Protein AF-0000000084513501 (afdb_homodimer)

Structure (mmCIF, N/CA/C/O backbone):
data_AF-0000000084513501-model_v1
#
loop_
_entity.id
_entity.type
_entity.pdbx_description
1 polymer 'Putative 4-methyl-5(Beta-hydroxyethyl)-thiazole monophosphate synthesis protein'
#
loop_
_atom_site.group_PDB
_atom_site.id
_atom_site.type_symbol
_atom_site.label_atom_id
_atom_site.label_alt_id
_atom_site.label_comp_id
_atom_site.label_asym_id
_atom_site.label_entity_id
_atom_site.label_seq_id
_atom_site.pdbx_PDB_ins_code
_atom_site.Cartn_x
_atom_site.Cartn_y
_atom_site.Cartn_z
_atom_site.occupancy
_atom_site.B_iso_or_equiv
_atom_site.auth_seq_id
_atom_site.auth_comp_id
_atom_site.auth_asym_id
_atom_site.auth_atom_id
_atom_site.pdbx_PDB_model_num
ATOM 1 N N . MET A 1 1 ? 18.172 12.742 8.586 1 94.88 1 MET A N 1
ATOM 2 C CA . MET A 1 1 ? 16.766 12.969 8.289 1 94.88 1 MET A CA 1
ATOM 3 C C . MET A 1 1 ? 15.898 11.891 8.922 1 94.88 1 MET A C 1
ATOM 5 O O . MET A 1 1 ? 16.188 10.703 8.797 1 94.88 1 MET A O 1
ATOM 9 N N . HIS A 1 2 ? 14.984 12.281 9.688 1 98.75 2 HIS A N 1
ATOM 10 C CA . HIS A 1 2 ? 14.109 11.398 10.445 1 98.75 2 HIS A CA 1
ATOM 11 C C . HIS A 1 2 ? 12.648 11.844 10.352 1 98.75 2 HIS A C 1
ATOM 13 O O . HIS A 1 2 ? 12.32 12.969 10.719 1 98.75 2 HIS A O 1
ATOM 19 N N . VAL A 1 3 ? 11.742 10.922 9.844 1 98.94 3 VAL A N 1
ATOM 20 C CA . VAL A 1 3 ? 10.352 11.273 9.594 1 98.94 3 VAL A CA 1
ATOM 21 C C . VAL A 1 3 ? 9.453 10.562 10.602 1 98.94 3 VAL A C 1
ATOM 23 O O . VAL A 1 3 ? 9.625 9.375 10.875 1 98.94 3 VAL A O 1
ATOM 26 N N . LEU A 1 4 ? 8.531 11.328 11.203 1 98.94 4 LEU A N 1
ATOM 27 C CA . LEU A 1 4 ? 7.465 10.758 12.023 1 98.94 4 LEU A CA 1
ATOM 28 C C . LEU A 1 4 ? 6.258 10.391 11.164 1 98.94 4 LEU A C 1
ATOM 30 O O . LEU A 1 4 ? 5.777 11.203 10.375 1 98.94 4 LEU A O 1
ATOM 34 N N . VAL A 1 5 ? 5.875 9.18 11.234 1 99 5 VAL A N 1
ATOM 35 C CA . VAL A 1 5 ? 4.605 8.75 10.656 1 99 5 VAL A CA 1
ATOM 36 C C . VAL A 1 5 ? 3.631 8.383 11.773 1 99 5 VAL A C 1
ATOM 38 O O . VAL A 1 5 ? 3.898 7.465 12.562 1 99 5 VAL A O 1
ATOM 41 N N . ALA A 1 6 ? 2.521 9.102 11.898 1 98.94 6 ALA A N 1
ATOM 42 C CA . ALA A 1 6 ? 1.568 8.867 12.977 1 98.94 6 ALA A CA 1
ATOM 43 C C . ALA A 1 6 ? 0.335 8.125 12.469 1 98.94 6 ALA A C 1
ATOM 45 O O . ALA A 1 6 ? -0.166 8.414 11.383 1 98.94 6 ALA A O 1
ATOM 46 N N . ALA A 1 7 ? -0.135 7.203 13.242 1 98.94 7 ALA A N 1
ATOM 47 C CA . ALA A 1 7 ? -1.286 6.387 12.859 1 98.94 7 ALA A CA 1
ATOM 48 C C . ALA A 1 7 ? -2.172 6.09 14.07 1 98.94 7 ALA A C 1
ATOM 50 O O . ALA A 1 7 ? -1.788 6.363 15.211 1 98.94 7 ALA A O 1
ATOM 51 N N . ALA A 1 8 ? -3.381 5.695 13.805 1 98.88 8 ALA A N 1
ATOM 52 C CA . ALA A 1 8 ? -4.383 5.203 14.742 1 98.88 8 ALA A CA 1
ATOM 53 C C . ALA A 1 8 ? -5.047 3.932 14.227 1 98.88 8 ALA A C 1
ATOM 55 O O . ALA A 1 8 ? -4.836 3.541 13.07 1 98.88 8 ALA A O 1
ATOM 56 N N . ASP A 1 9 ? -5.801 3.258 15.133 1 98.69 9 ASP A N 1
ATOM 57 C CA . ASP A 1 9 ? -6.738 2.271 14.602 1 98.69 9 ASP A CA 1
ATOM 58 C C . ASP A 1 9 ? -7.578 2.861 13.469 1 98.69 9 ASP A C 1
ATOM 60 O O . ASP A 1 9 ? -8.023 4.008 13.555 1 98.69 9 ASP A O 1
ATOM 64 N N . HIS A 1 10 ? -7.648 2.102 12.383 1 98.69 10 HIS A N 1
ATOM 65 C CA . HIS A 1 10 ? -8.5 2.436 11.242 1 98.69 10 HIS A CA 1
ATOM 66 C C . HIS A 1 10 ? -7.848 3.502 10.367 1 98.69 10 HIS A C 1
ATOM 68 O O . HIS A 1 10 ? -8.531 4.164 9.586 1 98.69 10 HIS A O 1
ATOM 74 N N . SER A 1 11 ? -6.539 3.725 10.586 1 98.94 11 SER A N 1
ATOM 75 C CA . SER A 1 11 ? -5.805 4.414 9.531 1 98.94 11 SER A CA 1
ATOM 76 C C . SER A 1 11 ? -5.809 3.609 8.242 1 98.94 11 SER A C 1
ATOM 78 O O . SER A 1 11 ? -5.883 2.381 8.266 1 98.94 11 SER A O 1
ATOM 80 N N . GLU A 1 12 ? -5.812 4.324 7.137 1 98.94 12 GLU A N 1
ATOM 81 C CA . GLU A 1 12 ? -5.922 3.672 5.836 1 98.94 12 GLU A CA 1
ATOM 82 C C . GLU A 1 12 ? -4.684 2.83 5.531 1 98.94 12 GLU A C 1
ATOM 84 O O . GLU A 1 12 ? -3.557 3.324 5.613 1 98.94 12 GLU A O 1
ATOM 89 N N . ASP A 1 13 ? -4.836 1.55 5.172 1 98.94 13 ASP A N 1
ATOM 90 C CA . ASP A 1 13 ? -3.771 0.557 5.055 1 98.94 13 ASP A CA 1
ATOM 91 C C . ASP A 1 13 ? -2.791 0.93 3.943 1 98.94 13 ASP A C 1
ATOM 93 O O . ASP A 1 13 ? -1.587 1.034 4.184 1 98.94 13 ASP A O 1
ATOM 97 N N . ILE A 1 14 ? -3.275 1.161 2.723 1 99 14 ILE A N 1
ATOM 98 C CA . ILE A 1 14 ? -2.443 1.422 1.553 1 99 14 ILE A CA 1
ATOM 99 C C . ILE A 1 14 ? -1.669 2.723 1.75 1 99 14 ILE A C 1
ATOM 101 O O . ILE A 1 14 ? -0.477 2.797 1.44 1 99 14 ILE A O 1
ATOM 105 N N . GLU A 1 15 ? -2.311 3.678 2.316 1 99 15 GLU A N 1
ATOM 106 C CA . GLU A 1 15 ? -1.692 4.984 2.51 1 99 15 GLU A CA 1
ATOM 107 C C . GLU A 1 15 ? -0.545 4.91 3.514 1 99 15 GLU A C 1
ATOM 109 O O . GLU A 1 15 ? 0.558 5.387 3.24 1 99 15 GLU A O 1
ATOM 114 N N . LEU A 1 16 ? -0.809 4.273 4.672 1 99 16 LEU A N 1
ATOM 115 C CA . LEU A 1 16 ? 0.231 4.148 5.688 1 99 16 LEU A CA 1
ATOM 116 C C . LEU A 1 16 ? 1.448 3.414 5.133 1 99 16 LEU A C 1
ATOM 118 O O . LEU A 1 16 ? 2.58 3.879 5.281 1 99 16 LEU A O 1
ATOM 122 N N . VAL A 1 17 ? 1.212 2.352 4.438 1 98.94 17 VAL A N 1
ATOM 123 C CA . VAL A 1 17 ? 2.299 1.471 4.02 1 98.94 17 VAL A CA 1
ATOM 124 C C . VAL A 1 17 ? 3.057 2.1 2.855 1 98.94 17 VAL A C 1
ATOM 126 O O . VAL A 1 17 ? 4.277 1.961 2.754 1 98.94 17 VAL A O 1
ATOM 129 N N . CYS A 1 18 ? 2.377 2.801 1.931 1 99 18 CYS A N 1
ATOM 130 C CA . CYS A 1 18 ? 3.078 3.488 0.853 1 99 18 CYS A CA 1
ATOM 131 C C . CYS A 1 18 ? 4.012 4.559 1.405 1 99 18 CYS A C 1
ATOM 133 O O . CYS A 1 18 ? 5.145 4.703 0.938 1 99 18 CYS A O 1
ATOM 135 N N . ILE A 1 19 ? 3.537 5.316 2.426 1 99 19 ILE A N 1
ATOM 136 C CA . ILE A 1 19 ? 4.371 6.344 3.041 1 99 19 ILE A CA 1
ATOM 137 C C . ILE A 1 19 ? 5.637 5.707 3.611 1 99 19 ILE A C 1
ATOM 139 O O . ILE A 1 19 ? 6.75 6.09 3.242 1 99 19 ILE A O 1
ATOM 143 N N . THR A 1 20 ? 5.508 4.664 4.445 1 98.94 20 THR A N 1
ATOM 144 C CA . THR A 1 20 ? 6.645 4.086 5.152 1 98.94 20 THR A CA 1
ATOM 145 C C . THR A 1 20 ? 7.555 3.338 4.184 1 98.94 20 THR A C 1
ATOM 147 O O . THR A 1 20 ? 8.781 3.398 4.301 1 98.94 20 THR A O 1
ATOM 150 N N . ASP A 1 21 ? 6.977 2.666 3.213 1 98.94 21 ASP A N 1
ATOM 151 C CA . ASP A 1 21 ? 7.738 1.905 2.225 1 98.94 21 ASP A CA 1
ATOM 152 C C . ASP A 1 21 ? 8.656 2.818 1.419 1 98.94 21 ASP A C 1
ATOM 154 O O . ASP A 1 21 ? 9.859 2.568 1.325 1 98.94 21 ASP A O 1
ATOM 158 N N . VAL A 1 22 ? 8.094 3.908 0.91 1 99 22 VAL A N 1
ATOM 159 C CA . VAL A 1 22 ? 8.852 4.824 0.066 1 99 22 VAL A CA 1
ATOM 160 C C . VAL A 1 22 ? 9.953 5.488 0.889 1 99 22 VAL A C 1
ATOM 162 O O . VAL A 1 22 ? 11.086 5.645 0.415 1 99 22 VAL A O 1
ATOM 165 N N . LEU A 1 23 ? 9.672 5.891 2.123 1 98.94 23 LEU A N 1
ATOM 166 C CA . LEU A 1 23 ? 10.695 6.449 2.996 1 98.94 23 LEU A CA 1
ATOM 167 C C . LEU A 1 23 ? 11.836 5.453 3.203 1 98.94 23 LEU A C 1
ATOM 169 O O . LEU A 1 23 ? 13.008 5.816 3.123 1 98.94 23 LEU A O 1
ATOM 173 N N . ALA A 1 24 ? 11.484 4.195 3.453 1 98.94 24 ALA A N 1
ATOM 174 C CA . ALA A 1 24 ? 12.484 3.16 3.68 1 98.94 24 ALA A CA 1
ATOM 175 C C . ALA A 1 24 ? 13.367 2.973 2.449 1 98.94 24 ALA A C 1
ATOM 177 O O . ALA A 1 24 ? 14.594 2.855 2.564 1 98.94 24 ALA A O 1
ATOM 178 N N . ARG A 1 25 ? 12.766 2.939 1.245 1 98.88 25 ARG A N 1
ATOM 179 C CA . ARG A 1 25 ? 13.516 2.795 0 1 98.88 25 ARG A CA 1
ATOM 180 C C . ARG A 1 25 ? 14.492 3.947 -0.188 1 98.88 25 ARG A C 1
ATOM 182 O O . ARG A 1 25 ? 15.57 3.766 -0.754 1 98.88 25 ARG A O 1
ATOM 189 N N . ALA A 1 26 ? 14.086 5.117 0.298 1 98.88 26 ALA A N 1
ATOM 190 C CA . ALA A 1 26 ? 14.906 6.32 0.165 1 98.88 26 ALA A CA 1
ATOM 191 C C . ALA A 1 26 ? 15.984 6.375 1.244 1 98.88 26 ALA A C 1
ATOM 193 O O . ALA A 1 26 ? 16.734 7.348 1.33 1 98.88 26 ALA A O 1
ATOM 194 N N . GLU A 1 27 ? 16 5.391 2.145 1 98.69 27 GLU A N 1
ATOM 195 C CA . GLU A 1 27 ? 16.891 5.363 3.297 1 98.69 27 GLU A CA 1
ATOM 196 C C . GLU A 1 27 ? 16.656 6.57 4.203 1 98.69 27 GLU A C 1
ATOM 198 O O . GLU A 1 27 ? 17.609 7.141 4.738 1 98.69 27 GLU A O 1
ATOM 203 N N . ILE A 1 28 ? 15.5 7.023 4.215 1 98.88 28 ILE A N 1
ATOM 204 C CA . ILE A 1 28 ? 15.047 7.977 5.223 1 98.88 28 ILE A CA 1
ATOM 205 C C . ILE A 1 28 ? 14.523 7.227 6.445 1 98.88 28 ILE A C 1
ATOM 207 O O . ILE A 1 28 ? 13.609 6.41 6.332 1 98.88 28 ILE A O 1
ATOM 211 N N . LYS A 1 29 ? 15.164 7.453 7.555 1 98.69 29 LYS A N 1
ATOM 212 C CA . LYS A 1 29 ? 14.672 6.844 8.789 1 98.69 29 LYS A CA 1
ATOM 213 C C . LYS A 1 29 ? 13.266 7.332 9.117 1 98.69 29 LYS A C 1
ATOM 215 O O . LYS A 1 29 ? 12.961 8.516 8.977 1 98.69 29 LYS A O 1
ATOM 220 N N . TYR A 1 30 ? 12.438 6.352 9.5 1 98.88 30 TYR A N 1
ATOM 221 C CA . TYR A 1 30 ? 11.117 6.758 9.977 1 98.88 30 TYR A CA 1
ATOM 222 C C . TYR A 1 30 ? 10.781 6.07 11.289 1 98.88 30 TYR A C 1
ATOM 224 O O . TYR A 1 30 ? 11.32 5.004 11.602 1 98.88 30 TYR A O 1
ATOM 232 N N . THR A 1 31 ? 9.992 6.727 12.094 1 98.94 31 THR A N 1
ATOM 233 C CA . THR A 1 31 ? 9.359 6.152 13.281 1 98.94 31 THR A CA 1
ATOM 234 C C . THR A 1 31 ? 7.84 6.164 13.141 1 98.94 31 THR A C 1
ATOM 236 O O . THR A 1 31 ? 7.234 7.223 12.938 1 98.94 31 THR A O 1
ATOM 239 N N . LEU A 1 32 ? 7.301 4.973 13.172 1 98.94 32 LEU A N 1
ATOM 240 C CA . LEU A 1 32 ? 5.848 4.832 13.164 1 98.94 32 LEU A CA 1
ATOM 241 C C . LEU A 1 32 ? 5.289 4.887 14.586 1 98.94 32 LEU A C 1
ATOM 243 O O . LEU A 1 32 ? 5.625 4.051 15.422 1 98.94 32 LEU A O 1
ATOM 247 N N . VAL A 1 33 ? 4.406 5.875 14.812 1 98.94 33 VAL A N 1
ATOM 248 C CA . VAL A 1 33 ? 3.881 6.008 16.156 1 98.94 33 VAL A CA 1
ATOM 249 C C . VAL A 1 33 ? 2.363 5.832 16.141 1 98.94 33 VAL A C 1
ATOM 251 O O . VAL A 1 33 ? 1.697 6.215 15.18 1 98.94 33 VAL A O 1
ATOM 254 N N . SER A 1 34 ? 1.836 5.273 17.188 1 98.94 34 SER A N 1
ATOM 255 C CA . SER A 1 34 ? 0.399 5.223 17.438 1 98.94 34 SER A CA 1
ATOM 256 C C . SER A 1 34 ? -0.055 6.395 18.297 1 98.94 34 SER A C 1
ATOM 258 O O . SER A 1 34 ? 0.604 6.738 19.281 1 98.94 34 SER A O 1
ATOM 260 N N . VAL A 1 35 ? -1.162 6.992 17.938 1 98.75 35 VAL A N 1
ATOM 261 C CA . VAL A 1 35 ? -1.696 8.062 18.766 1 98.75 35 VAL A CA 1
ATOM 262 C C . VAL A 1 35 ? -2.727 7.5 19.75 1 98.75 35 VAL A C 1
ATOM 264 O O . VAL A 1 35 ? -3.363 8.25 20.484 1 98.75 35 VAL A O 1
ATOM 267 N N . THR A 1 36 ? -2.93 6.191 19.656 1 95.69 36 THR A N 1
ATOM 268 C CA . THR A 1 36 ? -3.861 5.52 20.562 1 95.69 36 THR A CA 1
ATOM 269 C C . THR A 1 36 ? -3.127 4.918 21.75 1 95.69 36 THR A C 1
ATOM 271 O O . THR A 1 36 ? -1.972 5.262 22.016 1 95.69 36 THR A O 1
ATOM 274 N N . GLU A 1 37 ? -3.775 4.105 22.547 1 95.12 37 GLU A N 1
ATOM 275 C CA . GLU A 1 37 ? -3.221 3.645 23.812 1 95.12 37 GLU A CA 1
ATOM 276 C C . GLU A 1 37 ? -2.346 2.41 23.625 1 95.12 37 GLU A C 1
ATOM 278 O O . GLU A 1 37 ? -1.69 1.95 24.562 1 95.12 37 GLU A O 1
ATOM 283 N N . SER A 1 38 ? -2.297 1.873 22.469 1 98.25 38 SER A N 1
ATOM 284 C CA . SER A 1 38 ? -1.533 0.662 22.188 1 98.25 38 SER A CA 1
ATOM 285 C C . SER A 1 38 ? -0.6 0.862 21 1 98.25 38 SER A C 1
ATOM 287 O O . SER A 1 38 ? -0.949 1.552 20.047 1 98.25 38 SER A O 1
ATOM 289 N N . LYS A 1 39 ? 0.586 0.228 21.062 1 98.62 39 LYS A N 1
ATOM 290 C CA . LYS A 1 39 ? 1.499 0.218 19.922 1 98.62 39 LYS A CA 1
ATOM 291 C C . LYS A 1 39 ? 1.011 -0.736 18.828 1 98.62 39 LYS A C 1
ATOM 293 O O . LYS A 1 39 ? 1.51 -0.708 17.703 1 98.62 39 LYS A O 1
ATOM 298 N N . HIS A 1 40 ? 0.095 -1.64 19.219 1 98.81 40 HIS A N 1
ATOM 299 C CA . HIS A 1 40 ? -0.538 -2.541 18.266 1 98.81 40 HIS A CA 1
ATOM 300 C C . HIS A 1 40 ? -1.858 -1.97 17.766 1 98.81 40 HIS A C 1
ATOM 302 O O . HIS A 1 40 ? -2.783 -1.745 18.547 1 98.81 40 HIS A O 1
ATOM 308 N N . ILE A 1 41 ? -1.935 -1.716 16.484 1 98.81 41 ILE A N 1
ATOM 309 C CA . ILE A 1 41 ? -3.16 -1.145 15.938 1 98.81 41 ILE A CA 1
ATOM 310 C C . ILE A 1 41 ? -3.664 -2.008 14.781 1 98.81 41 ILE A C 1
ATOM 312 O O . ILE A 1 41 ? -2.895 -2.762 14.18 1 98.81 41 ILE A O 1
ATOM 316 N N . THR A 1 42 ? -4.934 -1.958 14.508 1 98.81 42 THR A N 1
ATOM 317 C CA . THR A 1 42 ? -5.562 -2.555 13.336 1 98.81 42 THR A CA 1
ATOM 318 C C . THR A 1 42 ? -5.969 -1.477 12.336 1 98.81 42 THR A C 1
ATOM 320 O O . THR A 1 42 ? -6.785 -0.607 12.648 1 98.81 42 THR A O 1
ATOM 323 N N . LEU A 1 43 ? -5.434 -1.53 11.172 1 98.81 43 LEU A N 1
ATOM 324 C CA . LEU A 1 43 ? -5.695 -0.522 10.148 1 98.81 43 LEU A CA 1
ATOM 325 C C . LEU A 1 43 ? -7.094 -0.694 9.562 1 98.81 43 LEU A C 1
ATOM 327 O O . LEU A 1 43 ? -7.816 -1.622 9.93 1 98.81 43 LEU A O 1
ATOM 331 N N . ALA A 1 44 ? -7.477 0.172 8.734 1 98.81 44 ALA A N 1
ATOM 332 C CA . ALA A 1 44 ? -8.859 0.349 8.289 1 98.81 44 ALA A CA 1
ATOM 333 C C . ALA A 1 44 ? -9.367 -0.895 7.562 1 98.81 44 ALA A C 1
ATOM 335 O O . ALA A 1 44 ? -10.555 -1.212 7.617 1 98.81 44 ALA A O 1
ATOM 336 N N . ARG A 1 45 ? -8.406 -1.635 6.965 1 98.69 45 ARG A N 1
ATOM 337 C CA . ARG A 1 45 ? -8.836 -2.773 6.156 1 98.69 45 ARG A CA 1
ATOM 338 C C . ARG A 1 45 ? -8.281 -4.078 6.719 1 98.69 45 ARG A C 1
ATOM 340 O O . ARG A 1 45 ? -8.234 -5.094 6.016 1 98.69 45 ARG A O 1
ATOM 347 N N . GLY A 1 46 ? -7.809 -4.031 7.914 1 98.62 46 GLY A N 1
ATOM 348 C CA . GLY A 1 46 ? -7.691 -5.273 8.664 1 98.62 46 GLY A CA 1
ATOM 349 C C . GLY A 1 46 ? -6.254 -5.625 9.008 1 98.62 46 GLY A C 1
ATOM 350 O O . GLY A 1 46 ? -6.008 -6.445 9.891 1 98.62 46 GLY A O 1
ATOM 351 N N . ILE A 1 47 ? -5.254 -5.02 8.398 1 98.88 47 ILE A N 1
ATOM 352 C CA . ILE A 1 47 ? -3.863 -5.34 8.695 1 98.88 47 ILE A CA 1
ATOM 353 C C . ILE A 1 47 ? -3.533 -4.938 10.133 1 98.88 47 ILE A C 1
ATOM 355 O O . ILE A 1 47 ? -3.854 -3.826 10.555 1 98.88 47 ILE A O 1
ATOM 359 N N . ARG A 1 48 ? -2.969 -5.801 10.93 1 98.88 48 ARG A N 1
ATOM 360 C CA . ARG A 1 48 ? -2.52 -5.551 12.297 1 98.88 48 ARG A CA 1
ATOM 361 C C . ARG A 1 48 ? -1.033 -5.215 12.328 1 98.88 48 ARG A C 1
ATOM 363 O O . ARG A 1 48 ? -0.195 -6.035 11.953 1 98.88 48 ARG A O 1
ATOM 370 N N . VAL A 1 49 ? -0.731 -4.031 12.828 1 98.81 49 VAL A N 1
ATOM 371 C CA . VAL A 1 49 ? 0.63 -3.51 12.766 1 98.81 49 VAL A CA 1
ATOM 372 C C . VAL A 1 49 ? 1.13 -3.195 14.172 1 98.81 49 VAL A C 1
ATOM 374 O O . VAL A 1 49 ? 0.347 -2.812 15.047 1 98.81 49 VAL A O 1
ATOM 377 N N . LYS A 1 50 ? 2.402 -3.404 14.359 1 98.88 50 LYS A N 1
ATOM 378 C CA . LYS A 1 50 ? 3.061 -2.934 15.578 1 98.88 50 LYS A CA 1
ATOM 379 C C . LYS A 1 50 ? 3.834 -1.644 15.32 1 98.88 50 LYS A C 1
ATOM 381 O O . LYS A 1 50 ? 4.801 -1.635 14.555 1 98.88 50 LYS A O 1
ATOM 386 N N . CYS A 1 51 ? 3.465 -0.594 15.992 1 98.94 51 CYS A N 1
ATOM 387 C CA . CYS A 1 51 ? 4.148 0.689 15.891 1 98.94 51 CYS A CA 1
ATOM 388 C C . CYS A 1 51 ? 5.438 0.689 16.703 1 98.94 51 CYS A C 1
ATOM 390 O O . CYS A 1 51 ? 5.617 -0.157 17.578 1 98.94 51 CYS A O 1
ATOM 392 N N . ASP A 1 52 ? 6.305 1.623 16.391 1 98.88 52 ASP A N 1
ATOM 393 C CA . ASP A 1 52 ? 7.586 1.747 17.094 1 98.88 52 ASP A CA 1
ATOM 394 C C . ASP A 1 52 ? 7.398 2.34 18.484 1 98.88 52 ASP A C 1
ATOM 396 O O . ASP A 1 52 ? 8.156 2.029 19.406 1 98.88 52 ASP A O 1
ATOM 400 N N . ALA A 1 53 ? 6.422 3.244 18.641 1 98.81 53 ALA A N 1
ATOM 401 C CA . ALA A 1 53 ? 6.215 4.004 19.875 1 98.81 53 ALA A CA 1
ATOM 402 C C . ALA A 1 53 ? 4.805 4.586 19.922 1 98.81 53 ALA A C 1
ATOM 404 O O . ALA A 1 53 ? 4.062 4.523 18.938 1 98.81 53 ALA A O 1
ATOM 405 N N . LEU A 1 54 ? 4.453 4.996 21.078 1 98.81 54 LEU A N 1
ATOM 406 C CA . LEU A 1 54 ? 3.297 5.875 21.234 1 98.81 54 LEU A CA 1
ATOM 407 C C . LEU A 1 54 ? 3.68 7.324 20.969 1 98.81 54 LEU A C 1
ATOM 409 O O . LEU A 1 54 ? 4.828 7.719 21.188 1 98.81 54 LEU A O 1
ATOM 413 N N . ILE A 1 55 ? 2.732 8.078 20.547 1 98.81 55 ILE A N 1
ATOM 414 C CA . ILE A 1 55 ? 2.961 9.492 20.25 1 98.81 55 ILE A CA 1
ATOM 415 C C . ILE A 1 55 ? 3.471 10.211 21.5 1 98.81 55 ILE A C 1
ATOM 417 O O . ILE A 1 55 ? 4.246 11.164 21.391 1 98.81 55 ILE A O 1
ATOM 421 N N . THR A 1 56 ? 3.146 9.727 22.703 1 98.25 56 THR A N 1
ATOM 422 C CA . THR A 1 56 ? 3.516 10.359 23.953 1 98.25 56 THR A CA 1
ATOM 423 C C . THR A 1 56 ? 4.957 10.023 24.328 1 98.25 56 THR A C 1
ATOM 425 O O . THR A 1 56 ? 5.5 10.57 25.297 1 98.25 56 THR A O 1
ATOM 428 N N . GLU A 1 57 ? 5.562 9.18 23.547 1 98.44 57 GLU A N 1
ATOM 429 C CA . GLU A 1 57 ? 6.914 8.727 23.859 1 98.44 57 GLU A CA 1
ATOM 430 C C . GLU A 1 57 ? 7.953 9.43 22.984 1 98.44 57 GLU A C 1
ATOM 432 O O . GLU A 1 57 ? 9.141 9.117 23.062 1 98.44 57 GLU A O 1
ATOM 437 N N . VAL A 1 58 ? 7.504 10.367 22.094 1 98.12 58 VAL A N 1
ATOM 438 C CA . VAL A 1 58 ? 8.453 11.023 21.188 1 98.12 58 VAL A CA 1
ATOM 439 C C . VAL A 1 58 ? 8.336 12.539 21.328 1 98.12 58 VAL A C 1
ATOM 441 O O . VAL A 1 58 ? 7.379 13.039 21.922 1 98.12 58 VAL A O 1
ATOM 444 N N . SER A 1 59 ? 9.398 13.211 20.797 1 97.75 59 SER A N 1
ATOM 445 C CA . SER A 1 59 ? 9.43 14.672 20.781 1 97.75 59 SER A CA 1
ATOM 446 C C . SER A 1 59 ? 9.555 15.195 19.344 1 97.75 59 SER A C 1
ATOM 448 O O . SER A 1 59 ? 10.227 14.586 18.516 1 97.75 59 SER A O 1
ATOM 450 N N . ALA A 1 60 ? 8.961 16.297 19.094 1 97.81 60 ALA A N 1
ATOM 451 C CA . ALA A 1 60 ? 9.008 16.922 17.781 1 97.81 60 ALA A CA 1
ATOM 452 C C . ALA A 1 60 ? 10.445 17.156 17.328 1 97.81 60 ALA A C 1
ATOM 454 O O . ALA A 1 60 ? 10.758 17.047 16.141 1 97.81 60 ALA A O 1
ATOM 455 N N . SER A 1 61 ? 11.312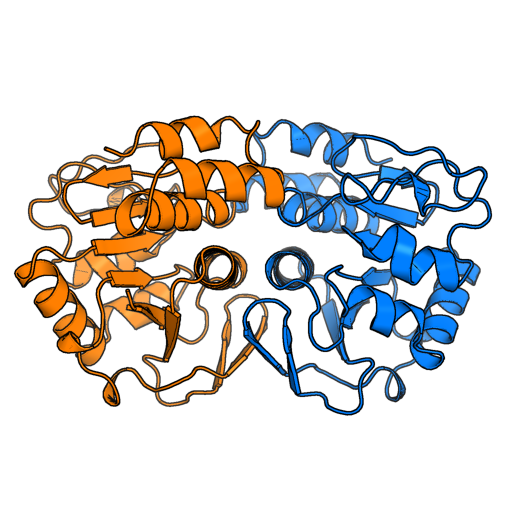 17.438 18.312 1 97.25 61 SER A N 1
ATOM 456 C CA . SER A 1 61 ? 12.695 17.797 18.016 1 97.25 61 SER A CA 1
ATOM 457 C C . SER A 1 61 ? 13.461 16.625 17.422 1 97.25 61 SER A C 1
ATOM 459 O O . SER A 1 61 ? 14.516 16.812 16.812 1 97.25 61 SER A O 1
ATOM 461 N N . ASP A 1 62 ? 12.891 15.422 17.5 1 97 62 ASP A N 1
ATOM 462 C CA . ASP A 1 62 ? 13.555 14.219 17.016 1 97 62 ASP A CA 1
ATOM 463 C C . ASP A 1 62 ? 13.344 14.047 15.508 1 97 62 ASP A C 1
ATOM 465 O O . ASP A 1 62 ? 14.016 13.227 14.875 1 97 62 ASP A O 1
ATOM 469 N N . PHE A 1 63 ? 12.5 14.898 14.93 1 98.75 63 PHE A N 1
ATOM 470 C CA . PHE A 1 63 ? 12.055 14.586 13.578 1 98.75 63 PHE A CA 1
ATOM 471 C C . PHE A 1 63 ? 12.219 15.797 12.664 1 98.75 63 PHE A C 1
ATOM 473 O O . PHE A 1 63 ? 12.219 16.938 13.133 1 98.75 63 PHE A O 1
ATOM 480 N N . ASP A 1 64 ? 12.289 15.5 11.391 1 98.62 64 ASP A N 1
ATOM 481 C CA . ASP A 1 64 ? 12.445 16.516 10.359 1 98.62 64 ASP A CA 1
ATOM 482 C C . ASP A 1 64 ? 11.156 16.703 9.562 1 98.62 64 ASP A C 1
ATOM 484 O O . ASP A 1 64 ? 11.016 17.688 8.828 1 98.62 64 ASP A O 1
ATOM 488 N N . ALA A 1 65 ? 10.25 15.789 9.727 1 98.94 65 ALA A N 1
ATOM 489 C CA . ALA A 1 65 ? 8.969 15.812 9.031 1 98.94 65 ALA A CA 1
ATOM 490 C C . ALA A 1 65 ? 7.949 14.906 9.727 1 98.94 65 ALA A C 1
ATOM 492 O O . ALA A 1 65 ? 8.32 14.039 10.523 1 98.94 65 ALA A O 1
ATOM 493 N N . VAL A 1 66 ? 6.691 15.117 9.453 1 98.94 66 VAL A N 1
ATOM 494 C CA . VAL A 1 66 ? 5.609 14.281 9.953 1 98.94 66 VAL A CA 1
ATOM 495 C C . VAL A 1 66 ? 4.566 14.062 8.859 1 98.94 66 VAL A C 1
ATOM 497 O O . VAL A 1 66 ? 4.164 15.008 8.18 1 98.94 66 VAL A O 1
ATOM 500 N N . LEU A 1 67 ? 4.207 12.867 8.602 1 99 67 LEU A N 1
ATOM 501 C CA . LEU A 1 67 ? 3.238 12.5 7.574 1 99 67 LEU A CA 1
ATOM 502 C C . LEU A 1 67 ? 2.104 11.672 8.172 1 99 67 LEU A C 1
ATOM 504 O O . LEU A 1 67 ? 2.34 10.805 9.008 1 99 67 LEU A O 1
ATOM 508 N N . LEU A 1 68 ? 0.862 11.945 7.742 1 99 68 LEU A N 1
ATOM 509 C CA . LEU A 1 68 ? -0.34 11.328 8.289 1 99 68 LEU A CA 1
ATOM 510 C C . LEU A 1 68 ? -1.125 10.609 7.191 1 99 68 LEU A C 1
ATOM 512 O O . LEU A 1 68 ? -1.503 11.227 6.191 1 99 68 LEU A O 1
ATOM 516 N N . PRO A 1 69 ? -1.385 9.328 7.395 1 99 69 PRO A N 1
ATOM 517 C CA . PRO A 1 69 ? -2.375 8.68 6.531 1 99 69 PRO A CA 1
ATOM 518 C C . PRO A 1 69 ? -3.807 9.094 6.859 1 99 69 PRO A C 1
ATOM 520 O O . PRO A 1 69 ? -4.051 9.711 7.898 1 99 69 PRO A O 1
ATOM 523 N N . GLY A 1 70 ? -4.715 8.836 5.918 1 98.88 70 GLY A N 1
ATOM 524 C CA . GLY A 1 70 ? -6.133 9.031 6.16 1 98.88 70 GLY A CA 1
ATOM 525 C C . GLY A 1 70 ? -6.824 7.797 6.703 1 98.88 70 GLY A C 1
ATOM 526 O O . GLY A 1 70 ? -6.262 7.078 7.531 1 98.88 70 GLY A O 1
ATOM 527 N N . GLY A 1 71 ? -8.008 7.617 6.273 1 98.69 71 GLY A N 1
ATOM 528 C CA . GLY A 1 71 ? -8.867 6.559 6.77 1 98.69 71 GLY A CA 1
ATOM 529 C C . GLY A 1 71 ? -9.844 7.031 7.832 1 98.69 71 GLY A C 1
ATOM 530 O O . GLY A 1 71 ? -9.516 7.902 8.641 1 98.69 71 GLY A O 1
ATOM 531 N N . MET A 1 72 ? -11.039 6.5 7.781 1 97.88 72 MET A N 1
ATOM 532 C CA . MET A 1 72 ? -12.031 6.836 8.797 1 97.88 72 MET A CA 1
ATOM 533 C C . MET A 1 72 ? -12.414 5.609 9.617 1 97.88 72 MET A C 1
ATOM 535 O O . MET A 1 72 ? -12.617 4.527 9.062 1 97.88 72 MET A O 1
ATOM 539 N N . PRO A 1 73 ? -12.492 5.828 10.969 1 98.44 73 PRO A N 1
ATOM 540 C CA . PRO A 1 73 ? -12.391 7.098 11.695 1 98.44 73 PRO A CA 1
ATOM 541 C C . PRO A 1 73 ? -10.953 7.441 12.094 1 98.44 73 PRO A C 1
ATOM 543 O O . PRO A 1 73 ? -10.734 8.281 12.969 1 98.44 73 PRO A O 1
ATOM 546 N N . GLY A 1 74 ? -9.969 6.754 11.461 1 98.62 74 GLY A N 1
ATOM 547 C CA . GLY A 1 74 ? -8.562 6.953 11.797 1 98.62 74 GLY A CA 1
ATOM 548 C C . GLY A 1 74 ? -8.125 8.398 11.703 1 98.62 74 GLY A C 1
ATOM 549 O O . GLY A 1 74 ? -7.504 8.93 12.633 1 98.62 74 GLY A O 1
ATOM 550 N N . ALA A 1 75 ? -8.477 9.062 10.625 1 98.81 75 ALA A N 1
ATOM 551 C CA . ALA A 1 75 ? -8.094 10.461 10.406 1 98.81 75 ALA A CA 1
ATOM 552 C C . ALA A 1 75 ? -8.695 11.367 11.477 1 98.81 75 ALA A C 1
ATOM 554 O O . ALA A 1 75 ? -8.039 12.297 11.953 1 98.81 75 ALA A O 1
ATOM 555 N N . GLU A 1 76 ? -9.953 11.102 11.82 1 98.69 76 GLU A N 1
ATOM 556 C CA . GLU A 1 76 ? -10.594 11.867 12.891 1 98.69 76 GLU A CA 1
ATOM 557 C C . GLU A 1 76 ? -9.875 11.664 14.219 1 98.69 76 GLU A C 1
ATOM 559 O O . GLU A 1 76 ? -9.695 12.609 14.992 1 98.69 76 GLU A O 1
ATOM 564 N N . THR A 1 77 ? -9.492 10.422 14.508 1 98.88 77 THR A N 1
ATOM 565 C CA . THR A 1 77 ? -8.75 10.102 15.719 1 98.88 77 THR A CA 1
ATOM 566 C C . THR A 1 77 ? -7.422 10.844 15.75 1 98.88 77 THR A C 1
ATOM 568 O O . THR A 1 77 ? -7.023 11.367 16.797 1 98.88 77 THR A O 1
ATOM 571 N N . LEU A 1 78 ? -6.73 10.922 14.625 1 98.88 78 LEU A N 1
ATOM 572 C CA . LEU A 1 78 ? -5.5 11.703 14.539 1 98.88 78 LEU A CA 1
ATOM 573 C C . LEU A 1 78 ? -5.766 13.172 14.859 1 98.88 78 LEU A C 1
ATOM 575 O O . LEU A 1 78 ? -5.031 13.781 15.633 1 98.88 78 LEU A O 1
ATOM 579 N N . GLY A 1 79 ? -6.812 13.703 14.305 1 98.75 79 GLY A N 1
ATOM 580 C CA . GLY A 1 79 ? -7.148 15.109 14.484 1 98.75 79 GLY A CA 1
ATOM 581 C C . GLY A 1 79 ? -7.5 15.461 15.914 1 98.75 79 GLY A C 1
ATOM 582 O O . GLY A 1 79 ? -7.348 16.609 16.328 1 98.75 79 GLY A O 1
ATOM 583 N N . LYS A 1 80 ? -7.902 14.5 16.703 1 98.62 80 LYS A N 1
ATOM 584 C CA . LYS A 1 80 ? -8.336 14.719 18.078 1 98.62 80 LYS A CA 1
ATOM 585 C C . LYS A 1 80 ? -7.191 14.5 19.062 1 98.62 80 LYS A C 1
ATOM 587 O O . LYS A 1 80 ? -7.34 14.75 20.266 1 98.62 80 LYS A O 1
ATOM 592 N N . SER A 1 81 ? -6.082 14.031 18.578 1 98.69 81 SER A N 1
ATOM 593 C CA . SER A 1 81 ? -4.953 13.734 19.453 1 98.69 81 SER A CA 1
ATOM 594 C C . SER A 1 81 ? -4.234 15.008 19.891 1 98.69 81 SER A C 1
ATOM 596 O O . SER A 1 81 ? -3.547 15.641 19.078 1 98.69 81 SER A O 1
ATOM 598 N N . GLU A 1 82 ? -4.277 15.328 21.172 1 98.25 82 GLU A N 1
ATOM 599 C CA . GLU A 1 82 ? -3.613 16.516 21.688 1 98.25 82 GLU A CA 1
ATOM 600 C C . GLU A 1 82 ? -2.096 16.391 21.594 1 98.25 82 GLU A C 1
ATOM 602 O O . GLU A 1 82 ? -1.398 17.375 21.312 1 98.25 82 GLU A O 1
ATOM 607 N N . ALA A 1 83 ? -1.633 15.172 21.875 1 98.44 83 ALA A N 1
ATOM 608 C CA . ALA A 1 83 ? -0.193 14.938 21.797 1 98.44 83 ALA A CA 1
ATOM 609 C C . ALA A 1 83 ? 0.319 15.133 20.375 1 98.44 83 ALA A C 1
ATOM 611 O O . ALA A 1 83 ? 1.38 15.727 20.156 1 98.44 83 ALA A O 1
ATOM 612 N N . LEU A 1 84 ? -0.427 14.641 19.375 1 98.88 84 LEU A N 1
ATOM 613 C CA . LEU A 1 84 ? -0.037 14.828 17.984 1 98.88 84 LEU A CA 1
ATOM 614 C C . LEU A 1 84 ? -0.113 16.297 17.594 1 98.88 84 LEU A C 1
ATOM 616 O O . LEU A 1 84 ? 0.763 16.797 16.875 1 98.88 84 LEU A O 1
ATOM 620 N N . ARG A 1 85 ? -1.144 16.969 18.047 1 98.81 85 ARG A N 1
ATOM 621 C CA . ARG A 1 85 ? -1.312 18.391 17.766 1 98.81 85 ARG A CA 1
ATOM 622 C C . ARG A 1 85 ? -0.086 19.172 18.203 1 98.81 85 ARG A C 1
ATOM 624 O O . ARG A 1 85 ? 0.413 20.016 17.453 1 98.81 85 ARG A O 1
ATOM 631 N N . LYS A 1 86 ? 0.374 18.875 19.375 1 98.5 86 LYS A N 1
ATOM 632 C CA . LYS A 1 86 ? 1.542 19.578 19.906 1 98.5 86 LYS A CA 1
ATOM 633 C C . LYS A 1 86 ? 2.768 19.359 19.031 1 98.5 86 LYS A C 1
ATOM 635 O O . LYS A 1 86 ? 3.488 20.297 18.703 1 98.5 86 LYS A O 1
ATOM 640 N N . VAL A 1 87 ? 2.971 18.125 18.641 1 98.44 87 VAL A N 1
ATOM 641 C CA . VAL A 1 87 ? 4.109 17.766 17.797 1 98.44 87 VAL A CA 1
ATOM 642 C C . VAL A 1 87 ? 4.012 18.484 16.469 1 98.44 87 VAL A C 1
ATOM 644 O O . VAL A 1 87 ? 4.992 19.062 15.992 1 98.44 87 VAL A O 1
ATOM 647 N N . MET A 1 88 ? 2.84 18.531 15.883 1 98.56 88 MET A N 1
ATOM 648 C CA . MET A 1 88 ? 2.65 19.078 14.539 1 98.56 88 MET A CA 1
ATOM 649 C C . MET A 1 88 ? 2.816 20.594 14.547 1 98.56 88 MET A C 1
ATOM 651 O O . MET A 1 88 ? 3.381 21.156 13.609 1 98.56 88 MET A O 1
ATOM 655 N N . HIS A 1 89 ? 2.35 21.234 15.562 1 98.56 89 HIS A N 1
ATOM 656 C CA . HIS A 1 89 ? 2.527 22.672 15.656 1 98.56 89 HIS A CA 1
ATOM 657 C C . HIS A 1 89 ? 3.996 23.047 15.836 1 98.56 89 HIS A C 1
ATOM 659 O O . HIS A 1 89 ? 4.461 24.047 15.289 1 98.56 89 HIS A O 1
ATOM 665 N N . GLU A 1 90 ? 4.648 22.234 16.641 1 98.25 90 GLU A N 1
ATOM 666 C CA . GLU A 1 90 ? 6.078 22.469 16.812 1 98.25 90 GLU A CA 1
ATOM 667 C C . GLU A 1 90 ? 6.816 22.281 15.484 1 98.25 90 GLU A C 1
ATOM 669 O O . GLU A 1 90 ? 7.711 23.078 15.156 1 98.25 90 GLU A O 1
ATOM 674 N N . MET A 1 91 ? 6.441 21.312 14.703 1 97.25 91 MET A N 1
ATOM 675 C CA . MET A 1 91 ? 7.035 21.078 13.383 1 97.25 91 MET A CA 1
ATOM 676 C C . MET A 1 91 ? 6.781 22.266 12.461 1 97.25 91 MET A C 1
ATOM 678 O O . MET A 1 91 ? 7.695 22.75 11.797 1 97.25 91 MET A O 1
ATOM 682 N N . ARG A 1 92 ? 5.602 22.688 12.445 1 97.19 92 ARG A N 1
ATOM 683 C CA . ARG A 1 92 ? 5.219 23.812 11.594 1 97.19 92 ARG A CA 1
ATOM 684 C C . ARG A 1 92 ? 5.98 25.078 11.977 1 97.19 92 ARG A C 1
ATOM 686 O O . ARG A 1 92 ? 6.445 25.812 11.109 1 97.19 92 ARG A O 1
ATOM 693 N N . SER A 1 93 ? 6.102 25.312 13.281 1 97.06 93 SER A N 1
ATOM 694 C CA . SER A 1 93 ? 6.777 26.516 13.766 1 97.06 93 SER A CA 1
ATOM 695 C C . SER A 1 93 ? 8.25 26.516 13.375 1 97.06 93 SER A C 1
ATOM 697 O O . SER A 1 93 ? 8.875 27.578 13.281 1 97.06 93 SER A O 1
ATOM 699 N N . GLN A 1 94 ? 8.781 25.359 13.141 1 97.69 94 GLN A N 1
ATOM 700 C CA . GLN A 1 94 ? 10.188 25.219 12.75 1 97.69 94 GLN A CA 1
ATOM 701 C C . GLN A 1 94 ? 10.32 25.109 11.234 1 97.69 94 GLN A C 1
ATOM 703 O O . GLN A 1 94 ? 11.391 24.75 10.727 1 97.69 94 GLN A O 1
ATOM 708 N N . ASN A 1 95 ? 9.266 25.281 10.508 1 97.31 95 ASN A N 1
ATOM 709 C CA . ASN A 1 95 ? 9.203 25.25 9.047 1 97.31 95 ASN A CA 1
ATOM 710 C C . ASN A 1 95 ? 9.578 23.875 8.5 1 97.31 95 ASN A C 1
ATOM 712 O O . ASN A 1 95 ? 10.219 23.781 7.457 1 97.31 95 ASN A O 1
ATOM 716 N N . LYS A 1 96 ? 9.242 22.859 9.297 1 98.62 96 LYS A N 1
ATOM 717 C CA . LYS A 1 96 ? 9.477 21.484 8.867 1 98.62 96 LYS A CA 1
ATOM 718 C C . LYS A 1 96 ? 8.305 20.953 8.047 1 98.62 96 LYS A C 1
ATOM 720 O O . LYS A 1 96 ? 7.191 21.469 8.141 1 98.62 96 LYS A O 1
ATOM 725 N N . LEU A 1 97 ? 8.594 19.953 7.242 1 98.75 97 LEU A N 1
ATOM 726 C CA . LEU A 1 97 ? 7.582 19.344 6.387 1 98.75 97 LEU A CA 1
ATOM 727 C C . LEU A 1 97 ? 6.523 18.625 7.219 1 98.75 97 LEU A C 1
ATOM 729 O O . LEU A 1 97 ? 6.855 17.875 8.133 1 98.75 97 LEU A O 1
ATOM 733 N N . TYR A 1 98 ? 5.297 18.922 6.984 1 98.88 98 TYR A N 1
ATOM 734 C CA . TYR A 1 98 ? 4.184 18.141 7.508 1 98.88 98 TYR A CA 1
ATOM 735 C C . TYR A 1 98 ? 3.172 17.828 6.41 1 98.88 98 TYR A C 1
ATOM 737 O O . TYR A 1 98 ? 3.006 18.625 5.473 1 98.88 98 TYR A O 1
ATOM 745 N N . GLY A 1 99 ? 2.568 16.672 6.43 1 98.88 99 GLY A N 1
ATOM 746 C CA . GLY A 1 99 ? 1.712 16.266 5.328 1 98.88 99 GLY A CA 1
ATOM 747 C C . GLY A 1 99 ? 0.615 15.305 5.75 1 98.88 99 GLY A C 1
ATOM 748 O O . GLY A 1 99 ? 0.699 14.688 6.812 1 98.88 99 GLY A O 1
ATOM 749 N N . ALA A 1 100 ? -0.392 15.227 4.969 1 98.94 100 ALA A N 1
ATOM 750 C CA . ALA A 1 100 ? -1.54 14.352 5.184 1 98.94 100 ALA A CA 1
ATOM 751 C C . ALA A 1 100 ? -2.178 13.945 3.855 1 98.94 100 ALA A C 1
ATOM 753 O O . ALA A 1 100 ? -2.117 14.695 2.879 1 98.94 100 ALA A O 1
ATOM 754 N N . ILE A 1 101 ? -2.828 12.859 3.83 1 98.94 101 ILE A N 1
ATOM 755 C CA . ILE A 1 101 ? -3.414 12.32 2.607 1 98.94 101 ILE A CA 1
ATOM 756 C C . ILE A 1 101 ? -4.852 11.875 2.879 1 98.94 101 ILE A C 1
ATOM 758 O O . ILE A 1 101 ? -5.199 11.531 4.012 1 98.94 101 ILE A O 1
ATOM 762 N N . CYS A 1 102 ? -5.734 11.898 1.777 1 98.75 102 CYS A N 1
ATOM 763 C CA . CYS A 1 102 ? -7.09 11.359 1.812 1 98.75 102 CYS A CA 1
ATOM 764 C C . CYS A 1 102 ? -7.992 12.203 2.703 1 98.75 102 CYS A C 1
ATOM 766 O O . CYS A 1 102 ? -8.18 13.391 2.449 1 98.75 102 CYS A O 1
ATOM 768 N N . ALA A 1 103 ? -8.555 11.695 3.721 1 98.75 103 ALA A N 1
ATOM 769 C CA . ALA A 1 103 ? -9.445 12.422 4.625 1 98.75 103 ALA A CA 1
ATOM 770 C C . ALA A 1 103 ? -8.648 13.266 5.613 1 98.75 103 ALA A C 1
ATOM 772 O O . ALA A 1 103 ? -9.172 14.219 6.191 1 98.75 103 ALA A O 1
ATOM 773 N N . ALA A 1 104 ? -7.391 13.016 5.797 1 98.88 104 ALA A N 1
ATOM 774 C CA . ALA A 1 104 ? -6.594 13.555 6.898 1 98.88 104 ALA A CA 1
ATOM 775 C C . ALA A 1 104 ? -6.348 15.055 6.715 1 98.88 104 ALA A C 1
ATOM 777 O O . ALA A 1 104 ? -6.289 15.805 7.695 1 98.88 104 ALA A O 1
ATOM 778 N N . PRO A 1 105 ? -6.164 15.57 5.461 1 98.88 105 PRO A N 1
ATOM 779 C CA . PRO A 1 105 ? -6.059 17.016 5.34 1 98.88 105 PRO A CA 1
ATOM 780 C C . PRO A 1 105 ? -7.234 17.75 5.984 1 98.88 105 PRO A C 1
ATOM 782 O O . PRO A 1 105 ? -7.031 18.719 6.727 1 98.88 105 PRO A O 1
ATOM 785 N N . SER A 1 106 ? -8.43 17.219 5.77 1 98.56 106 SER A N 1
ATOM 786 C CA . SER A 1 106 ? -9.633 17.875 6.273 1 98.56 106 SER A CA 1
ATOM 787 C C . SER A 1 106 ? -9.93 17.453 7.707 1 98.56 106 SER A C 1
ATOM 789 O O . SER A 1 106 ? -10.414 18.266 8.508 1 98.56 106 SER A O 1
ATOM 791 N N . MET A 1 107 ? -9.617 16.234 8.055 1 98.56 107 MET A N 1
ATOM 792 C CA . MET A 1 107 ? -10.133 15.672 9.297 1 98.56 107 MET A CA 1
ATOM 793 C C . MET A 1 107 ? -9.062 15.672 10.383 1 98.56 107 MET A C 1
ATOM 795 O O . MET A 1 107 ? -9.359 15.461 11.555 1 98.56 107 MET A O 1
ATOM 799 N N . ALA A 1 108 ? -7.832 15.945 10 1 98.81 108 ALA A N 1
ATOM 800 C CA . ALA A 1 108 ? -6.762 16.016 10.984 1 98.81 108 ALA A CA 1
ATOM 801 C C . ALA A 1 108 ? -6.086 17.391 10.961 1 98.81 108 ALA A C 1
ATOM 803 O O . ALA A 1 108 ? -6.223 18.172 11.906 1 98.81 108 ALA A O 1
ATOM 804 N N . LEU A 1 109 ? -5.547 17.797 9.82 1 98.81 109 LEU A N 1
ATOM 805 C CA . LEU A 1 109 ? -4.852 19.078 9.75 1 98.81 109 LEU A CA 1
ATOM 806 C C . LEU A 1 109 ? -5.801 20.234 10.031 1 98.81 109 LEU A C 1
ATOM 808 O O . LEU A 1 109 ? -5.453 21.172 10.758 1 98.81 109 LEU A O 1
ATOM 812 N N . GLY A 1 110 ? -6.973 20.141 9.391 1 98.12 110 GLY A N 1
ATOM 813 C CA . GLY A 1 110 ? -7.957 21.203 9.57 1 98.12 110 GLY A CA 1
ATOM 814 C C . GLY A 1 110 ? -8.289 21.469 11.031 1 98.12 110 GLY A C 1
ATOM 815 O O . GLY A 1 110 ? -8.031 22.562 11.539 1 98.12 110 GLY A O 1
ATOM 816 N N . PRO A 1 111 ? -8.797 20.469 11.75 1 97.62 111 PRO A N 1
ATOM 817 C CA . PRO A 1 111 ? -9.18 20.625 13.156 1 97.62 111 PRO A CA 1
ATOM 818 C C . PRO A 1 111 ? -8.016 21.047 14.039 1 97.62 111 PRO A C 1
ATOM 820 O O . PRO A 1 111 ? -8.211 21.719 15.047 1 97.62 111 PRO A O 1
ATOM 823 N N . MET A 1 112 ? -6.766 20.781 13.625 1 98.12 112 MET A N 1
ATOM 824 C CA . MET A 1 112 ? -5.59 21.141 14.406 1 98.12 112 MET A CA 1
ATOM 825 C C . MET A 1 112 ? -5.152 22.562 14.109 1 98.12 112 MET A C 1
ATOM 827 O O . MET A 1 112 ? -4.207 23.078 14.711 1 98.12 112 MET A O 1
ATOM 831 N N . GLY A 1 113 ? -5.828 23.188 13.125 1 97.81 113 GLY A N 1
ATOM 832 C CA . GLY A 1 113 ? -5.477 24.547 12.766 1 97.81 113 GLY A CA 1
ATOM 833 C C . GLY A 1 113 ? -4.246 24.625 11.883 1 97.81 113 GLY A C 1
ATOM 834 O O . GLY A 1 113 ? -3.686 25.703 11.688 1 97.81 113 GLY A O 1
ATOM 835 N N . LEU A 1 114 ? -3.871 23.531 11.281 1 98.56 114 LEU A N 1
ATOM 836 C CA . LEU A 1 114 ? -2.598 23.453 10.57 1 98.56 114 LEU A CA 1
ATOM 837 C C . LEU A 1 114 ? -2.766 23.875 9.109 1 98.56 114 LEU A C 1
ATOM 839 O O . LEU A 1 114 ? -1.784 23.953 8.367 1 98.56 114 LEU A O 1
ATOM 843 N N . LEU A 1 115 ? -3.986 24.172 8.695 1 98.5 115 LEU A N 1
ATOM 844 C CA . LEU A 1 115 ? -4.219 24.625 7.328 1 98.5 115 LEU A CA 1
ATOM 845 C C . LEU A 1 115 ? -4.414 26.141 7.285 1 98.5 115 LEU A C 1
ATOM 847 O O . LEU A 1 115 ? -4.668 26.703 6.219 1 98.5 115 LEU A O 1
ATOM 851 N N . GLU A 1 116 ? -4.352 26.75 8.469 1 96.44 116 GLU A N 1
ATOM 852 C CA . GLU A 1 116 ? -4.359 28.203 8.461 1 96.44 116 GLU A CA 1
ATOM 853 C C . GLU A 1 116 ? -3.186 28.766 7.66 1 96.44 116 GLU A C 1
ATOM 855 O O . GLU A 1 116 ? -2.035 28.391 7.887 1 96.44 116 GLU A O 1
ATOM 860 N N . GLY A 1 117 ? -3.467 29.609 6.688 1 96.12 117 GLY A N 1
ATOM 861 C CA . GLY A 1 117 ? -2.424 30.219 5.879 1 96.12 117 GLY A CA 1
ATOM 862 C C . GLY A 1 117 ? -1.993 29.344 4.711 1 96.12 117 GLY A C 1
ATOM 863 O O . GLY A 1 117 ? -1.169 29.766 3.893 1 96.12 117 GLY A O 1
ATOM 864 N N . VAL A 1 118 ? -2.496 28.156 4.598 1 97.94 118 VAL A N 1
ATOM 865 C CA . VAL A 1 118 ? -2.227 27.297 3.457 1 97.94 118 VAL A CA 1
ATOM 866 C C . VAL A 1 118 ? -3.088 27.719 2.27 1 97.94 118 VAL A C 1
ATOM 868 O O . VAL A 1 118 ? -4.305 27.859 2.395 1 97.94 118 VAL A O 1
ATOM 871 N N . GLU A 1 119 ? -2.484 27.875 1.136 1 98.06 119 GLU A N 1
ATOM 872 C CA . GLU A 1 119 ? -3.189 28.406 -0.025 1 98.06 119 GLU A CA 1
ATOM 873 C C . GLU A 1 119 ? -3.967 27.312 -0.751 1 98.06 119 GLU A C 1
ATOM 875 O O . GLU A 1 119 ? -5.113 27.531 -1.148 1 98.06 119 GLU A O 1
ATOM 880 N N . THR A 1 120 ? -3.318 26.281 -0.992 1 98.44 120 THR A N 1
ATOM 881 C CA . THR A 1 120 ? -3.883 25.203 -1.788 1 98.44 120 THR A CA 1
ATOM 882 C C . THR A 1 120 ? -3.6 23.844 -1.138 1 98.44 120 THR A C 1
ATOM 884 O O . THR A 1 120 ? -2.521 23.625 -0.58 1 98.44 120 THR A O 1
ATOM 887 N N . ALA A 1 121 ? -4.516 22.984 -1.097 1 98.75 121 ALA A N 1
ATOM 888 C CA . ALA A 1 121 ? -4.383 21.609 -0.606 1 98.75 121 ALA A CA 1
ATOM 889 C C . ALA A 1 121 ? -5.262 20.656 -1.407 1 98.75 121 ALA A C 1
ATOM 891 O O . ALA A 1 121 ? -6.094 21.094 -2.207 1 98.75 121 ALA A O 1
ATOM 892 N N . THR A 1 122 ? -5.023 19.469 -1.361 1 98.81 122 THR A N 1
ATOM 893 C CA . THR A 1 122 ? -5.898 18.438 -1.921 1 98.81 122 THR A CA 1
ATOM 894 C C . THR A 1 122 ? -6.309 17.438 -0.85 1 98.81 122 THR A C 1
ATOM 896 O O . THR A 1 122 ? -5.992 17.609 0.328 1 98.81 122 THR A O 1
ATOM 899 N N . GLY A 1 123 ? -7.105 16.516 -1.113 1 98.69 123 GLY A N 1
ATOM 900 C CA . GLY A 1 123 ? -7.676 15.461 -0.286 1 98.69 123 GLY A CA 1
ATOM 901 C C . GLY A 1 123 ? -8.609 14.539 -1.052 1 98.69 123 GLY A C 1
ATOM 902 O O . GLY A 1 123 ? -8.789 14.695 -2.262 1 98.69 123 GLY A O 1
ATOM 903 N N . TYR A 1 124 ? -9.07 13.633 -0.34 1 98.75 124 TYR A N 1
ATOM 904 C CA . TYR A 1 124 ? -9.977 12.688 -0.986 1 98.75 124 TYR A CA 1
ATOM 905 C C . TYR A 1 124 ? -11.188 13.414 -1.575 1 98.75 124 TYR A C 1
ATOM 907 O O . TYR A 1 124 ? -11.766 14.289 -0.932 1 98.75 124 TYR A O 1
ATOM 915 N N . PRO A 1 125 ? -11.609 13.016 -2.857 1 98.06 125 PRO A N 1
ATOM 916 C CA . PRO A 1 125 ? -12.82 13.625 -3.418 1 98.06 125 PRO A CA 1
ATOM 917 C C . PRO A 1 125 ? -14.031 13.5 -2.49 1 98.06 125 PRO A C 1
ATOM 919 O O . PRO A 1 125 ? -14.297 12.422 -1.966 1 98.06 125 PRO A O 1
ATOM 922 N N . GLY A 1 126 ? -14.75 14.609 -2.287 1 96.25 126 GLY A N 1
ATOM 923 C CA . GLY A 1 126 ? -15.883 14.641 -1.371 1 96.25 126 GLY A CA 1
ATOM 924 C C . GLY A 1 126 ? -15.57 15.352 -0.066 1 96.25 126 GLY A C 1
ATOM 925 O O . GLY A 1 126 ? -16.484 15.719 0.678 1 96.25 126 GLY A O 1
ATOM 926 N N . PHE A 1 127 ? -14.281 15.531 0.206 1 96.12 127 PHE A N 1
ATOM 927 C CA . PHE A 1 127 ? -13.883 16.188 1.44 1 96.12 127 PHE A CA 1
ATOM 928 C C . PHE A 1 127 ? -13.508 17.641 1.178 1 96.12 127 PHE A C 1
ATOM 930 O O . PHE A 1 127 ? -13.023 18.344 2.074 1 96.12 127 PHE A O 1
ATOM 937 N N . GLU A 1 128 ? -13.727 18.125 -0.029 1 92.75 128 GLU A N 1
ATOM 938 C CA . GLU A 1 128 ? -13.344 19.469 -0.429 1 92.75 128 GLU A CA 1
ATOM 939 C C . GLU A 1 128 ? -14.008 20.531 0.451 1 92.75 128 GLU A C 1
ATOM 941 O O . GLU A 1 128 ? -13.375 21.5 0.853 1 92.75 128 GLU A O 1
ATOM 946 N N . GLU A 1 129 ? -15.242 20.219 0.753 1 92.94 129 GLU A N 1
ATOM 947 C CA . GLU A 1 129 ? -16.031 21.203 1.479 1 92.94 129 GLU A CA 1
ATOM 948 C C . GLU A 1 129 ? -15.648 21.25 2.957 1 92.94 129 GLU A C 1
ATOM 950 O O . GLU A 1 129 ? -16.031 22.172 3.676 1 92.94 129 GLU A O 1
ATOM 955 N N . LYS A 1 130 ? -14.836 20.266 3.348 1 94.69 130 LYS A N 1
ATOM 956 C CA . LYS A 1 130 ? -14.43 20.203 4.75 1 94.69 130 LYS A CA 1
ATOM 957 C C . LYS A 1 130 ? -13.102 20.906 4.973 1 94.69 130 LYS A C 1
ATOM 959 O O . LYS A 1 130 ? -12.664 21.078 6.113 1 94.69 130 LYS A O 1
ATOM 964 N N . LEU A 1 131 ? -12.5 21.312 3.889 1 96.25 131 LEU A N 1
ATOM 965 C CA . LEU A 1 131 ? -11.328 22.172 4.031 1 96.25 131 LEU A CA 1
ATOM 966 C C . LEU A 1 131 ? -11.711 23.547 4.566 1 96.25 131 LEU A C 1
ATOM 968 O O . LEU A 1 131 ? -12.797 24.047 4.262 1 96.25 131 LEU A O 1
ATOM 972 N N . PRO A 1 132 ? -10.852 24.141 5.43 1 94.56 132 PRO A N 1
ATOM 973 C CA . PRO A 1 132 ? -11.148 25.484 5.918 1 94.56 132 PRO A CA 1
ATOM 974 C C . PRO A 1 132 ? -11.367 26.484 4.789 1 94.56 132 PRO A C 1
ATOM 976 O O . PRO A 1 132 ? -10.82 26.328 3.697 1 94.56 132 PRO A O 1
ATOM 979 N N . ALA A 1 133 ? -12.047 27.562 5.293 1 89.94 133 ALA A N 1
ATOM 980 C CA . ALA A 1 133 ? -12.297 28.641 4.34 1 89.94 133 ALA A CA 1
ATOM 981 C C . ALA A 1 133 ? -10.984 29.266 3.873 1 89.94 133 ALA A C 1
ATOM 983 O O . ALA A 1 133 ? -10.062 29.469 4.668 1 89.94 133 ALA A O 1
ATOM 984 N N . GLY A 1 134 ? -10.789 29.438 2.664 1 92.56 134 GLY A N 1
ATOM 985 C CA . GLY A 1 134 ? -9.609 30.094 2.145 1 92.56 134 GLY A CA 1
ATOM 986 C C . GLY A 1 134 ? -8.641 29.141 1.469 1 92.56 134 GLY A C 1
ATOM 987 O O . GLY A 1 134 ? -7.777 29.562 0.697 1 92.56 134 GLY A O 1
ATOM 988 N N . VAL A 1 135 ? -8.688 27.859 1.906 1 97.62 135 VAL A N 1
ATOM 989 C CA . VAL A 1 135 ? -7.824 26.875 1.254 1 97.62 135 VAL A CA 1
ATOM 990 C C . VAL A 1 135 ? -8.453 26.438 -0.065 1 97.62 135 VAL A C 1
ATOM 992 O O . VAL A 1 135 ? -9.586 25.938 -0.086 1 97.62 135 VAL A O 1
ATOM 995 N N . LYS A 1 136 ? -7.77 26.625 -1.16 1 97.75 136 LYS A N 1
ATOM 996 C CA . LYS A 1 136 ? -8.258 26.188 -2.469 1 97.75 136 LYS A CA 1
ATOM 997 C C . LYS A 1 136 ? -8.008 24.703 -2.686 1 97.75 136 LYS A C 1
ATOM 999 O O . LYS A 1 136 ? -6.891 24.219 -2.486 1 97.75 136 LYS A O 1
ATOM 1004 N N . TYR A 1 137 ? -9.047 24.016 -3.068 1 98.06 137 TYR A N 1
ATOM 1005 C CA . TYR A 1 137 ? -8.898 22.609 -3.391 1 98.06 137 TYR A CA 1
ATOM 1006 C C . TYR A 1 137 ? -8.234 22.422 -4.746 1 98.06 137 TYR A C 1
ATOM 1008 O O . TYR A 1 137 ? -8.555 23.125 -5.703 1 98.06 137 TYR A O 1
ATOM 1016 N N . SER A 1 138 ? -7.309 21.531 -4.848 1 98.19 138 SER A N 1
ATOM 1017 C CA . SER A 1 138 ? -6.66 21.156 -6.102 1 98.19 138 SER A CA 1
ATOM 1018 C C . SER A 1 138 ? -6.934 19.703 -6.465 1 98.19 138 SER A C 1
ATOM 1020 O O . SER A 1 138 ? -6.867 18.828 -5.605 1 98.19 138 SER A O 1
ATOM 1022 N N . PRO A 1 139 ? -7.223 19.375 -7.723 1 97.19 139 PRO A N 1
ATOM 1023 C CA . PRO A 1 139 ? -7.461 18 -8.141 1 97.19 139 PRO A CA 1
ATOM 1024 C C . PRO A 1 139 ? -6.168 17.234 -8.422 1 97.19 139 PRO A C 1
ATOM 1026 O O . PRO A 1 139 ? -6.207 16.062 -8.82 1 97.19 139 PRO A O 1
ATOM 1029 N N . ARG A 1 140 ? -5.004 17.859 -8.211 1 98.19 140 ARG A N 1
ATOM 1030 C CA . ARG A 1 140 ? -3.723 17.219 -8.461 1 98.19 140 ARG A CA 1
ATOM 1031 C C . ARG A 1 140 ? -3.477 16.078 -7.48 1 98.19 140 ARG A C 1
ATOM 1033 O O . ARG A 1 140 ? -4.012 16.078 -6.371 1 98.19 140 ARG A O 1
ATOM 1040 N N . ALA A 1 141 ? -2.633 15.125 -7.887 1 98.75 141 ALA A N 1
ATOM 1041 C CA . ALA A 1 141 ? -2.355 13.938 -7.078 1 98.75 141 ALA A CA 1
ATOM 1042 C C . ALA A 1 141 ? -1.621 14.305 -5.793 1 98.75 141 ALA A C 1
ATOM 1044 O O . ALA A 1 141 ? -1.83 13.688 -4.75 1 98.75 141 ALA A O 1
ATOM 1045 N N . VAL A 1 142 ? -0.718 15.227 -5.855 1 98.88 142 VAL A N 1
ATOM 1046 C CA . VAL A 1 142 ? 0.04 15.734 -4.719 1 98.88 142 VAL A CA 1
ATOM 1047 C C . VAL A 1 142 ? 0.154 17.25 -4.812 1 98.88 142 VAL A C 1
ATOM 1049 O O . VAL A 1 142 ? 0.341 17.797 -5.898 1 98.88 142 VAL A O 1
ATOM 1052 N N . VAL A 1 143 ? -0.015 17.938 -3.711 1 98.88 143 VAL A N 1
ATOM 1053 C CA . VAL A 1 143 ? 0.008 19.406 -3.654 1 98.88 143 VAL A CA 1
ATOM 1054 C C . VAL A 1 143 ? 0.891 19.859 -2.496 1 98.88 143 VAL A C 1
ATOM 1056 O O . VAL A 1 143 ? 0.74 19.391 -1.367 1 98.88 143 VAL A O 1
ATOM 1059 N N . ARG A 1 144 ? 1.812 20.734 -2.795 1 98.75 144 ARG A N 1
ATOM 1060 C CA . ARG A 1 144 ? 2.615 21.375 -1.765 1 98.75 144 ARG A CA 1
ATOM 1061 C C . ARG A 1 144 ? 2.273 22.859 -1.661 1 98.75 144 ARG A C 1
ATOM 1063 O O . ARG A 1 144 ? 2.238 23.562 -2.67 1 98.75 144 ARG A O 1
ATOM 1070 N N . SER A 1 145 ? 1.923 23.328 -0.579 1 98.38 145 SER A N 1
ATOM 1071 C CA . SER A 1 145 ? 1.781 24.734 -0.224 1 98.38 145 SER A CA 1
ATOM 1072 C C . SER A 1 145 ? 2.682 25.094 0.951 1 98.38 145 SER A C 1
ATOM 1074 O O . SER A 1 145 ? 2.348 24.828 2.105 1 98.38 145 SER A O 1
ATOM 1076 N N . GLY A 1 146 ? 3.863 25.781 0.708 1 97.12 146 GLY A N 1
ATOM 1077 C CA . GLY A 1 146 ? 4.867 25.922 1.748 1 97.12 146 GLY A CA 1
ATOM 1078 C C . GLY A 1 146 ? 5.418 24.609 2.246 1 97.12 146 GLY A C 1
ATOM 1079 O O . GLY A 1 146 ? 5.898 23.797 1.457 1 97.12 146 GLY A O 1
ATOM 1080 N N . ASN A 1 147 ? 5.266 24.375 3.557 1 97.75 147 ASN A N 1
ATOM 1081 C CA . ASN A 1 147 ? 5.77 23.125 4.109 1 97.75 147 ASN A CA 1
ATOM 1082 C C . ASN A 1 147 ? 4.641 22.109 4.328 1 97.75 147 ASN A C 1
ATOM 1084 O O . ASN A 1 147 ? 4.855 21.062 4.934 1 97.75 147 ASN A O 1
ATOM 1088 N N . CYS A 1 148 ? 3.482 22.391 3.779 1 98.75 148 CYS A N 1
ATOM 1089 C CA . CYS A 1 148 ? 2.336 21.5 3.855 1 98.75 148 CYS A CA 1
ATOM 1090 C C . CYS A 1 148 ? 2.227 20.641 2.598 1 98.75 148 CYS A C 1
ATOM 1092 O O . CYS A 1 148 ? 2.162 21.172 1.487 1 98.75 148 CYS A O 1
ATOM 1094 N N . LEU A 1 149 ? 2.23 19.359 2.744 1 98.94 149 LEU A N 1
ATOM 1095 C CA . LEU A 1 149 ? 2.125 18.406 1.646 1 98.94 149 LEU A CA 1
ATOM 1096 C C . LEU A 1 149 ? 0.854 17.578 1.77 1 98.94 149 LEU A C 1
ATOM 1098 O O . LEU A 1 149 ? 0.614 16.953 2.807 1 98.94 149 LEU A O 1
ATOM 1102 N N . THR A 1 150 ? -0.026 17.578 0.771 1 98.94 150 THR A N 1
ATOM 1103 C CA . THR A 1 150 ? -1.263 16.797 0.836 1 98.94 150 THR A CA 1
ATOM 1104 C C . THR A 1 150 ? -1.425 15.93 -0.407 1 98.94 150 THR A C 1
ATOM 1106 O O . THR A 1 150 ? -0.812 16.203 -1.442 1 98.94 150 THR A O 1
ATOM 1109 N N . SER A 1 151 ? -2.15 14.93 -0.34 1 98.94 151 SER A N 1
ATOM 1110 C CA . SER A 1 151 ? -2.498 14.031 -1.44 1 98.94 151 SER A CA 1
ATOM 1111 C C . SER A 1 151 ? -3.936 13.539 -1.316 1 98.94 151 SER A C 1
ATOM 1113 O O . SER A 1 151 ? -4.637 13.883 -0.361 1 98.94 151 SER A O 1
ATOM 1115 N N . LYS A 1 152 ? -4.41 12.711 -2.24 1 98.88 152 LYS A N 1
ATOM 1116 C CA . LYS A 1 152 ? -5.848 12.523 -2.42 1 98.88 152 LYS A CA 1
ATOM 1117 C C . LYS A 1 152 ? -6.32 11.234 -1.747 1 98.88 152 LYS A C 1
ATOM 1119 O O . LYS A 1 152 ? -7.398 11.203 -1.152 1 98.88 152 LYS A O 1
ATOM 1124 N N . GLY A 1 153 ? -5.559 10.156 -1.951 1 98.88 153 GLY A N 1
ATOM 1125 C CA . GLY A 1 153 ? -6.047 8.883 -1.445 1 98.88 153 GLY A CA 1
ATOM 1126 C C . GLY A 1 153 ? -5.148 7.715 -1.812 1 98.88 153 GLY A C 1
ATOM 1127 O O . GLY A 1 153 ? -3.984 7.91 -2.17 1 98.88 153 GLY A O 1
ATOM 1128 N N . PRO A 1 154 ? -5.691 6.441 -1.676 1 98.94 154 PRO A N 1
ATOM 1129 C CA . PRO A 1 154 ? -4.863 5.25 -1.868 1 98.94 154 PRO A CA 1
ATOM 1130 C C . PRO A 1 154 ? -4.156 5.234 -3.223 1 98.94 154 PRO A C 1
ATOM 1132 O O . PRO A 1 154 ? -2.969 4.91 -3.299 1 98.94 154 PRO A O 1
ATOM 1135 N N . GLY A 1 155 ? -4.855 5.66 -4.273 1 98.94 155 GLY A N 1
ATOM 1136 C CA . GLY A 1 155 ? -4.301 5.613 -5.613 1 98.94 155 GLY A CA 1
ATOM 1137 C C . GLY A 1 155 ? -3.182 6.613 -5.832 1 98.94 155 GLY A C 1
ATOM 1138 O O . GLY A 1 155 ? -2.449 6.527 -6.82 1 98.94 155 GLY A O 1
ATOM 1139 N N . THR A 1 156 ? -2.986 7.543 -4.918 1 98.94 156 THR A N 1
ATOM 1140 C CA . THR A 1 156 ? -1.947 8.555 -5.066 1 98.94 156 THR A CA 1
ATOM 1141 C C . THR A 1 156 ? -0.94 8.469 -3.922 1 98.94 156 THR A C 1
ATOM 1143 O O . THR A 1 156 ? -0.076 9.336 -3.781 1 98.94 156 THR A O 1
ATOM 1146 N N . ALA A 1 157 ? -1.018 7.395 -3.141 1 99 157 ALA A N 1
ATOM 1147 C CA . ALA A 1 157 ? -0.239 7.281 -1.91 1 99 157 ALA A CA 1
ATOM 1148 C C . ALA A 1 157 ? 1.249 7.133 -2.215 1 99 157 ALA A C 1
ATOM 1150 O O . ALA A 1 157 ? 2.092 7.691 -1.511 1 99 157 ALA A O 1
ATOM 1151 N N . ILE A 1 158 ? 1.604 6.332 -3.264 1 99 158 ILE A N 1
ATOM 1152 C CA . ILE A 1 158 ? 3.006 6.199 -3.646 1 99 158 ILE A CA 1
ATOM 1153 C C . ILE A 1 158 ? 3.564 7.562 -4.047 1 99 158 ILE A C 1
ATOM 1155 O O . ILE A 1 158 ? 4.676 7.922 -3.656 1 99 158 ILE A O 1
ATOM 1159 N N . PHE A 1 159 ? 2.822 8.359 -4.75 1 99 159 PHE A N 1
ATOM 1160 C CA . PHE A 1 159 ? 3.254 9.672 -5.227 1 99 159 PHE A CA 1
ATOM 1161 C C . PHE A 1 159 ? 3.428 10.641 -4.062 1 99 159 PHE A C 1
ATOM 1163 O O . PHE A 1 159 ? 4.336 11.477 -4.074 1 99 159 PHE A O 1
ATOM 1170 N N . PHE A 1 160 ? 2.564 10.516 -3.039 1 99 160 PHE A N 1
ATOM 1171 C CA . PHE A 1 160 ? 2.711 11.289 -1.808 1 99 160 PHE A CA 1
ATOM 1172 C C . PHE A 1 160 ? 4.059 11.008 -1.154 1 99 160 PHE A C 1
ATOM 1174 O O . PHE A 1 160 ? 4.781 11.938 -0.79 1 99 160 PHE A O 1
ATOM 1181 N N . GLY A 1 161 ? 4.406 9.703 -1.039 1 98.94 161 GLY A N 1
ATOM 1182 C CA . GLY A 1 161 ? 5.707 9.32 -0.515 1 98.94 161 GLY A CA 1
ATOM 1183 C C . GLY A 1 161 ? 6.863 9.836 -1.351 1 98.94 161 GLY A C 1
ATOM 1184 O O . GLY A 1 161 ? 7.848 10.344 -0.81 1 98.94 161 GLY A O 1
ATOM 1185 N N . LEU A 1 162 ? 6.715 9.75 -2.672 1 99 162 LEU A N 1
ATOM 1186 C CA . LEU A 1 162 ? 7.77 10.195 -3.578 1 99 162 LEU A CA 1
ATOM 1187 C C . LEU A 1 162 ? 7.949 11.703 -3.5 1 99 162 LEU A C 1
ATOM 1189 O O . LEU A 1 162 ? 9.07 12.203 -3.586 1 99 162 LEU A O 1
ATOM 1193 N N . ALA A 1 163 ? 6.859 12.438 -3.332 1 98.94 163 ALA A N 1
ATOM 1194 C CA . ALA A 1 163 ? 6.953 13.883 -3.154 1 98.94 163 ALA A CA 1
ATOM 1195 C C . ALA A 1 163 ? 7.719 14.234 -1.88 1 98.94 163 ALA A C 1
ATOM 1197 O O . ALA A 1 163 ? 8.547 15.148 -1.876 1 98.94 163 ALA A O 1
ATOM 1198 N N . ALA A 1 164 ? 7.434 13.492 -0.803 1 98.94 164 ALA A N 1
ATOM 1199 C CA . ALA A 1 164 ? 8.172 13.703 0.44 1 98.94 164 ALA A CA 1
ATOM 1200 C C . ALA A 1 164 ? 9.664 13.469 0.238 1 98.94 164 ALA A C 1
ATOM 1202 O O . ALA A 1 164 ? 10.492 14.258 0.709 1 98.94 164 ALA A O 1
ATOM 1203 N N . VAL A 1 165 ? 10.047 12.406 -0.503 1 98.94 165 VAL A N 1
ATOM 1204 C CA . VAL A 1 165 ? 11.445 12.102 -0.779 1 98.94 165 VAL A CA 1
ATOM 1205 C C . VAL A 1 165 ? 12.07 13.234 -1.592 1 98.94 165 VAL A C 1
ATOM 1207 O O . VAL A 1 165 ? 13.203 13.641 -1.329 1 98.94 165 VAL A O 1
ATOM 1210 N N . SER A 1 166 ? 11.281 13.719 -2.596 1 98.88 166 SER A N 1
ATOM 1211 C CA . SER A 1 166 ? 11.781 14.812 -3.424 1 98.88 166 SER A CA 1
ATOM 1212 C C . SER A 1 166 ? 12.133 16.031 -2.574 1 98.88 166 SER A C 1
ATOM 1214 O O . SER A 1 166 ? 13.156 16.688 -2.807 1 98.88 166 SER A O 1
ATOM 1216 N N . ILE A 1 167 ? 11.352 16.312 -1.586 1 98.75 167 ILE A N 1
ATOM 1217 C CA . ILE A 1 167 ? 11.5 17.5 -0.739 1 98.75 167 ILE A CA 1
ATOM 1218 C C . ILE A 1 167 ? 12.633 17.266 0.265 1 98.75 167 ILE A C 1
ATOM 1220 O O . ILE A 1 167 ? 13.469 18.141 0.476 1 98.75 167 ILE A O 1
ATOM 1224 N N . LEU A 1 168 ? 12.703 16.031 0.873 1 98.69 168 LEU A N 1
ATOM 1225 C CA . LEU A 1 168 ? 13.562 15.781 2.021 1 98.69 168 LEU A CA 1
ATOM 1226 C C . LEU A 1 168 ? 14.961 15.375 1.572 1 98.69 168 LEU A C 1
ATOM 1228 O O . LEU A 1 168 ? 15.938 15.586 2.299 1 98.69 168 LEU A O 1
ATOM 1232 N N . LYS A 1 169 ? 15.039 14.758 0.385 1 98.38 169 LYS A N 1
ATOM 1233 C CA . LYS A 1 169 ? 16.344 14.344 -0.134 1 98.38 169 LYS A CA 1
ATOM 1234 C C . LYS A 1 169 ? 16.625 15 -1.479 1 98.38 169 LYS A C 1
ATOM 1236 O O . LYS A 1 169 ? 17.328 16.016 -1.538 1 98.38 169 LYS A O 1
ATOM 1241 N N . SER A 1 170 ? 15.945 14.445 -2.625 1 98.5 170 SER A N 1
ATOM 1242 C CA . SER A 1 170 ? 16.188 15.047 -3.932 1 98.5 170 SER A CA 1
ATOM 1243 C C . SER A 1 170 ? 15.18 14.555 -4.965 1 98.5 170 SER A C 1
ATOM 1245 O O . SER A 1 170 ? 14.703 13.422 -4.887 1 98.5 170 SER A O 1
ATOM 1247 N N . PRO A 1 171 ? 14.945 15.5 -5.934 1 98.62 171 PRO A N 1
ATOM 1248 C CA . PRO A 1 171 ? 14.086 15.062 -7.031 1 98.62 171 PRO A CA 1
ATOM 1249 C C . PRO A 1 171 ? 14.672 13.883 -7.809 1 98.62 171 PRO A C 1
ATOM 1251 O O . PRO A 1 171 ? 13.93 13.047 -8.32 1 98.62 171 PRO A O 1
ATOM 1254 N N . GLU A 1 172 ? 15.969 13.82 -7.898 1 98.62 172 GLU A N 1
ATOM 1255 C CA . GLU A 1 172 ? 16.625 12.734 -8.625 1 98.62 172 GLU A CA 1
ATOM 1256 C C . GLU A 1 172 ? 16.375 11.391 -7.953 1 98.62 172 GLU A C 1
ATOM 1258 O O . GLU A 1 172 ? 16.094 10.398 -8.633 1 98.62 172 GLU A O 1
ATOM 1263 N N . LEU A 1 173 ? 16.484 11.359 -6.645 1 98.81 173 LEU A N 1
ATOM 1264 C CA . LEU A 1 173 ? 16.219 10.117 -5.926 1 98.81 173 LEU A CA 1
ATOM 1265 C C . LEU A 1 173 ? 14.75 9.711 -6.066 1 98.81 173 LEU A C 1
ATOM 1267 O O . LEU A 1 173 ? 14.445 8.531 -6.254 1 98.81 173 LEU A O 1
ATOM 1271 N N . ALA A 1 174 ? 13.828 10.688 -5.949 1 98.94 174 ALA A N 1
ATOM 1272 C CA . ALA A 1 174 ? 12.406 10.398 -6.133 1 98.94 174 ALA A CA 1
ATOM 1273 C C . ALA A 1 174 ? 12.148 9.773 -7.496 1 98.94 174 ALA A C 1
ATOM 1275 O O . ALA A 1 174 ? 11.367 8.82 -7.609 1 98.94 174 ALA A O 1
ATOM 1276 N N . GLU A 1 175 ? 12.805 10.328 -8.5 1 98.88 175 GLU A N 1
ATOM 1277 C CA . GLU A 1 175 ? 12.648 9.797 -9.852 1 98.88 175 GLU A CA 1
ATOM 1278 C C . GLU A 1 175 ? 13.156 8.367 -9.953 1 98.88 175 GLU A C 1
ATOM 1280 O O . GLU A 1 175 ? 12.516 7.512 -10.562 1 98.88 175 GLU A O 1
ATOM 1285 N N . LYS A 1 176 ? 14.297 8.141 -9.383 1 98.88 176 LYS A N 1
ATOM 1286 C CA . LYS A 1 176 ? 14.867 6.797 -9.375 1 98.88 176 LYS A CA 1
ATOM 1287 C C . LYS A 1 176 ? 13.93 5.805 -8.695 1 98.88 176 LYS A C 1
ATOM 1289 O O . LYS A 1 176 ? 13.68 4.715 -9.219 1 98.88 176 LYS A O 1
ATOM 1294 N N . LEU A 1 177 ? 13.414 6.164 -7.559 1 98.94 177 LEU A N 1
ATOM 1295 C CA . LEU A 1 177 ? 12.5 5.305 -6.812 1 98.94 177 LEU A CA 1
ATOM 1296 C C . LEU A 1 177 ? 11.211 5.086 -7.594 1 98.94 177 LEU A C 1
ATOM 1298 O O . LEU A 1 177 ? 10.625 4 -7.547 1 98.94 177 LEU A O 1
ATOM 1302 N N . ALA A 1 178 ? 10.75 6.141 -8.312 1 98.94 178 ALA A N 1
ATOM 1303 C CA . ALA A 1 178 ? 9.547 5.996 -9.133 1 98.94 178 ALA A CA 1
ATOM 1304 C C . ALA A 1 178 ? 9.719 4.887 -10.164 1 98.94 178 ALA A C 1
ATOM 1306 O O . ALA A 1 178 ? 8.789 4.125 -10.43 1 98.94 178 ALA A O 1
ATOM 1307 N N . GLY A 1 179 ? 10.898 4.855 -10.758 1 98.88 179 GLY A N 1
ATOM 1308 C CA . GLY A 1 179 ? 11.203 3.779 -11.688 1 98.88 179 GLY A CA 1
ATOM 1309 C C . GLY A 1 179 ? 11.18 2.408 -11.039 1 98.88 179 GLY A C 1
ATOM 1310 O O . GLY A 1 179 ? 10.594 1.469 -11.578 1 98.88 179 GLY A O 1
ATOM 1311 N N . MET A 1 180 ? 11.734 2.275 -9.852 1 98.81 180 MET A N 1
ATOM 1312 C CA . MET A 1 180 ? 11.805 1.015 -9.117 1 98.81 180 MET A CA 1
ATOM 1313 C C . MET A 1 180 ? 10.422 0.563 -8.68 1 98.81 180 MET A C 1
ATOM 1315 O O . MET A 1 180 ? 10.141 -0.636 -8.617 1 98.81 180 MET A O 1
ATOM 1319 N N . LEU A 1 181 ? 9.547 1.538 -8.445 1 98.94 181 LEU A N 1
ATOM 1320 C CA . LEU A 1 181 ? 8.195 1.256 -7.984 1 98.94 181 LEU A CA 1
ATOM 1321 C C . LEU A 1 181 ? 7.242 1.075 -9.164 1 98.94 181 LEU A C 1
ATOM 1323 O O . LEU A 1 181 ? 6.07 0.749 -8.969 1 98.94 181 LEU A O 1
ATOM 1327 N N . LEU A 1 182 ? 7.719 1.326 -10.375 1 98.88 182 LEU A N 1
ATOM 1328 C CA . LEU A 1 182 ? 7 1.13 -11.633 1 98.88 182 LEU A CA 1
ATOM 1329 C C . LEU A 1 182 ? 5.859 2.135 -11.766 1 98.88 182 LEU A C 1
ATOM 1331 O O . LEU A 1 182 ? 4.766 1.782 -12.219 1 98.88 182 LEU A O 1
ATOM 1335 N N . VAL A 1 183 ? 6.145 3.414 -11.289 1 98.94 183 VAL A N 1
ATOM 1336 C CA . VAL A 1 183 ? 5.105 4.43 -11.422 1 98.94 183 VAL A CA 1
ATOM 1337 C C . VAL A 1 183 ? 5.645 5.625 -12.211 1 98.94 183 VAL A C 1
ATOM 1339 O O . VAL A 1 183 ? 4.949 6.625 -12.383 1 98.94 183 VAL A O 1
ATOM 1342 N N . ASP A 1 184 ? 6.875 5.559 -12.742 1 98.75 184 ASP A N 1
ATOM 1343 C CA . ASP A 1 184 ? 7.574 6.699 -13.328 1 98.75 184 ASP A CA 1
ATOM 1344 C C . ASP A 1 184 ? 6.891 7.16 -14.609 1 98.75 184 ASP A C 1
ATOM 1346 O O . ASP A 1 184 ? 7.035 8.312 -15.023 1 98.75 184 ASP A O 1
ATOM 1350 N N . LYS A 1 185 ? 6.086 6.281 -15.25 1 98.12 185 LYS A N 1
ATOM 1351 C CA . LYS A 1 185 ? 5.453 6.633 -16.516 1 98.12 185 LYS A CA 1
ATOM 1352 C C . LYS A 1 185 ? 3.994 7.027 -16.312 1 98.12 185 LYS A C 1
ATOM 1354 O O . LYS A 1 185 ? 3.293 7.352 -17.281 1 98.12 185 LYS A O 1
ATOM 1359 N N . MET A 1 186 ? 3.508 7.035 -15.078 1 98.56 186 MET A N 1
ATOM 1360 C CA . MET A 1 186 ? 2.121 7.395 -14.789 1 98.56 186 MET A CA 1
ATOM 1361 C C . MET A 1 186 ? 1.95 8.906 -14.742 1 98.56 186 MET A C 1
ATOM 1363 O O . MET A 1 186 ? 2.842 9.625 -14.281 1 98.56 186 MET A O 1
ATOM 1367 N N . HIS A 1 187 ? 0.783 9.359 -15.102 1 98.19 187 HIS A N 1
ATOM 1368 C CA . HIS A 1 187 ? 0.516 10.789 -15.234 1 98.19 187 HIS A CA 1
ATOM 1369 C C . HIS A 1 187 ? 0.618 11.492 -13.883 1 98.19 187 HIS A C 1
ATOM 1371 O O . HIS A 1 187 ? 1.03 12.656 -13.812 1 98.19 187 HIS A O 1
ATOM 1377 N N . GLU A 1 188 ? 0.313 10.82 -12.836 1 98.5 188 GLU A N 1
ATOM 1378 C CA . GLU A 1 188 ? 0.347 11.383 -11.492 1 98.5 188 GLU A CA 1
ATOM 1379 C C . GLU A 1 188 ? 1.764 11.797 -11.102 1 98.5 188 GLU A C 1
ATOM 1381 O O . GLU A 1 188 ? 1.951 12.703 -10.281 1 98.5 188 GLU A O 1
ATOM 1386 N N . MET A 1 189 ? 2.758 11.156 -11.75 1 98.69 189 MET A N 1
ATOM 1387 C CA . MET A 1 189 ? 4.152 11.477 -11.453 1 98.69 189 MET A CA 1
ATOM 1388 C C . MET A 1 189 ? 4.488 12.898 -11.891 1 98.69 189 MET A C 1
ATOM 1390 O O . MET A 1 189 ? 5.426 13.508 -11.367 1 98.69 189 MET A O 1
ATOM 1394 N N . ASP A 1 190 ? 3.727 13.469 -12.828 1 98.62 190 ASP A N 1
ATOM 1395 C CA . ASP A 1 190 ? 3.93 14.859 -13.242 1 98.62 190 ASP A CA 1
ATOM 1396 C C . ASP A 1 190 ? 3.73 15.82 -12.07 1 98.62 190 ASP A C 1
ATOM 1398 O O . ASP A 1 190 ? 4.426 16.828 -11.969 1 98.62 190 ASP A O 1
ATOM 1402 N N . ASP A 1 191 ? 2.814 15.531 -11.203 1 98.69 191 ASP A N 1
ATOM 1403 C CA . ASP A 1 191 ? 2.559 16.375 -10.039 1 98.69 191 ASP A CA 1
ATOM 1404 C C . ASP A 1 191 ? 3.715 16.297 -9.039 1 98.69 191 ASP A C 1
ATOM 1406 O O . ASP A 1 191 ? 4.031 17.281 -8.375 1 98.69 191 ASP A O 1
ATOM 1410 N N . VAL A 1 192 ? 4.355 15.086 -8.906 1 98.88 192 VAL A N 1
ATOM 1411 C CA . VAL A 1 192 ? 5.535 14.93 -8.062 1 98.88 192 VAL A CA 1
ATOM 1412 C C . VAL A 1 192 ? 6.688 15.758 -8.625 1 98.88 192 VAL A C 1
ATOM 1414 O O . VAL A 1 192 ? 7.379 16.453 -7.887 1 98.88 192 VAL A O 1
ATOM 1417 N N . ARG A 1 193 ? 6.816 15.734 -9.945 1 98.62 193 ARG A N 1
ATOM 1418 C CA . ARG A 1 193 ? 7.902 16.438 -10.633 1 98.62 193 ARG A CA 1
ATOM 1419 C C . ARG A 1 193 ? 7.727 17.938 -10.531 1 98.62 193 ARG A C 1
ATOM 1421 O O . ARG A 1 193 ? 8.703 18.688 -10.57 1 98.62 193 ARG A O 1
ATOM 1428 N N . ALA A 1 194 ? 6.539 18.359 -10.289 1 97.88 194 ALA A N 1
ATOM 1429 C CA . ALA A 1 194 ? 6.23 19.797 -10.258 1 97.88 194 ALA A CA 1
ATOM 1430 C C . ALA A 1 194 ? 6.438 20.359 -8.859 1 97.88 194 ALA A C 1
ATOM 1432 O O . ALA A 1 194 ? 6.355 21.578 -8.656 1 97.88 194 ALA A O 1
ATOM 1433 N N . ILE A 1 195 ? 6.676 19.453 -7.832 1 95.25 195 ILE A N 1
ATOM 1434 C CA . ILE A 1 195 ? 6.867 19.906 -6.461 1 95.25 195 ILE A CA 1
ATOM 1435 C C . ILE A 1 195 ? 8.164 20.703 -6.359 1 95.25 195 ILE A C 1
ATOM 1437 O O . ILE A 1 195 ? 9.227 20.234 -6.781 1 95.25 195 ILE A O 1
ATOM 1441 N N . LYS A 1 196 ? 8.172 21.984 -6.098 1 79.5 196 LYS A N 1
ATOM 1442 C CA . LYS A 1 196 ? 9.297 22.906 -5.938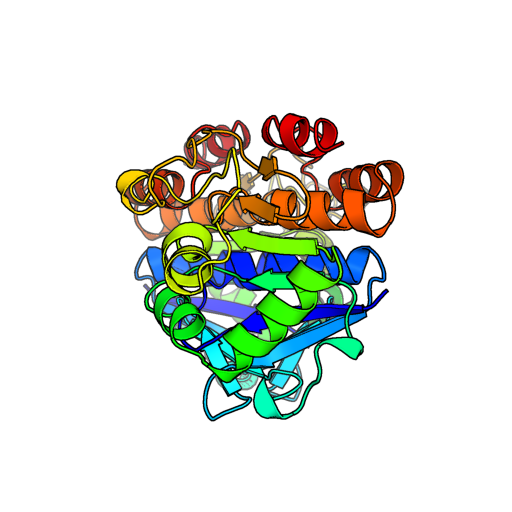 1 79.5 196 LYS A CA 1
ATOM 1443 C C . LYS A 1 196 ? 9.727 23 -4.477 1 79.5 196 LYS A C 1
ATOM 1445 O O . LYS A 1 196 ? 8.906 22.844 -3.572 1 79.5 196 LYS A O 1
ATOM 1450 N N . MET B 1 1 ? -16.781 -16.875 -0.337 1 94.94 1 MET B N 1
ATOM 1451 C CA . MET B 1 1 ? -15.484 -16.688 -0.976 1 94.94 1 MET B CA 1
ATOM 1452 C C . MET B 1 1 ? -14.414 -16.344 0.056 1 94.94 1 MET B C 1
ATOM 1454 O O . MET B 1 1 ? -14.617 -15.469 0.896 1 94.94 1 MET B O 1
ATOM 1458 N N . HIS B 1 2 ? -13.406 -17.094 0.094 1 98.75 2 HIS B N 1
ATOM 1459 C CA . HIS B 1 2 ? -12.328 -16.969 1.067 1 98.75 2 HIS B CA 1
ATOM 1460 C C . HIS B 1 2 ? -10.961 -17.078 0.394 1 98.75 2 HIS B C 1
ATOM 1462 O O . HIS B 1 2 ? -10.664 -18.094 -0.244 1 98.75 2 HIS B O 1
ATOM 1468 N N . VAL B 1 3 ? -10.102 -16.016 0.56 1 98.94 3 VAL B N 1
ATOM 1469 C CA . VAL B 1 3 ? -8.82 -15.953 -0.132 1 98.94 3 VAL B CA 1
ATOM 1470 C C . VAL B 1 3 ? -7.684 -16.125 0.872 1 98.94 3 VAL B C 1
ATOM 1472 O O . VAL B 1 3 ? -7.703 -15.531 1.951 1 98.94 3 VAL B O 1
ATOM 1475 N N . LEU B 1 4 ? -6.734 -17.016 0.524 1 98.94 4 LEU B N 1
ATOM 1476 C CA . LEU B 1 4 ? -5.488 -17.125 1.271 1 98.94 4 LEU B CA 1
ATOM 1477 C C . LEU B 1 4 ? -4.445 -16.141 0.742 1 98.94 4 LEU B C 1
ATOM 1479 O O . LEU B 1 4 ? -4.199 -16.078 -0.465 1 98.94 4 LEU B O 1
ATOM 1483 N N . VAL B 1 5 ? -3.953 -15.336 1.597 1 99 5 VAL B N 1
ATOM 1484 C CA . VAL B 1 5 ? -2.785 -14.523 1.283 1 99 5 VAL B CA 1
ATOM 1485 C C . VAL B 1 5 ? -1.586 -15 2.1 1 99 5 VAL B C 1
ATOM 1487 O O . VAL B 1 5 ? -1.616 -14.977 3.332 1 99 5 VAL B O 1
ATOM 1490 N N . ALA B 1 6 ? -0.536 -15.484 1.438 1 98.94 6 ALA B N 1
ATOM 1491 C CA . ALA B 1 6 ? 0.626 -16.031 2.135 1 98.94 6 ALA B CA 1
ATOM 1492 C C . ALA B 1 6 ? 1.797 -15.047 2.098 1 98.94 6 ALA B C 1
ATOM 1494 O O . ALA B 1 6 ? 2.053 -14.414 1.072 1 98.94 6 ALA B O 1
ATOM 1495 N N . ALA B 1 7 ? 2.48 -14.938 3.186 1 98.94 7 ALA B N 1
ATOM 1496 C CA . ALA B 1 7 ? 3.602 -14.008 3.303 1 98.94 7 ALA B CA 1
ATOM 1497 C C . ALA B 1 7 ? 4.727 -14.609 4.141 1 98.94 7 ALA B C 1
ATOM 1499 O O . ALA B 1 7 ? 4.551 -15.656 4.77 1 98.94 7 ALA B O 1
ATOM 1500 N N . ALA B 1 8 ? 5.891 -14.039 4.023 1 98.88 8 ALA B N 1
ATOM 1501 C CA . ALA B 1 8 ? 7.094 -14.305 4.809 1 98.88 8 ALA B CA 1
ATOM 1502 C C . ALA B 1 8 ? 7.754 -13.008 5.262 1 98.88 8 ALA B C 1
ATOM 1504 O O . ALA B 1 8 ? 7.355 -11.922 4.836 1 98.88 8 ALA B O 1
ATOM 1505 N N . ASP B 1 9 ? 8.727 -13.148 6.195 1 98.69 9 ASP B N 1
ATOM 1506 C CA . ASP B 1 9 ? 9.625 -12.016 6.387 1 98.69 9 ASP B CA 1
ATOM 1507 C C . ASP B 1 9 ? 10.172 -11.516 5.051 1 98.69 9 ASP B C 1
ATOM 1509 O O . ASP B 1 9 ? 10.523 -12.32 4.184 1 98.69 9 ASP B O 1
ATOM 1513 N N . HIS B 1 10 ? 10.102 -10.211 4.863 1 98.69 10 HIS B N 1
ATOM 1514 C CA . HIS B 1 10 ? 10.68 -9.539 3.707 1 98.69 10 HIS B CA 1
ATOM 1515 C C . HIS B 1 10 ? 9.781 -9.68 2.482 1 98.69 10 HIS B C 1
ATOM 1517 O O . HIS B 1 10 ? 10.234 -9.5 1.351 1 98.69 10 HIS B O 1
ATOM 1523 N N . SER B 1 11 ? 8.523 -10.102 2.721 1 98.88 11 SER B N 1
ATOM 1524 C CA . SER B 1 11 ? 7.539 -9.867 1.667 1 98.88 11 SER B CA 1
ATOM 1525 C C . SER B 1 11 ? 7.359 -8.375 1.401 1 98.88 11 SER B C 1
ATOM 1527 O O . SER B 1 11 ? 7.547 -7.551 2.301 1 98.88 11 SER B O 1
ATOM 1529 N N . GLU B 1 12 ? 7.094 -8.039 0.161 1 98.94 12 GLU B N 1
ATOM 1530 C CA . GLU B 1 12 ? 7 -6.641 -0.241 1 98.94 12 GLU B CA 1
ATOM 1531 C C . GLU B 1 12 ? 5.805 -5.953 0.413 1 98.94 12 GLU B C 1
ATOM 1533 O O . GLU B 1 12 ? 4.676 -6.441 0.316 1 98.94 12 GLU B O 1
ATOM 1538 N N . ASP B 1 13 ? 6 -4.82 1.095 1 98.94 13 ASP B N 1
ATOM 1539 C CA . ASP B 1 13 ? 5.02 -4.156 1.949 1 98.94 13 ASP B CA 1
ATOM 1540 C C . ASP B 1 13 ? 3.814 -3.686 1.14 1 98.94 13 ASP B C 1
ATOM 1542 O O . ASP B 1 13 ? 2.674 -4.031 1.456 1 98.94 13 ASP B O 1
ATOM 1546 N N . ILE B 1 14 ? 4.031 -2.904 0.071 1 99 14 ILE B N 1
ATOM 1547 C CA . ILE B 1 14 ? 2.967 -2.299 -0.723 1 99 14 ILE B CA 1
ATOM 1548 C C . ILE B 1 14 ? 2.135 -3.391 -1.393 1 99 14 ILE B C 1
ATOM 1550 O O . ILE B 1 14 ? 0.905 -3.314 -1.418 1 99 14 ILE B O 1
ATOM 1554 N N . GLU B 1 15 ? 2.793 -4.398 -1.837 1 99 15 GLU B N 1
ATOM 1555 C CA . GLU B 1 15 ? 2.109 -5.48 -2.543 1 99 15 GLU B CA 1
ATOM 1556 C C . GLU B 1 15 ? 1.19 -6.258 -1.605 1 99 15 GLU B C 1
ATOM 1558 O O . GLU B 1 15 ? 0.018 -6.477 -1.918 1 99 15 GLU B O 1
ATOM 1563 N N . LEU B 1 16 ? 1.727 -6.648 -0.437 1 99 16 LEU B N 1
ATOM 1564 C CA . LEU B 1 16 ? 0.919 -7.395 0.521 1 99 16 LEU B CA 1
ATOM 1565 C C . LEU B 1 16 ? -0.315 -6.598 0.93 1 99 16 LEU B C 1
ATOM 1567 O O . LEU B 1 16 ? -1.432 -7.117 0.911 1 99 16 LEU B O 1
ATOM 1571 N N . VAL B 1 17 ? -0.127 -5.352 1.204 1 98.94 17 VAL B N 1
ATOM 1572 C CA . VAL B 1 17 ? -1.195 -4.543 1.786 1 98.94 17 VAL B CA 1
ATOM 1573 C C . VAL B 1 17 ? -2.217 -4.184 0.709 1 98.94 17 VAL B C 1
ATOM 1575 O O . VAL B 1 17 ? -3.418 -4.121 0.98 1 98.94 17 VAL B O 1
ATOM 1578 N N . CYS B 1 18 ? -1.794 -3.928 -0.541 1 99 18 CYS B N 1
ATOM 1579 C CA . CYS B 1 18 ? -2.75 -3.668 -1.612 1 99 18 CYS B CA 1
ATOM 1580 C C . CYS B 1 18 ? -3.646 -4.879 -1.847 1 99 18 CYS B C 1
ATOM 1582 O O . CYS B 1 18 ? -4.855 -4.734 -2.039 1 99 18 CYS B O 1
ATOM 1584 N N . ILE B 1 19 ? -3.049 -6.094 -1.813 1 99 19 ILE B N 1
ATOM 1585 C CA . ILE B 1 19 ? -3.832 -7.312 -1.996 1 99 19 ILE B CA 1
ATOM 1586 C C . ILE B 1 19 ? -4.906 -7.402 -0.914 1 99 19 ILE B C 1
ATOM 1588 O O . ILE B 1 19 ? -6.098 -7.488 -1.218 1 99 19 ILE B O 1
ATOM 1592 N N . THR B 1 20 ? -4.523 -7.301 0.367 1 98.94 20 THR B N 1
ATOM 1593 C CA . THR B 1 20 ? -5.453 -7.516 1.473 1 98.94 20 THR B CA 1
ATOM 1594 C C . THR B 1 20 ? -6.465 -6.383 1.56 1 98.94 20 THR B C 1
ATOM 1596 O O . THR B 1 20 ? -7.648 -6.617 1.827 1 98.94 20 THR B O 1
ATOM 1599 N N . ASP B 1 21 ? -6.023 -5.164 1.306 1 98.94 21 ASP B N 1
ATOM 1600 C CA . ASP B 1 21 ? -6.895 -3.994 1.362 1 98.94 21 ASP B CA 1
ATOM 1601 C C . ASP B 1 21 ? -8.031 -4.105 0.345 1 98.94 21 ASP B C 1
ATOM 1603 O O . ASP B 1 21 ? -9.203 -3.969 0.699 1 98.94 21 ASP B O 1
ATOM 1607 N N . VAL B 1 22 ? -7.672 -4.422 -0.895 1 99 22 VAL B N 1
ATOM 1608 C CA . VAL B 1 22 ? -8.656 -4.492 -1.967 1 99 22 VAL B CA 1
ATOM 1609 C C . VAL B 1 22 ? -9.633 -5.637 -1.699 1 99 22 VAL B C 1
ATOM 1611 O O . VAL B 1 22 ? -10.844 -5.492 -1.904 1 99 22 VAL B O 1
ATOM 1614 N N . LEU B 1 23 ? -9.148 -6.789 -1.242 1 98.94 23 LEU B N 1
ATOM 1615 C CA . LEU B 1 23 ? -10.031 -7.891 -0.879 1 98.94 23 LEU B CA 1
ATOM 1616 C C . LEU B 1 23 ? -11.016 -7.465 0.205 1 98.94 23 LEU B C 1
ATOM 1618 O O . LEU B 1 23 ? -12.211 -7.754 0.113 1 98.94 23 LEU B O 1
ATOM 1622 N N . ALA B 1 24 ? -10.516 -6.766 1.215 1 98.94 24 ALA B N 1
ATOM 1623 C CA . ALA B 1 24 ? -11.367 -6.316 2.314 1 98.94 24 ALA B CA 1
ATOM 1624 C C . ALA B 1 24 ? -12.453 -5.363 1.816 1 98.94 24 ALA B C 1
ATOM 1626 O O . ALA B 1 24 ? -13.609 -5.477 2.213 1 98.94 24 ALA B O 1
ATOM 1627 N N . ARG B 1 25 ? -12.086 -4.406 0.934 1 98.88 25 ARG B N 1
ATOM 1628 C CA . ARG B 1 25 ? -13.047 -3.465 0.37 1 98.88 25 ARG B CA 1
ATOM 1629 C C . ARG B 1 25 ? -14.141 -4.191 -0.403 1 98.88 25 ARG B C 1
ATOM 1631 O O . ARG B 1 25 ? -15.289 -3.746 -0.432 1 98.88 25 ARG B O 1
ATOM 1638 N N . ALA B 1 26 ? -13.75 -5.309 -1.011 1 98.88 26 ALA B N 1
ATOM 1639 C CA . ALA B 1 26 ? -14.68 -6.098 -1.815 1 98.88 26 ALA B CA 1
ATOM 1640 C C . ALA B 1 26 ? -15.523 -7.012 -0.936 1 98.88 26 ALA B C 1
ATOM 1642 O O . ALA B 1 26 ? -16.328 -7.797 -1.44 1 98.88 26 ALA B O 1
ATOM 1643 N N . GLU B 1 27 ? -15.281 -7.012 0.371 1 98.69 27 GLU B N 1
ATOM 1644 C CA . GLU B 1 27 ? -15.93 -7.91 1.322 1 98.69 27 GLU B CA 1
ATOM 1645 C C . GLU B 1 27 ? -15.633 -9.367 0.992 1 98.69 27 GLU B C 1
ATOM 1647 O O . GLU B 1 27 ? -16.516 -10.227 1.11 1 98.69 27 GLU B O 1
ATOM 1652 N N . ILE B 1 28 ? -14.539 -9.586 0.445 1 98.88 28 ILE B N 1
ATOM 1653 C CA . ILE B 1 28 ? -13.984 -10.93 0.322 1 98.88 28 ILE B CA 1
ATOM 1654 C C . ILE B 1 28 ? -13.172 -11.266 1.567 1 98.88 28 ILE B C 1
ATOM 1656 O O . ILE B 1 28 ? -12.227 -10.555 1.915 1 98.88 28 ILE B O 1
ATOM 1660 N N . LYS B 1 29 ? -13.602 -12.289 2.258 1 98.69 29 LYS B N 1
ATOM 1661 C CA . LYS B 1 29 ? -12.828 -12.734 3.414 1 98.69 29 LYS B CA 1
ATOM 1662 C C . LYS B 1 29 ? -11.43 -13.172 2.998 1 98.69 29 LYS B C 1
ATOM 1664 O O . LYS B 1 29 ? -11.258 -13.844 1.976 1 98.69 29 LYS B O 1
ATOM 1669 N N . TYR B 1 30 ? -10.461 -12.719 3.797 1 98.88 30 TYR B N 1
ATOM 1670 C CA . TYR B 1 30 ? -9.117 -13.227 3.555 1 98.88 30 TYR B CA 1
ATOM 1671 C C . TYR B 1 30 ? -8.469 -13.688 4.852 1 98.88 30 TYR B C 1
ATOM 1673 O O . TYR B 1 30 ? -8.844 -13.242 5.938 1 98.88 30 TYR B O 1
ATOM 1681 N N . THR B 1 31 ? -7.594 -14.648 4.754 1 98.94 31 THR B N 1
ATOM 1682 C CA . THR B 1 31 ? -6.695 -15.07 5.82 1 98.94 31 THR B CA 1
ATOM 1683 C C . THR B 1 31 ? -5.238 -14.844 5.426 1 98.94 31 THR B C 1
ATOM 1685 O O . THR B 1 31 ? -4.777 -15.367 4.406 1 98.94 31 THR B O 1
ATOM 1688 N N . LEU B 1 32 ? -4.602 -14.023 6.207 1 98.94 32 LEU B N 1
ATOM 1689 C CA . LEU B 1 32 ? -3.172 -13.797 6.023 1 98.94 32 LEU B CA 1
ATOM 1690 C C . LEU B 1 32 ? -2.355 -14.82 6.805 1 98.94 32 LEU B C 1
ATOM 1692 O O . LEU B 1 32 ? -2.451 -14.891 8.031 1 98.94 32 LEU B O 1
ATOM 1696 N N . VAL B 1 33 ? -1.53 -15.57 6.07 1 98.94 33 VAL B N 1
ATOM 1697 C CA . VAL B 1 33 ? -0.761 -16.609 6.762 1 98.94 33 VAL B CA 1
ATOM 1698 C C . VAL B 1 33 ? 0.732 -16.344 6.586 1 98.94 33 VAL B C 1
ATOM 1700 O O . VAL B 1 33 ? 1.162 -15.836 5.543 1 98.94 33 VAL B O 1
ATOM 1703 N N . SER B 1 34 ? 1.49 -16.688 7.566 1 98.94 34 SER B N 1
ATOM 1704 C CA . SER B 1 34 ? 2.947 -16.703 7.488 1 98.94 34 SER B CA 1
ATOM 1705 C C . SER B 1 34 ? 3.459 -18.094 7.113 1 98.94 34 SER B C 1
ATOM 1707 O O . SER B 1 34 ? 2.975 -19.094 7.633 1 98.94 34 SER B O 1
ATOM 1709 N N . VAL B 1 35 ? 4.426 -18.125 6.223 1 98.69 35 VAL B N 1
ATOM 1710 C CA . VAL B 1 35 ? 5.016 -19.422 5.879 1 98.69 35 VAL B CA 1
ATOM 1711 C C . VAL B 1 35 ? 6.262 -19.656 6.73 1 98.69 35 VAL B C 1
ATOM 1713 O O . VAL B 1 35 ? 6.965 -20.656 6.547 1 98.69 35 VAL B O 1
ATOM 1716 N N . THR B 1 36 ? 6.551 -18.688 7.578 1 94.62 36 THR B N 1
ATOM 1717 C CA . THR B 1 36 ? 7.695 -18.797 8.469 1 94.62 36 THR B CA 1
ATOM 1718 C C . THR B 1 36 ? 7.262 -19.312 9.844 1 94.62 36 THR B C 1
ATOM 1720 O O . THR B 1 36 ? 6.145 -19.812 10 1 94.62 36 THR B O 1
ATOM 1723 N N . GLU B 1 37 ? 8.125 -19.297 10.828 1 94.38 37 GLU B N 1
ATOM 1724 C CA . GLU B 1 37 ? 7.867 -19.953 12.102 1 94.38 37 GLU B CA 1
ATOM 1725 C C . GLU B 1 37 ? 7.078 -19.062 13.047 1 94.38 37 GLU B C 1
ATOM 1727 O O . GLU B 1 37 ? 6.648 -19.484 14.117 1 94.38 37 GLU B O 1
ATOM 1732 N N . SER B 1 38 ? 6.867 -17.859 12.695 1 98.19 38 SER B N 1
ATOM 1733 C CA . SER B 1 38 ? 6.168 -16.891 13.539 1 98.19 38 SER B CA 1
ATOM 1734 C C . SER B 1 38 ? 5.004 -16.25 12.797 1 98.19 38 SER B C 1
ATOM 1736 O O . SER B 1 38 ? 5.102 -15.977 11.602 1 98.19 38 SER B O 1
ATOM 1738 N N . LYS B 1 39 ? 3.906 -15.961 13.531 1 98.56 39 LYS B N 1
ATOM 1739 C CA . LYS B 1 39 ? 2.791 -15.203 12.969 1 98.56 39 LYS B CA 1
ATOM 1740 C C . LYS B 1 39 ? 3.139 -13.727 12.852 1 98.56 39 LYS B C 1
ATOM 1742 O O . LYS B 1 39 ? 2.428 -12.969 12.188 1 98.56 39 LYS B O 1
ATOM 1747 N N . HIS B 1 40 ? 4.188 -13.32 13.594 1 98.81 40 HIS B N 1
ATOM 1748 C CA . HIS B 1 40 ? 4.699 -11.961 13.5 1 98.81 40 HIS B CA 1
ATOM 1749 C 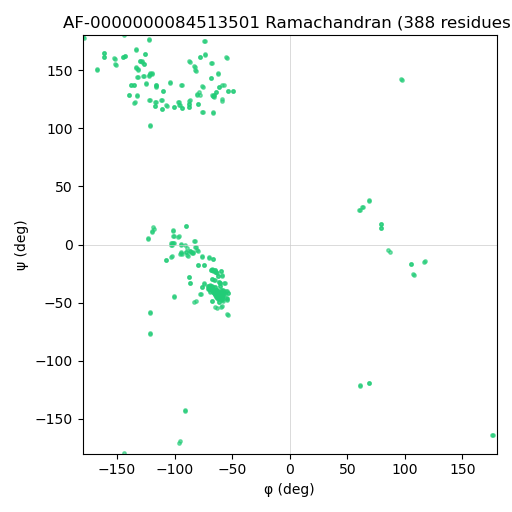C . HIS B 1 40 ? 5.84 -11.867 12.492 1 98.81 40 HIS B C 1
ATOM 1751 O O . HIS B 1 40 ? 6.875 -12.516 12.664 1 98.81 40 HIS B O 1
ATOM 1757 N N . ILE B 1 41 ? 5.645 -11.094 11.453 1 98.81 41 ILE B N 1
ATOM 1758 C CA . ILE B 1 41 ? 6.688 -10.977 10.438 1 98.81 41 ILE B CA 1
ATOM 1759 C C . ILE B 1 41 ? 7.027 -9.508 10.219 1 98.81 41 ILE B C 1
ATOM 1761 O O . ILE B 1 41 ? 6.223 -8.625 10.516 1 98.81 41 ILE B O 1
ATOM 1765 N N . THR B 1 42 ? 8.211 -9.234 9.75 1 98.81 42 THR B N 1
ATOM 1766 C CA . THR B 1 42 ? 8.641 -7.918 9.297 1 98.81 42 THR B CA 1
ATOM 1767 C C . THR B 1 42 ? 8.758 -7.887 7.773 1 98.81 42 THR B C 1
ATOM 1769 O O . THR B 1 42 ? 9.539 -8.641 7.188 1 98.81 42 THR B O 1
ATOM 1772 N N . LEU B 1 43 ? 8.008 -7.039 7.152 1 98.81 43 LEU B N 1
ATOM 1773 C CA . LEU B 1 43 ? 7.984 -6.961 5.699 1 98.81 43 LEU B CA 1
ATOM 1774 C C . LEU B 1 43 ? 9.25 -6.297 5.168 1 98.81 43 LEU B C 1
ATOM 1776 O O . LEU B 1 43 ? 10.102 -5.863 5.945 1 98.81 43 LEU B O 1
ATOM 1780 N N . ALA B 1 44 ? 9.398 -6.254 3.916 1 98.75 44 ALA B N 1
ATOM 1781 C CA . ALA B 1 44 ? 10.641 -5.93 3.229 1 98.75 44 ALA B CA 1
ATOM 1782 C C . ALA B 1 44 ? 11.102 -4.512 3.557 1 98.75 44 ALA B C 1
ATOM 1784 O O . ALA B 1 44 ? 12.297 -4.23 3.598 1 98.75 44 ALA B O 1
ATOM 1785 N N . ARG B 1 45 ? 10.109 -3.648 3.885 1 98.69 45 ARG B N 1
ATOM 1786 C CA . ARG B 1 45 ? 10.461 -2.248 4.098 1 98.69 45 ARG B CA 1
ATOM 1787 C C . ARG B 1 45 ? 10.148 -1.816 5.527 1 98.69 45 ARG B C 1
ATOM 1789 O O . ARG B 1 45 ? 10.055 -0.621 5.812 1 98.69 45 ARG B O 1
ATOM 1796 N N . GLY B 1 46 ? 9.898 -2.764 6.371 1 98.69 46 GLY B N 1
ATOM 1797 C CA . GLY B 1 46 ? 10.039 -2.477 7.789 1 98.69 46 GLY B CA 1
ATOM 1798 C C . GLY B 1 46 ? 8.734 -2.609 8.555 1 98.69 46 GLY B C 1
ATOM 1799 O O . GLY B 1 46 ? 8.734 -2.715 9.781 1 98.69 46 GLY B O 1
ATOM 1800 N N . ILE B 1 47 ? 7.582 -2.674 7.91 1 98.88 47 ILE B N 1
ATOM 1801 C CA . ILE B 1 47 ? 6.309 -2.789 8.609 1 98.88 47 ILE B CA 1
ATOM 1802 C C . ILE B 1 47 ? 6.234 -4.137 9.328 1 98.88 47 ILE B C 1
ATOM 1804 O O . ILE B 1 47 ? 6.535 -5.176 8.734 1 98.88 47 ILE B O 1
ATOM 1808 N N . ARG B 1 48 ? 5.918 -4.18 10.586 1 98.88 48 ARG B N 1
ATOM 1809 C CA . ARG B 1 48 ? 5.727 -5.383 11.391 1 98.88 48 ARG B CA 1
ATOM 1810 C C . ARG B 1 48 ? 4.25 -5.77 11.453 1 98.88 48 ARG B C 1
ATOM 1812 O O . ARG B 1 48 ? 3.43 -5.012 11.977 1 98.88 48 ARG B O 1
ATOM 1819 N N . VAL B 1 49 ? 3.953 -6.965 10.977 1 98.81 49 VAL B N 1
ATOM 1820 C CA . VAL B 1 49 ? 2.566 -7.391 10.812 1 98.81 49 VAL B CA 1
ATOM 1821 C C . VAL B 1 49 ? 2.326 -8.672 11.609 1 98.81 49 VAL B C 1
ATOM 1823 O O . VAL B 1 49 ? 3.227 -9.5 11.75 1 98.81 49 VAL B O 1
ATOM 1826 N N . LYS B 1 50 ? 1.135 -8.766 12.133 1 98.88 50 LYS B N 1
ATOM 1827 C CA . LYS B 1 50 ? 0.689 -10.023 12.719 1 98.88 50 LYS B CA 1
ATOM 1828 C C . LYS B 1 50 ? -0.229 -10.781 11.766 1 98.88 50 LYS B C 1
ATOM 1830 O O . LYS B 1 50 ? -1.325 -10.32 11.445 1 98.88 50 LYS B O 1
ATOM 1835 N N . CYS B 1 51 ? 0.178 -11.961 11.367 1 98.94 51 CYS B N 1
ATOM 1836 C CA . CYS B 1 51 ? -0.622 -12.82 10.5 1 98.94 51 CYS B CA 1
ATOM 1837 C C . CYS B 1 51 ? -1.719 -13.523 11.289 1 98.94 51 CYS B C 1
ATOM 1839 O O . CYS B 1 51 ? -1.654 -13.602 12.516 1 98.94 51 CYS B O 1
ATOM 1841 N N . ASP B 1 52 ? -2.713 -14.008 10.578 1 98.88 52 ASP B N 1
ATOM 1842 C CA . ASP B 1 52 ? -3.84 -14.703 11.195 1 98.88 52 ASP B CA 1
ATOM 1843 C C . ASP B 1 52 ? -3.439 -16.109 11.641 1 98.88 52 ASP B C 1
ATOM 1845 O O . ASP B 1 52 ? -3.977 -16.625 12.625 1 98.88 52 ASP B O 1
ATOM 1849 N N . ALA B 1 53 ? -2.539 -16.75 10.891 1 98.81 53 ALA B N 1
ATOM 1850 C CA . ALA B 1 53 ? -2.162 -18.141 11.102 1 98.81 53 ALA B CA 1
ATOM 1851 C C . ALA B 1 53 ? -0.826 -18.469 10.438 1 98.81 53 ALA B C 1
ATOM 1853 O O . ALA B 1 53 ? -0.284 -17.641 9.695 1 98.81 53 ALA B O 1
ATOM 1854 N N . LEU B 1 54 ? -0.287 -19.562 10.82 1 98.81 54 LEU B N 1
ATOM 1855 C CA . LEU B 1 54 ? 0.797 -20.156 10.055 1 98.81 54 LEU B CA 1
ATOM 1856 C C . LEU B 1 54 ? 0.248 -20.984 8.898 1 98.81 54 LEU B C 1
ATOM 1858 O O . LEU B 1 54 ? -0.86 -21.516 8.977 1 98.81 54 LEU B O 1
ATOM 1862 N N . ILE B 1 55 ? 1.021 -21.109 7.883 1 98.81 55 ILE B N 1
ATOM 1863 C CA . ILE B 1 55 ? 0.619 -21.875 6.703 1 98.81 55 ILE B CA 1
ATOM 1864 C C . ILE B 1 55 ? 0.31 -23.312 7.094 1 98.81 55 ILE B C 1
ATOM 1866 O O . ILE B 1 55 ? -0.546 -23.953 6.484 1 98.81 55 ILE B O 1
ATOM 1870 N N . THR B 1 56 ? 0.908 -23.828 8.164 1 98.25 56 THR B N 1
ATOM 1871 C CA . THR B 1 56 ? 0.746 -25.219 8.609 1 98.25 56 THR B CA 1
ATOM 1872 C C . THR B 1 56 ? -0.56 -25.391 9.375 1 98.25 56 THR B C 1
ATOM 1874 O O . THR B 1 56 ? -0.942 -26.5 9.719 1 98.25 56 THR B O 1
ATOM 1877 N N . GLU B 1 57 ? -1.236 -24.297 9.609 1 98.44 57 GLU B N 1
ATOM 1878 C CA . GLU B 1 57 ? -2.453 -24.328 10.414 1 98.44 57 GLU B CA 1
ATOM 1879 C C . GLU B 1 57 ? -3.699 -24.266 9.531 1 98.44 57 GLU B C 1
ATOM 1881 O O . GLU B 1 57 ? -4.82 -24.219 10.039 1 98.44 57 GLU B O 1
ATOM 1886 N N . VAL B 1 58 ? -3.523 -24.219 8.172 1 98.12 58 VAL B N 1
ATOM 1887 C CA . VAL B 1 58 ? -4.684 -24.078 7.293 1 98.12 58 VAL B CA 1
ATOM 1888 C C . VAL B 1 58 ? -4.676 -25.203 6.254 1 98.12 58 VAL B C 1
ATOM 1890 O O . VAL B 1 58 ? -3.664 -25.891 6.082 1 98.12 58 VAL B O 1
ATOM 1893 N N . SER B 1 59 ? -5.875 -25.359 5.621 1 97.75 59 SER B N 1
ATOM 1894 C CA . SER B 1 59 ? -6.031 -26.328 4.547 1 97.75 59 SER B CA 1
ATOM 1895 C C . SER B 1 59 ? -6.48 -25.656 3.252 1 97.75 59 SER B C 1
ATOM 1897 O O . SER B 1 59 ? -7.25 -24.703 3.281 1 97.75 59 SER B O 1
ATOM 1899 N N . ALA B 1 60 ? -6.047 -26.188 2.168 1 97.88 60 ALA B N 1
ATOM 1900 C CA . ALA B 1 60 ? -6.406 -25.641 0.858 1 97.88 60 ALA B CA 1
ATOM 1901 C C . ALA B 1 60 ? -7.922 -25.594 0.682 1 97.88 60 ALA B C 1
ATOM 1903 O O . ALA B 1 60 ? -8.453 -24.688 0.036 1 97.88 60 ALA B O 1
ATOM 1904 N N . SER B 1 61 ? -8.594 -26.578 1.284 1 97.31 61 SER B N 1
ATOM 1905 C CA . SER B 1 61 ? -10.039 -26.719 1.1 1 97.31 61 SER B CA 1
ATOM 1906 C C . SER B 1 61 ? -10.797 -25.562 1.718 1 97.31 61 SER B C 1
ATOM 1908 O O . SER B 1 61 ? -11.969 -25.328 1.395 1 97.31 61 SER B O 1
ATOM 1910 N N . ASP B 1 62 ? -10.117 -24.75 2.539 1 97 62 ASP B N 1
ATOM 1911 C CA . ASP B 1 62 ? -10.766 -23.641 3.227 1 97 62 ASP B CA 1
ATOM 1912 C C . ASP B 1 62 ? -10.836 -22.406 2.328 1 97 62 ASP B C 1
ATOM 1914 O O . ASP B 1 62 ? -11.539 -21.438 2.639 1 97 62 ASP B O 1
ATOM 1918 N N . PHE B 1 63 ? -10.195 -22.484 1.156 1 98.75 63 PHE B N 1
ATOM 1919 C CA . PHE B 1 63 ? -10.008 -21.25 0.406 1 98.75 63 PHE B CA 1
ATOM 1920 C C . PHE B 1 63 ? -10.445 -21.422 -1.044 1 98.75 63 PHE B C 1
ATOM 1922 O O . PHE B 1 63 ? -10.453 -22.547 -1.566 1 98.75 63 PHE B O 1
ATOM 1929 N N . ASP B 1 64 ? -10.734 -20.297 -1.646 1 98.62 64 ASP B N 1
ATOM 1930 C CA . ASP B 1 64 ? -11.188 -20.25 -3.035 1 98.62 64 ASP B CA 1
ATOM 1931 C C . ASP B 1 64 ? -10.094 -19.688 -3.945 1 98.62 64 ASP B C 1
ATOM 1933 O O . ASP B 1 64 ? -10.188 -19.797 -5.172 1 98.62 64 ASP B O 1
ATOM 1937 N N . ALA B 1 65 ? -9.094 -19.109 -3.354 1 98.94 65 ALA B N 1
ATOM 1938 C CA . ALA B 1 65 ? -7.973 -18.5 -4.078 1 98.94 65 ALA B CA 1
ATOM 1939 C C . ALA B 1 65 ? -6.77 -18.312 -3.162 1 98.94 65 ALA B C 1
ATOM 1941 O O . ALA B 1 65 ? -6.902 -18.328 -1.938 1 98.94 65 ALA B O 1
ATOM 1942 N N . VAL B 1 66 ? -5.605 -18.141 -3.748 1 98.94 66 VAL B N 1
ATOM 1943 C CA . VAL B 1 66 ? -4.379 -17.844 -3.016 1 98.94 66 VAL B CA 1
ATOM 1944 C C . VAL B 1 66 ? -3.557 -16.812 -3.779 1 98.94 66 VAL B C 1
ATOM 1946 O O . VAL B 1 66 ? -3.377 -16.922 -4.992 1 98.94 66 VAL B O 1
ATOM 1949 N N . LEU B 1 67 ? -3.15 -15.781 -3.148 1 99 67 LEU B N 1
ATOM 1950 C CA . LEU B 1 67 ? -2.375 -14.703 -3.742 1 99 67 LEU B CA 1
ATOM 1951 C C . LEU B 1 67 ? -1.08 -14.469 -2.969 1 99 67 LEU B C 1
ATOM 1953 O O . LEU B 1 67 ? -1.072 -14.516 -1.736 1 99 67 LEU B O 1
ATOM 1957 N N . LEU B 1 68 ? 0.024 -14.242 -3.686 1 99 68 LEU B N 1
ATOM 1958 C CA . LEU B 1 68 ? 1.358 -14.109 -3.111 1 99 68 LEU B CA 1
ATOM 1959 C C . LEU B 1 68 ? 1.974 -12.758 -3.461 1 99 68 LEU B C 1
ATOM 1961 O O . LEU B 1 68 ? 2.09 -12.414 -4.641 1 99 68 LEU B O 1
ATOM 1965 N N . PRO B 1 69 ? 2.381 -12.016 -2.447 1 99 69 PRO B N 1
ATOM 1966 C CA . PRO B 1 69 ? 3.238 -10.859 -2.736 1 99 69 PRO B CA 1
ATOM 1967 C C . PRO B 1 69 ? 4.664 -11.266 -3.105 1 99 69 PRO B C 1
ATOM 1969 O O . PRO B 1 69 ? 5.047 -12.422 -2.926 1 99 69 PRO B O 1
ATOM 1972 N N . GLY B 1 70 ? 5.387 -10.32 -3.701 1 98.88 70 GLY B N 1
ATOM 1973 C CA . GLY B 1 70 ? 6.805 -10.508 -3.965 1 98.88 70 GLY B CA 1
ATOM 1974 C C . GLY B 1 70 ? 7.695 -10.016 -2.84 1 98.88 70 GLY B C 1
ATOM 1975 O O . GLY B 1 70 ? 7.371 -10.188 -1.664 1 98.88 70 GLY B O 1
ATOM 1976 N N . GLY B 1 71 ? 8.773 -9.469 -3.225 1 98.69 71 GLY B N 1
ATOM 1977 C CA . GLY B 1 71 ? 9.812 -9.039 -2.295 1 98.69 71 GLY B CA 1
ATO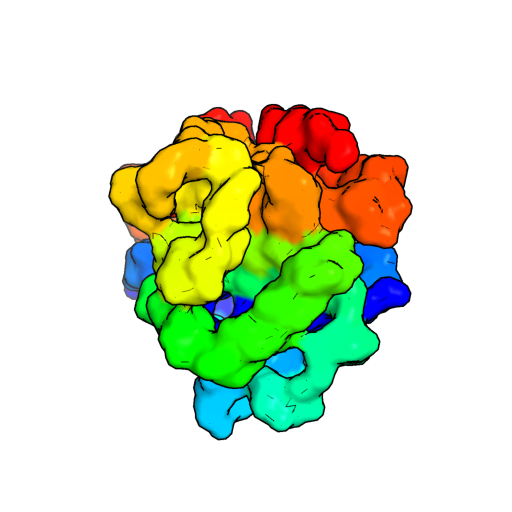M 1978 C C . GLY B 1 71 ? 10.922 -10.055 -2.135 1 98.69 71 GLY B C 1
ATOM 1979 O O . GLY B 1 71 ? 10.68 -11.266 -2.186 1 98.69 71 GLY B O 1
ATOM 1980 N N . MET B 1 72 ? 12.125 -9.562 -2.006 1 97.88 72 MET B N 1
ATOM 1981 C CA . MET B 1 72 ? 13.266 -10.445 -1.789 1 97.88 72 MET B CA 1
ATOM 1982 C C . MET B 1 72 ? 13.906 -10.18 -0.431 1 97.88 72 MET B C 1
ATOM 1984 O O . MET B 1 72 ? 14.094 -9.023 -0.04 1 97.88 72 MET B O 1
ATOM 1988 N N . PRO B 1 73 ? 14.227 -11.312 0.293 1 98.44 73 PRO B N 1
ATOM 1989 C CA . PRO B 1 73 ? 14.164 -12.711 -0.139 1 98.44 73 PRO B CA 1
ATOM 1990 C C . PRO B 1 73 ? 12.805 -13.352 0.15 1 98.44 73 PRO B C 1
ATOM 1992 O O . PRO B 1 73 ? 12.688 -14.578 0.158 1 98.44 73 PRO B O 1
ATOM 1995 N N . GLY B 1 74 ? 11.773 -12.508 0.43 1 98.62 74 GLY B N 1
ATOM 1996 C CA . GLY B 1 74 ? 10.453 -13 0.778 1 98.62 74 GLY B CA 1
ATOM 1997 C C . GLY B 1 74 ? 9.883 -13.953 -0.255 1 98.62 74 GLY B C 1
ATOM 1998 O O . GLY B 1 74 ? 9.406 -15.039 0.087 1 98.62 74 GLY B O 1
ATOM 1999 N N . ALA B 1 75 ? 9.953 -13.586 -1.513 1 98.81 75 ALA B N 1
ATOM 2000 C CA . ALA B 1 75 ? 9.422 -14.406 -2.598 1 98.81 75 ALA B CA 1
ATOM 2001 C C . ALA B 1 75 ? 10.133 -15.758 -2.672 1 98.81 75 ALA B C 1
ATOM 2003 O O . ALA B 1 75 ? 9.508 -16.781 -2.91 1 98.81 75 ALA B O 1
ATOM 2004 N N . GLU B 1 76 ? 11.445 -15.719 -2.5 1 98.69 76 GLU B N 1
ATOM 2005 C CA . GLU B 1 76 ? 12.219 -16.969 -2.48 1 98.69 76 GLU B CA 1
ATOM 2006 C C . GLU B 1 76 ? 11.789 -17.859 -1.32 1 98.69 76 GLU B C 1
ATOM 2008 O O . GLU B 1 76 ? 11.68 -19.078 -1.476 1 98.69 76 GLU B O 1
ATOM 2013 N N . THR B 1 77 ? 11.594 -17.25 -0.153 1 98.88 77 THR B N 1
ATOM 2014 C CA . THR B 1 77 ? 11.125 -17.969 1.023 1 98.88 77 THR B CA 1
ATOM 2015 C C . THR B 1 77 ? 9.773 -18.625 0.76 1 98.88 77 THR B C 1
ATOM 2017 O O . THR B 1 77 ? 9.539 -19.766 1.142 1 98.88 77 THR B O 1
ATOM 2020 N N . LEU B 1 78 ? 8.867 -17.922 0.097 1 98.88 78 LEU B N 1
ATOM 2021 C CA . LEU B 1 78 ? 7.582 -18.484 -0.29 1 98.88 78 LEU B CA 1
ATOM 2022 C C . LEU B 1 78 ? 7.773 -19.688 -1.204 1 98.88 78 LEU B C 1
ATOM 2024 O O . LEU B 1 78 ? 7.156 -20.734 -0.999 1 98.88 78 LEU B O 1
ATOM 2028 N N . GLY B 1 79 ? 8.648 -19.562 -2.168 1 98.75 79 GLY B N 1
ATOM 2029 C CA . GLY B 1 79 ? 8.883 -20.609 -3.141 1 98.75 79 GLY B CA 1
ATOM 2030 C C . GLY B 1 79 ? 9.477 -21.875 -2.527 1 98.75 79 GLY B C 1
ATOM 2031 O O . GLY B 1 79 ? 9.312 -22.969 -3.066 1 98.75 79 GLY B O 1
ATOM 2032 N N . LYS B 1 80 ? 10.102 -21.766 -1.39 1 98.62 80 LYS B N 1
ATOM 2033 C CA . LYS B 1 80 ? 10.781 -22.875 -0.736 1 98.62 80 LYS B CA 1
ATOM 2034 C C . LYS B 1 80 ? 9.875 -23.547 0.295 1 98.62 80 LYS B C 1
ATOM 2036 O O . LYS B 1 80 ? 10.227 -24.578 0.871 1 98.62 80 LYS B O 1
ATOM 2041 N N . SER B 1 81 ? 8.742 -22.969 0.551 1 98.69 81 SER B N 1
ATOM 2042 C CA . SER B 1 81 ? 7.832 -23.5 1.562 1 98.69 81 SER B CA 1
ATOM 2043 C C . SER B 1 81 ? 7.102 -24.734 1.055 1 98.69 81 SER B C 1
ATOM 2045 O O . SER B 1 81 ? 6.215 -24.641 0.201 1 98.69 81 SER B O 1
ATOM 2047 N N . GLU B 1 82 ? 7.363 -25.875 1.652 1 98.25 82 GLU B N 1
ATOM 2048 C CA . GLU B 1 82 ? 6.715 -27.125 1.25 1 98.25 82 GLU B CA 1
ATOM 2049 C C . GLU B 1 82 ? 5.223 -27.094 1.582 1 98.25 82 GLU B C 1
ATOM 2051 O O . GLU B 1 82 ? 4.406 -27.625 0.825 1 98.25 82 GLU B O 1
ATOM 2056 N N . ALA B 1 83 ? 4.934 -26.516 2.74 1 98.44 83 ALA B N 1
ATOM 2057 C CA . ALA B 1 83 ? 3.531 -26.422 3.141 1 98.44 83 ALA B CA 1
ATOM 2058 C C . ALA B 1 83 ? 2.736 -25.562 2.164 1 98.44 83 ALA B C 1
ATOM 2060 O O . ALA B 1 83 ? 1.609 -25.906 1.801 1 98.44 83 ALA B O 1
ATOM 2061 N N . LEU B 1 84 ? 3.314 -24.453 1.726 1 98.88 84 LEU B N 1
ATOM 2062 C CA . LEU B 1 84 ? 2.646 -23.594 0.753 1 98.88 84 LEU B CA 1
ATOM 2063 C C . LEU B 1 84 ? 2.518 -24.297 -0.594 1 98.88 84 LEU B C 1
ATOM 2065 O O . LEU B 1 84 ? 1.48 -24.203 -1.254 1 98.88 84 LEU B O 1
ATOM 2069 N N . ARG B 1 85 ? 3.555 -24.984 -0.98 1 98.75 85 ARG B N 1
ATOM 2070 C CA . ARG B 1 85 ? 3.545 -25.734 -2.232 1 98.75 85 ARG B CA 1
ATOM 2071 C C . ARG B 1 85 ? 2.363 -26.703 -2.285 1 98.75 85 ARG B C 1
ATOM 2073 O O . ARG B 1 85 ? 1.66 -26.766 -3.295 1 98.75 85 ARG B O 1
ATOM 2080 N N . LYS B 1 86 ? 2.174 -27.391 -1.215 1 98.5 86 LYS B N 1
ATOM 2081 C CA . LYS B 1 86 ? 1.078 -28.344 -1.144 1 98.5 86 LYS B CA 1
ATOM 2082 C C . LYS B 1 86 ? -0.272 -27.656 -1.319 1 98.5 86 LYS B C 1
ATOM 2084 O O . LYS B 1 86 ? -1.119 -28.125 -2.084 1 98.5 86 LYS B O 1
ATOM 2089 N N . VAL B 1 87 ? -0.443 -26.578 -0.636 1 98.44 87 VAL B N 1
ATOM 2090 C CA . VAL B 1 87 ? -1.688 -25.812 -0.703 1 98.44 87 VAL B CA 1
ATOM 2091 C C . VAL B 1 87 ? -1.913 -25.312 -2.129 1 98.44 87 VAL B C 1
ATOM 2093 O O . VAL B 1 87 ? -3.014 -25.438 -2.67 1 98.44 87 VAL B O 1
ATOM 2096 N N . MET B 1 88 ? -0.889 -24.812 -2.77 1 98.56 88 MET B N 1
ATOM 2097 C CA . MET B 1 88 ? -1.012 -24.203 -4.086 1 98.56 88 MET B CA 1
ATOM 2098 C C . MET B 1 88 ? -1.302 -25.234 -5.156 1 98.56 88 MET B C 1
ATOM 2100 O O . MET B 1 88 ? -2.084 -24.984 -6.078 1 98.56 88 MET B O 1
ATOM 2104 N N . HIS B 1 89 ? -0.701 -26.375 -5.039 1 98.56 89 HIS B N 1
ATOM 2105 C CA . HIS B 1 89 ? -0.98 -27.422 -6 1 98.56 89 HIS B CA 1
ATOM 2106 C C . HIS B 1 89 ? -2.412 -27.938 -5.867 1 98.56 89 HIS B C 1
ATOM 2108 O O . HIS B 1 89 ? -3.062 -28.25 -6.863 1 98.56 89 HIS B O 1
ATOM 2114 N N . GLU B 1 90 ? -2.82 -28.031 -4.613 1 98.25 90 GLU B N 1
ATOM 2115 C CA . GLU B 1 90 ? -4.207 -28.438 -4.406 1 98.25 90 GLU B CA 1
ATOM 2116 C C . GLU B 1 90 ? -5.172 -27.406 -5 1 98.25 90 GLU B C 1
ATOM 2118 O O . GLU B 1 90 ? -6.176 -27.781 -5.613 1 98.25 90 GLU B O 1
ATOM 2123 N N . MET B 1 91 ? -4.871 -26.141 -4.863 1 97.25 91 MET B N 1
ATOM 2124 C CA . MET B 1 91 ? -5.688 -25.078 -5.445 1 97.25 91 MET B CA 1
ATOM 2125 C C . MET B 1 91 ? -5.723 -25.188 -6.969 1 97.25 91 MET B C 1
ATOM 2127 O O . MET B 1 91 ? -6.789 -25.109 -7.578 1 97.25 91 MET B O 1
ATOM 2131 N N . ARG B 1 92 ? -4.609 -25.375 -7.523 1 97.19 92 ARG B N 1
ATOM 2132 C CA . ARG B 1 92 ? -4.5 -25.469 -8.977 1 97.19 92 ARG B CA 1
ATOM 2133 C C . ARG B 1 92 ? -5.281 -26.688 -9.492 1 97.19 92 ARG B C 1
ATOM 2135 O O . ARG B 1 92 ? -5.969 -26.594 -10.508 1 97.19 92 ARG B O 1
ATOM 2142 N N . SER B 1 93 ? -5.164 -27.797 -8.789 1 97.12 93 SER B N 1
ATOM 2143 C CA . SER B 1 93 ? -5.832 -29.016 -9.227 1 97.12 93 SER B CA 1
ATOM 2144 C C . SER B 1 93 ? -7.348 -28.859 -9.188 1 97.12 93 SER B C 1
ATOM 2146 O O . SER B 1 93 ? -8.07 -29.562 -9.898 1 97.12 93 SER B O 1
ATOM 2148 N N . GLN B 1 94 ? -7.809 -27.969 -8.391 1 97.69 94 GLN B N 1
ATOM 2149 C CA . GLN B 1 94 ? -9.242 -27.703 -8.266 1 97.69 94 GLN B CA 1
ATOM 2150 C C . GLN B 1 94 ? -9.664 -26.531 -9.148 1 97.69 94 GLN B C 1
ATOM 2152 O O . GLN B 1 94 ? -10.773 -26.016 -9.008 1 97.69 94 GLN B O 1
ATOM 2157 N N . ASN B 1 95 ? -8.789 -26.031 -9.969 1 97.31 95 ASN B N 1
ATOM 2158 C CA . ASN B 1 95 ? -9.016 -24.938 -10.914 1 97.31 95 ASN B CA 1
ATOM 2159 C C . ASN B 1 95 ? -9.367 -23.641 -10.195 1 97.31 95 ASN B C 1
ATOM 2161 O O . ASN B 1 95 ? -10.195 -22.875 -10.68 1 97.31 95 ASN B O 1
ATOM 2165 N N . LYS B 1 96 ? -8.789 -23.5 -9 1 98.62 96 LYS B N 1
ATOM 2166 C CA . LYS B 1 96 ? -8.992 -22.266 -8.234 1 98.62 96 LYS B CA 1
ATOM 2167 C C . LYS B 1 96 ? -7.957 -21.219 -8.609 1 98.62 96 LYS B C 1
ATOM 2169 O O . LYS B 1 96 ? -6.895 -21.547 -9.148 1 98.62 96 LYS B O 1
ATOM 2174 N N . LEU B 1 97 ? -8.312 -19.969 -8.344 1 98.75 97 LEU B N 1
ATOM 2175 C CA . LEU B 1 97 ? -7.434 -18.859 -8.672 1 98.75 97 LEU B CA 1
ATOM 2176 C C . LEU B 1 97 ? -6.176 -18.891 -7.805 1 98.75 97 LEU B C 1
ATOM 2178 O O . LEU B 1 97 ? -6.258 -19.062 -6.59 1 98.75 97 LEU B O 1
ATOM 2182 N N . TYR B 1 98 ? -5.051 -18.812 -8.414 1 98.88 98 TYR B N 1
ATOM 2183 C CA . TYR B 1 98 ? -3.793 -18.562 -7.715 1 98.88 98 TYR B CA 1
ATOM 2184 C C . TYR B 1 98 ? -2.992 -17.469 -8.406 1 98.88 98 TYR B C 1
ATOM 2186 O O . TYR B 1 98 ? -3.084 -17.297 -9.625 1 98.88 98 TYR B O 1
ATOM 2194 N N . GLY B 1 99 ? -2.289 -16.641 -7.664 1 98.88 99 GLY B N 1
ATOM 2195 C CA . GLY B 1 99 ? -1.631 -15.492 -8.258 1 98.88 99 GLY B CA 1
ATOM 2196 C C . GLY B 1 99 ? -0.396 -15.055 -7.492 1 98.88 99 GLY B C 1
ATOM 2197 O O . GLY B 1 99 ? -0.214 -15.43 -6.332 1 98.88 99 GLY B O 1
ATOM 2198 N N . ALA B 1 100 ? 0.433 -14.336 -8.141 1 98.94 100 ALA B N 1
ATOM 2199 C CA . ALA B 1 100 ? 1.672 -13.797 -7.586 1 98.94 100 ALA B CA 1
ATOM 2200 C C . ALA B 1 100 ? 2.072 -12.5 -8.289 1 98.94 100 ALA B C 1
ATOM 2202 O O . ALA B 1 100 ? 1.762 -12.305 -9.461 1 98.94 100 ALA B O 1
ATOM 2203 N N . ILE B 1 101 ? 2.795 -11.695 -7.637 1 98.94 101 ILE B N 1
ATOM 2204 C CA . ILE B 1 101 ? 3.178 -10.383 -8.156 1 98.94 101 ILE B CA 1
ATOM 2205 C C . ILE B 1 101 ? 4.672 -10.156 -7.938 1 98.94 101 ILE B C 1
ATOM 2207 O O . ILE B 1 101 ? 5.258 -10.711 -7.004 1 98.94 101 ILE B O 1
ATOM 2211 N N . CYS B 1 102 ? 5.316 -9.297 -8.852 1 98.81 102 CYS B N 1
ATOM 2212 C CA . CYS B 1 102 ? 6.691 -8.836 -8.703 1 98.81 102 CYS B CA 1
ATOM 2213 C C . CYS B 1 102 ? 7.676 -9.984 -8.906 1 98.81 102 CYS B C 1
ATOM 2215 O O . CYS B 1 102 ? 7.715 -10.586 -9.984 1 98.81 102 CYS B O 1
ATOM 2217 N N . ALA B 1 103 ? 8.469 -10.336 -7.984 1 98.75 103 ALA B N 1
ATOM 2218 C CA . ALA B 1 103 ? 9.453 -11.406 -8.086 1 98.75 103 ALA B CA 1
ATOM 2219 C C . ALA B 1 103 ? 8.789 -12.773 -7.902 1 98.75 103 ALA B C 1
ATOM 2221 O O . ALA B 1 103 ? 9.336 -13.797 -8.32 1 98.75 103 ALA B O 1
ATOM 2222 N N . ALA B 1 104 ? 7.621 -12.844 -7.355 1 98.88 104 ALA B N 1
ATOM 2223 C CA . ALA B 1 104 ? 7.012 -14.078 -6.875 1 98.88 104 ALA B CA 1
ATOM 2224 C C . ALA B 1 104 ? 6.605 -14.984 -8.031 1 98.88 104 ALA B C 1
ATOM 2226 O O . ALA B 1 104 ? 6.676 -16.203 -7.926 1 98.88 104 ALA B O 1
ATOM 2227 N N . PRO B 1 105 ? 6.137 -14.438 -9.195 1 98.88 105 PRO B N 1
ATOM 2228 C CA . PRO B 1 105 ? 5.883 -15.344 -10.312 1 98.88 105 PRO B CA 1
ATOM 2229 C C . PRO B 1 105 ? 7.09 -16.219 -10.656 1 98.88 105 PRO B C 1
ATOM 2231 O O . PRO B 1 105 ? 6.953 -17.422 -10.828 1 98.88 105 PRO B O 1
ATOM 2234 N N . SER B 1 106 ? 8.266 -15.586 -10.641 1 98.56 106 SER B N 1
ATOM 2235 C CA . SER B 1 106 ? 9.477 -16.312 -11.031 1 98.56 106 SER B CA 1
ATOM 2236 C C . SER B 1 106 ? 10.086 -17.047 -9.844 1 98.56 106 SER B C 1
ATOM 2238 O O . SER B 1 106 ? 10.648 -18.125 -10 1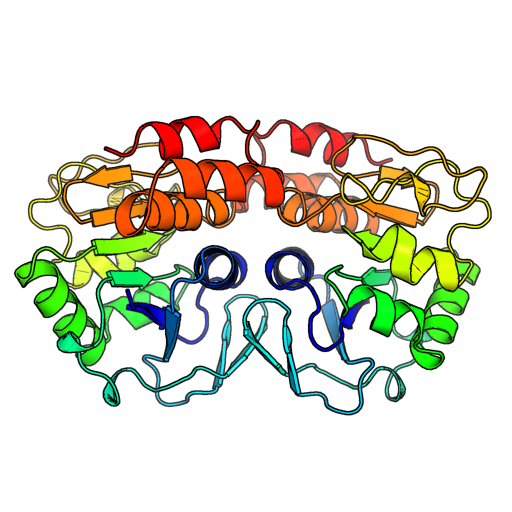 98.56 106 SER B O 1
ATOM 2240 N N . MET B 1 107 ? 9.961 -16.484 -8.648 1 98.56 107 MET B N 1
ATOM 2241 C CA . MET B 1 107 ? 10.758 -16.969 -7.523 1 98.56 107 MET B CA 1
ATOM 2242 C C . MET B 1 107 ? 9.914 -17.844 -6.605 1 98.56 107 MET B C 1
ATOM 2244 O O . MET B 1 107 ? 10.453 -18.547 -5.738 1 98.56 107 MET B O 1
ATOM 2248 N N . ALA B 1 108 ? 8.617 -17.859 -6.82 1 98.81 108 ALA B N 1
ATOM 2249 C CA . ALA B 1 108 ? 7.75 -18.719 -6.023 1 98.81 108 ALA B CA 1
ATOM 2250 C C . ALA B 1 108 ? 6.973 -19.688 -6.91 1 98.81 108 ALA B C 1
ATOM 2252 O O . ALA B 1 108 ? 7.227 -20.906 -6.895 1 98.81 108 ALA B O 1
ATOM 2253 N N . LEU B 1 109 ? 6.188 -19.188 -7.84 1 98.81 109 LEU B N 1
ATOM 2254 C CA . LEU B 1 109 ? 5.383 -20.062 -8.688 1 98.81 109 LEU B CA 1
ATOM 2255 C C . LEU B 1 109 ? 6.27 -20.969 -9.531 1 98.81 109 LEU B C 1
ATOM 2257 O O . LEU B 1 109 ? 5.992 -22.156 -9.672 1 98.81 109 LEU B O 1
ATOM 2261 N N . GLY B 1 110 ? 7.293 -20.344 -10.125 1 98.12 110 GLY B N 1
ATOM 2262 C CA . GLY B 1 110 ? 8.203 -21.094 -10.969 1 98.12 110 GLY B CA 1
ATOM 2263 C C . GLY B 1 110 ? 8.789 -22.312 -10.273 1 98.12 110 GLY B C 1
ATOM 2264 O O . GLY B 1 110 ? 8.547 -23.453 -10.688 1 98.12 110 GLY B O 1
ATOM 2265 N N . PRO B 1 111 ? 9.523 -22.125 -9.164 1 97.62 111 PRO B N 1
ATOM 2266 C CA . PRO B 1 111 ? 10.156 -23.219 -8.438 1 97.62 111 PRO B CA 1
ATOM 2267 C C . PRO B 1 111 ? 9.148 -24.25 -7.934 1 97.62 111 PRO B C 1
ATOM 2269 O O . PRO B 1 111 ? 9.477 -25.438 -7.809 1 97.62 111 PRO B O 1
ATOM 2272 N N . MET B 1 112 ? 7.863 -23.875 -7.766 1 98.19 112 MET B N 1
ATOM 2273 C CA . MET B 1 112 ? 6.84 -24.797 -7.289 1 98.19 112 MET B CA 1
ATOM 2274 C C . MET B 1 112 ? 6.234 -25.578 -8.445 1 98.19 112 MET B C 1
ATOM 2276 O O . MET B 1 112 ? 5.391 -26.453 -8.234 1 98.19 112 MET B O 1
ATOM 2280 N N . GLY B 1 113 ? 6.641 -25.219 -9.664 1 97.88 113 GLY B N 1
ATOM 2281 C CA . GLY B 1 113 ? 6.105 -25.906 -10.828 1 97.88 113 GLY B CA 1
ATOM 2282 C C . GLY B 1 113 ? 4.727 -25.422 -11.227 1 97.88 113 GLY B C 1
ATOM 2283 O O . GLY B 1 113 ? 4.051 -26.047 -12.039 1 97.88 113 GLY B O 1
ATOM 2284 N N . LEU B 1 114 ? 4.348 -24.266 -10.75 1 98.56 114 LEU B N 1
ATOM 2285 C CA . LEU B 1 114 ? 2.969 -23.812 -10.914 1 98.56 114 LEU B CA 1
ATOM 2286 C C . LEU B 1 114 ? 2.814 -23 -12.195 1 98.56 114 LEU B C 1
ATOM 2288 O O . LEU B 1 114 ? 1.705 -22.594 -12.547 1 98.56 114 LEU B O 1
ATOM 2292 N N . LEU B 1 115 ? 3.898 -22.812 -12.938 1 98.5 115 LEU B N 1
ATOM 2293 C CA . LEU B 1 115 ? 3.818 -22.109 -14.211 1 98.5 115 LEU B CA 1
ATOM 2294 C C . LEU B 1 115 ? 3.873 -23.078 -15.383 1 98.5 115 LEU B C 1
ATOM 2296 O O . LEU B 1 115 ? 3.867 -22.672 -16.547 1 98.5 115 LEU B O 1
ATOM 2300 N N . GLU B 1 116 ? 3.986 -24.359 -15.039 1 96.5 116 GLU B N 1
ATOM 2301 C CA . GLU B 1 116 ? 3.871 -25.359 -16.109 1 96.5 116 GLU B CA 1
ATOM 2302 C C . GLU B 1 116 ? 2.521 -25.25 -16.812 1 96.5 116 GLU B C 1
ATOM 2304 O O . GLU B 1 116 ? 1.473 -25.25 -16.172 1 96.5 116 GLU B O 1
ATOM 2309 N N . GLY B 1 117 ? 2.543 -25.062 -18.125 1 96.12 117 GLY B N 1
ATOM 2310 C CA . GLY B 1 117 ? 1.316 -24.984 -18.891 1 96.12 117 GLY B CA 1
ATOM 2311 C C . GLY B 1 117 ? 0.743 -23.578 -18.953 1 96.12 117 GLY B C 1
ATOM 2312 O O . GLY B 1 117 ? -0.253 -23.344 -19.641 1 96.12 117 GLY B O 1
ATOM 2313 N N . VAL B 1 118 ? 1.303 -22.656 -18.25 1 97.94 118 VAL B N 1
ATOM 2314 C CA . VAL B 1 118 ? 0.892 -21.25 -18.312 1 97.94 118 VAL B CA 1
ATOM 2315 C C . VAL B 1 118 ? 1.466 -20.594 -19.562 1 97.94 118 VAL B C 1
ATOM 2317 O O . VAL B 1 118 ? 2.67 -20.688 -19.812 1 97.94 118 VAL B O 1
ATOM 2320 N N . GLU B 1 119 ? 0.643 -19.953 -20.312 1 98 119 GLU B N 1
ATOM 2321 C CA . GLU B 1 119 ? 1.062 -19.406 -21.594 1 98 119 GLU B CA 1
ATOM 2322 C C . GLU B 1 119 ? 1.772 -18.062 -21.422 1 98 119 GLU B C 1
ATOM 2324 O O . GLU B 1 119 ? 2.803 -17.812 -22.062 1 98 119 GLU B O 1
ATOM 2329 N N . THR B 1 120 ? 1.186 -17.234 -20.703 1 98.5 120 THR B N 1
ATOM 2330 C CA . THR B 1 120 ? 1.678 -15.867 -20.531 1 98.5 120 THR B CA 1
ATOM 2331 C C . THR B 1 120 ? 1.641 -15.453 -19.062 1 98.5 120 THR B C 1
ATOM 2333 O O . THR B 1 120 ? 0.704 -15.789 -18.344 1 98.5 120 THR B O 1
ATOM 2336 N N . ALA B 1 121 ? 2.625 -14.82 -18.578 1 98.75 121 ALA B N 1
ATOM 2337 C CA . ALA B 1 121 ? 2.707 -14.266 -17.234 1 98.75 121 ALA B CA 1
ATOM 2338 C C . ALA B 1 121 ? 3.494 -12.953 -17.234 1 98.75 121 ALA B C 1
ATOM 2340 O O . ALA B 1 121 ? 4.125 -12.602 -18.234 1 98.75 121 ALA B O 1
ATOM 2341 N N . THR B 1 122 ? 3.361 -12.203 -16.297 1 98.81 122 THR B N 1
ATOM 2342 C CA . THR B 1 122 ? 4.195 -11.023 -16.078 1 98.81 122 THR B CA 1
ATOM 2343 C C . THR B 1 122 ? 4.891 -11.094 -14.727 1 98.81 122 THR B C 1
ATOM 2345 O O . THR B 1 122 ? 4.785 -12.094 -14.016 1 98.81 122 THR B O 1
ATOM 2348 N N . GLY B 1 123 ? 5.707 -10.219 -14.383 1 98.69 123 GLY B N 1
ATOM 2349 C CA . GLY B 1 123 ? 6.523 -10.062 -13.188 1 98.69 123 GLY B CA 1
ATOM 2350 C C . GLY B 1 123 ? 7.359 -8.797 -13.195 1 98.69 123 GLY B C 1
ATOM 2351 O O . GLY B 1 123 ? 7.297 -8.008 -14.148 1 98.69 123 GLY B O 1
ATOM 2352 N N . TYR B 1 124 ? 8.016 -8.633 -12.156 1 98.75 124 TYR B N 1
ATOM 2353 C CA . TYR B 1 124 ? 8.859 -7.449 -12.078 1 98.75 124 TYR B CA 1
ATOM 2354 C C . TYR B 1 124 ? 9.859 -7.406 -13.219 1 98.75 124 TYR B C 1
ATOM 2356 O O . TYR B 1 124 ? 10.484 -8.422 -13.547 1 98.75 124 TYR B O 1
ATOM 2364 N N . PRO B 1 125 ? 10.062 -6.18 -13.859 1 98 125 PRO B N 1
ATOM 2365 C CA . PRO B 1 125 ? 11.078 -6.082 -14.906 1 98 125 PRO B CA 1
ATOM 2366 C C . PRO B 1 125 ? 12.453 -6.57 -14.445 1 98 125 PRO B C 1
ATOM 2368 O O . PRO B 1 125 ? 12.914 -6.191 -13.367 1 98 125 PRO B O 1
ATOM 2371 N N . GLY B 1 126 ? 13.109 -7.414 -15.25 1 96.19 126 GLY B N 1
ATOM 2372 C CA . GLY B 1 126 ? 14.383 -8.008 -14.891 1 96.19 126 GLY B CA 1
ATOM 2373 C C . GLY B 1 126 ? 14.273 -9.469 -14.492 1 96.19 126 GLY B C 1
ATOM 2374 O O . GLY B 1 126 ? 15.273 -10.188 -14.453 1 96.19 126 GLY B O 1
ATOM 2375 N N . PHE B 1 127 ? 13.055 -9.898 -14.195 1 96.06 127 PHE B N 1
ATOM 2376 C CA . PHE B 1 127 ? 12.844 -11.289 -13.797 1 96.06 127 PHE B CA 1
ATOM 2377 C C . PHE B 1 127 ? 12.312 -12.109 -14.953 1 96.06 127 PHE B C 1
ATOM 2379 O O . PHE B 1 127 ? 11.953 -13.281 -14.781 1 96.06 127 PHE B O 1
ATOM 2386 N N . GLU B 1 128 ? 12.258 -11.539 -16.141 1 92.62 128 GLU B N 1
ATOM 2387 C CA . GLU B 1 128 ? 11.68 -12.195 -17.312 1 92.62 128 GLU B CA 1
ATOM 2388 C C . GLU B 1 128 ? 12.414 -13.5 -17.625 1 92.62 128 GLU B C 1
ATOM 2390 O O . GLU B 1 128 ? 11.789 -14.508 -17.953 1 92.62 128 GLU B O 1
ATOM 2395 N N . GLU B 1 129 ? 13.695 -13.414 -17.453 1 92.88 129 GLU B N 1
ATOM 2396 C CA . GLU B 1 129 ? 14.531 -14.547 -17.844 1 92.88 129 GLU B CA 1
ATOM 2397 C C . GLU B 1 129 ? 14.43 -15.68 -16.828 1 92.88 129 GLU B C 1
ATOM 2399 O O . GLU B 1 129 ? 14.859 -16.812 -17.109 1 92.88 129 GLU B O 1
ATOM 2404 N N . LYS B 1 130 ? 13.805 -15.367 -15.695 1 94.75 130 LYS B N 1
ATOM 2405 C CA . LYS B 1 130 ? 13.688 -16.375 -14.648 1 94.75 130 LY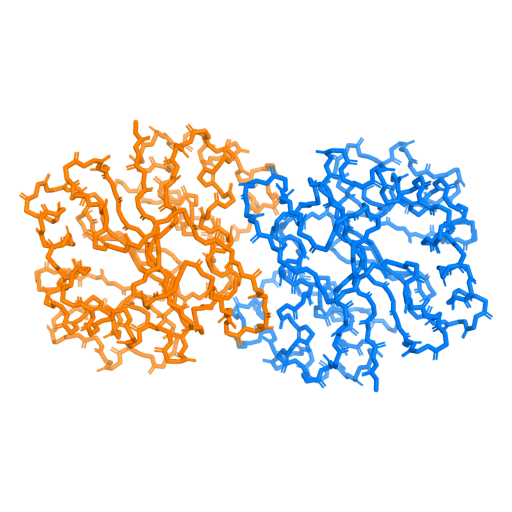S B CA 1
ATOM 2406 C C . LYS B 1 130 ? 12.367 -17.141 -14.766 1 94.75 130 LYS B C 1
ATOM 2408 O O . LYS B 1 130 ? 12.141 -18.109 -14.047 1 94.75 130 LYS B O 1
ATOM 2413 N N . LEU B 1 131 ? 11.539 -16.656 -15.648 1 96.25 131 LEU B N 1
ATOM 2414 C CA . LEU B 1 131 ? 10.336 -17.438 -15.945 1 96.25 131 LEU B CA 1
ATOM 2415 C C . LEU B 1 131 ? 10.703 -18.734 -16.672 1 96.25 131 LEU B C 1
ATOM 2417 O O . LEU B 1 131 ? 11.648 -18.766 -17.453 1 96.25 131 LEU B O 1
ATOM 2421 N N . PRO B 1 132 ? 9.977 -19.828 -16.359 1 94.75 132 PRO B N 1
ATOM 2422 C CA . PRO B 1 132 ? 10.25 -21.078 -17.078 1 94.75 132 PRO B CA 1
ATOM 2423 C C . PRO B 1 132 ? 10.156 -20.922 -18.594 1 94.75 132 PRO B C 1
ATOM 2425 O O . PRO B 1 132 ? 9.414 -20.062 -19.094 1 94.75 132 PRO B O 1
ATOM 2428 N N . ALA B 1 133 ? 10.82 -21.969 -19.188 1 90.12 133 ALA B N 1
ATOM 2429 C CA . ALA B 1 133 ? 10.781 -21.984 -20.641 1 90.12 133 ALA B CA 1
ATOM 2430 C C . ALA B 1 133 ? 9.359 -22.172 -21.156 1 90.12 133 ALA B C 1
ATOM 2432 O O . ALA B 1 133 ? 8.594 -22.969 -20.594 1 90.12 133 ALA B O 1
ATOM 2433 N N . GLY B 1 134 ? 8.922 -21.422 -22.031 1 92.62 134 GLY B N 1
ATOM 2434 C CA . GLY B 1 134 ? 7.605 -21.578 -22.625 1 92.62 134 GLY B CA 1
ATOM 2435 C C . GLY B 1 134 ? 6.613 -20.531 -22.188 1 92.62 134 GLY B C 1
ATOM 2436 O O . GLY B 1 134 ? 5.59 -20.312 -22.828 1 92.62 134 GLY B O 1
ATOM 2437 N N . VAL B 1 135 ? 6.863 -19.969 -20.969 1 97.56 135 VAL B N 1
ATOM 2438 C CA . VAL B 1 135 ? 5.984 -18.906 -20.516 1 97.56 135 VAL B CA 1
ATOM 2439 C C . VAL B 1 135 ? 6.383 -17.578 -21.188 1 97.56 135 VAL B C 1
ATOM 2441 O O . VAL B 1 135 ? 7.527 -17.141 -21.062 1 97.56 135 VAL B O 1
ATOM 2444 N N . LYS B 1 136 ? 5.48 -16.969 -21.906 1 97.75 136 LYS B N 1
ATOM 2445 C CA . LYS B 1 136 ? 5.738 -15.688 -22.547 1 97.75 136 LYS B CA 1
ATOM 2446 C C . LYS B 1 136 ? 5.582 -14.539 -21.547 1 97.75 136 LYS B C 1
ATOM 2448 O O . LYS B 1 136 ? 4.57 -14.453 -20.844 1 97.75 136 LYS B O 1
ATOM 2453 N N . TYR B 1 137 ? 6.582 -13.711 -21.516 1 98 137 TYR B N 1
ATOM 2454 C CA . TYR B 1 137 ? 6.496 -12.523 -20.656 1 98 137 TYR B CA 1
ATOM 2455 C C . TYR B 1 137 ? 5.594 -11.469 -21.297 1 98 137 TYR B C 1
ATOM 2457 O O . TYR B 1 137 ? 5.656 -11.227 -22.5 1 98 137 TYR B O 1
ATOM 2465 N N . SER B 1 138 ? 4.746 -10.867 -20.531 1 98.19 138 SER B N 1
ATOM 2466 C CA . SER B 1 138 ? 3.898 -9.758 -20.953 1 98.19 138 SER B CA 1
ATOM 2467 C C . SER B 1 138 ? 4.223 -8.484 -20.188 1 98.19 138 SER B C 1
ATOM 2469 O O . SER B 1 138 ? 4.387 -8.516 -18.969 1 98.19 138 SER B O 1
ATOM 2471 N N . PRO B 1 139 ? 4.297 -7.324 -20.828 1 97.19 139 PRO B N 1
ATOM 2472 C CA . PRO B 1 139 ? 4.566 -6.062 -20.141 1 97.19 139 PRO B CA 1
ATOM 2473 C C . PRO B 1 139 ? 3.312 -5.449 -19.516 1 97.19 139 PRO B C 1
ATOM 2475 O O . PRO B 1 139 ? 3.377 -4.363 -18.938 1 97.19 139 PRO B O 1
ATOM 2478 N N . ARG B 1 140 ? 2.17 -6.125 -19.609 1 98.19 140 ARG B N 1
ATOM 2479 C CA . ARG B 1 140 ? 0.922 -5.605 -19.062 1 98.19 140 ARG B CA 1
ATOM 2480 C C . ARG B 1 140 ? 0.97 -5.57 -17.531 1 98.19 140 ARG B C 1
ATOM 2482 O O . ARG B 1 140 ? 1.709 -6.336 -16.906 1 98.19 140 ARG B O 1
ATOM 2489 N N . ALA B 1 141 ? 0.147 -4.703 -16.938 1 98.75 141 ALA B N 1
ATOM 2490 C CA . ALA B 1 141 ? 0.13 -4.512 -15.492 1 98.75 141 ALA B CA 1
ATOM 2491 C C . ALA B 1 141 ? -0.375 -5.762 -14.773 1 98.75 141 ALA B C 1
ATOM 2493 O O . ALA B 1 141 ? 0.081 -6.086 -13.672 1 98.75 141 ALA B O 1
ATOM 2494 N N . VAL B 1 142 ? -1.346 -6.41 -15.312 1 98.88 142 VAL B N 1
ATOM 2495 C CA . VAL B 1 142 ? -1.915 -7.648 -14.789 1 98.88 142 VAL B CA 1
ATOM 2496 C C . VAL B 1 142 ? -2.174 -8.625 -15.938 1 98.88 142 VAL B C 1
ATOM 2498 O O . VAL B 1 142 ? -2.613 -8.219 -17.016 1 98.88 142 VAL B O 1
ATOM 2501 N N . VAL B 1 143 ? -1.851 -9.883 -15.75 1 98.88 143 VAL B N 1
ATOM 2502 C CA . VAL B 1 143 ? -1.986 -10.914 -16.766 1 98.88 143 VAL B CA 1
ATOM 2503 C C . VAL B 1 143 ? -2.664 -12.148 -16.172 1 98.88 143 VAL B C 1
ATOM 2505 O O . VAL B 1 143 ? -2.256 -12.633 -15.109 1 98.88 143 VAL B O 1
ATOM 2508 N N . ARG B 1 144 ? -3.703 -12.602 -16.828 1 98.75 144 ARG B N 1
ATOM 2509 C CA . ARG B 1 144 ? -4.344 -13.859 -16.469 1 98.75 144 ARG B CA 1
ATOM 2510 C C . ARG B 1 144 ? -4.121 -14.914 -17.547 1 98.75 144 ARG B C 1
ATOM 2512 O O . ARG B 1 144 ? -4.352 -14.656 -18.719 1 98.75 144 ARG B O 1
ATOM 2519 N N . SER B 1 145 ? -3.607 -15.984 -17.234 1 98.38 145 SER B N 1
ATOM 2520 C CA . SER B 1 145 ? -3.527 -17.188 -18.062 1 98.38 145 SER B CA 1
ATOM 2521 C C . SER B 1 145 ? -4.211 -18.375 -17.375 1 98.38 145 SER B C 1
ATOM 2523 O O . SER B 1 145 ? -3.633 -19 -16.484 1 98.38 145 SER B O 1
ATOM 2525 N N . GLY B 1 146 ? -5.465 -18.75 -17.797 1 97.12 146 GLY B N 1
ATOM 2526 C CA . GLY B 1 146 ? -6.258 -19.688 -17.047 1 97.12 146 GLY B CA 1
ATOM 2527 C C . GLY B 1 146 ? -6.582 -19.203 -15.641 1 97.12 146 GLY B C 1
ATOM 2528 O O . GLY B 1 146 ? -7.137 -18.125 -15.469 1 97.12 146 GLY B O 1
ATOM 2529 N N . ASN B 1 147 ? -6.152 -20 -14.633 1 97.69 147 ASN B N 1
ATOM 2530 C CA . ASN B 1 147 ? -6.426 -19.594 -13.258 1 97.69 147 ASN B CA 1
ATOM 2531 C C . ASN B 1 147 ? -5.195 -18.969 -12.602 1 97.69 147 ASN B C 1
ATOM 2533 O O . ASN B 1 147 ? -5.199 -18.703 -11.398 1 97.69 147 ASN B O 1
ATOM 2537 N N . CYS B 1 148 ? -4.195 -18.672 -13.398 1 98.75 148 CYS B N 1
ATOM 2538 C CA . CYS B 1 148 ? -2.98 -18.016 -12.922 1 98.75 148 CYS B CA 1
ATOM 2539 C C . CYS B 1 148 ? -3.045 -16.516 -13.148 1 98.75 148 CYS B C 1
ATOM 2541 O O . CYS B 1 148 ? -3.242 -16.047 -14.273 1 98.75 148 CYS B O 1
ATOM 2543 N N . LEU B 1 149 ? -2.912 -15.742 -12.102 1 98.94 149 LEU B N 1
ATOM 2544 C CA . LEU B 1 149 ? -2.939 -14.281 -12.148 1 98.94 149 LEU B CA 1
ATOM 2545 C C . LEU B 1 149 ? -1.602 -13.695 -11.711 1 98.94 149 LEU B C 1
ATOM 2547 O O . LEU B 1 149 ? -1.11 -14.016 -10.625 1 98.94 149 LEU B O 1
ATOM 2551 N N . THR B 1 150 ? -0.946 -12.898 -12.539 1 98.94 150 THR B N 1
ATOM 2552 C CA . THR B 1 150 ? 0.343 -12.32 -12.172 1 98.94 150 THR B CA 1
ATOM 2553 C C . THR B 1 150 ? 0.336 -10.805 -12.391 1 98.94 150 THR B C 1
ATOM 2555 O O . THR B 1 150 ? -0.486 -10.281 -13.141 1 98.94 150 THR B O 1
ATOM 2558 N N . SER B 1 151 ? 1.149 -10.109 -11.758 1 98.94 151 SER B N 1
ATOM 2559 C CA . SER B 1 151 ? 1.354 -8.672 -11.898 1 98.94 151 SER B CA 1
ATOM 2560 C C . SER B 1 151 ? 2.824 -8.305 -11.734 1 98.94 151 SER B C 1
ATOM 2562 O O . SER B 1 151 ? 3.664 -9.172 -11.492 1 98.94 151 SER B O 1
ATOM 2564 N N . LYS B 1 152 ? 3.174 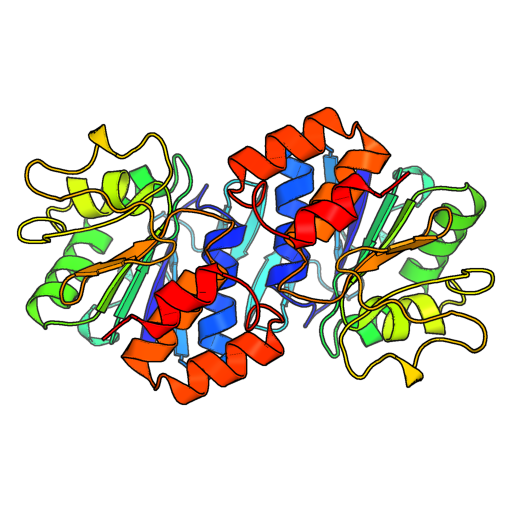-7.027 -11.828 1 98.88 152 LYS B N 1
ATOM 2565 C CA . LYS B 1 152 ? 4.562 -6.645 -12.086 1 98.88 152 LYS B CA 1
ATOM 2566 C C . LYS B 1 152 ? 5.262 -6.219 -10.797 1 98.88 152 LYS B C 1
ATOM 2568 O O . LYS B 1 152 ? 6.438 -6.523 -10.594 1 98.88 152 LYS B O 1
ATOM 2573 N N . GLY B 1 153 ? 4.574 -5.41 -9.992 1 98.88 153 GLY B N 1
ATOM 2574 C CA . GLY B 1 153 ? 5.258 -4.871 -8.828 1 98.88 153 GLY B CA 1
ATOM 2575 C C . GLY B 1 153 ? 4.414 -3.889 -8.039 1 98.88 153 GLY B C 1
ATOM 2576 O O . GLY B 1 153 ? 3.189 -3.857 -8.188 1 98.88 153 GLY B O 1
ATOM 2577 N N . PRO B 1 154 ? 5.078 -3.068 -7.137 1 98.94 154 PRO B N 1
ATOM 2578 C CA . PRO B 1 154 ? 4.332 -2.186 -6.23 1 98.94 154 PRO B CA 1
ATOM 2579 C C . PRO B 1 154 ? 3.383 -1.248 -6.973 1 98.94 154 PRO B C 1
ATOM 2581 O O . PRO B 1 154 ? 2.236 -1.069 -6.555 1 98.94 154 PRO B O 1
ATOM 2584 N N . GLY B 1 155 ? 3.824 -0.712 -8.109 1 98.94 155 GLY B N 1
ATOM 2585 C CA . GLY B 1 155 ? 3.025 0.253 -8.844 1 98.94 155 GLY B CA 1
ATOM 2586 C C . GLY B 1 155 ? 1.805 -0.362 -9.5 1 98.94 155 GLY B C 1
ATOM 2587 O O . GLY B 1 155 ? 0.906 0.354 -9.945 1 98.94 155 GLY B O 1
ATOM 2588 N N . THR B 1 156 ? 1.711 -1.685 -9.539 1 98.94 156 THR B N 1
ATOM 2589 C CA . THR B 1 156 ? 0.581 -2.355 -10.172 1 98.94 156 THR B CA 1
ATOM 2590 C C . THR B 1 156 ? -0.174 -3.215 -9.164 1 98.94 156 THR B C 1
ATOM 2592 O O . THR B 1 156 ? -1.062 -3.984 -9.539 1 98.94 156 THR B O 1
ATOM 2595 N N . ALA B 1 157 ? 0.147 -3.047 -7.887 1 99 157 ALA B N 1
ATOM 2596 C CA . ALA B 1 157 ? -0.363 -3.934 -6.844 1 99 157 ALA B CA 1
ATOM 2597 C C . ALA B 1 157 ? -1.863 -3.738 -6.641 1 99 157 ALA B C 1
ATOM 2599 O O . ALA B 1 157 ? -2.596 -4.707 -6.422 1 99 157 ALA B O 1
ATOM 2600 N N . ILE B 1 158 ? -2.352 -2.457 -6.68 1 99 158 ILE B N 1
ATOM 2601 C CA . ILE B 1 158 ? -3.783 -2.211 -6.559 1 99 158 ILE B CA 1
ATOM 2602 C C . ILE B 1 158 ? -4.523 -2.895 -7.707 1 99 158 ILE B C 1
ATOM 2604 O O . ILE B 1 158 ? -5.566 -3.521 -7.496 1 99 158 ILE B O 1
ATOM 2608 N N . PHE B 1 159 ? -4.004 -2.857 -8.891 1 99 159 PHE B N 1
ATOM 2609 C CA . PHE B 1 159 ? -4.629 -3.438 -10.078 1 99 159 PHE B CA 1
ATOM 2610 C C . PHE B 1 159 ? -4.656 -4.957 -9.984 1 99 159 PHE B C 1
ATOM 2612 O O . PHE B 1 159 ? -5.613 -5.594 -10.43 1 99 159 PHE B O 1
ATOM 2619 N N . PHE B 1 160 ? -3.604 -5.551 -9.398 1 99 160 PHE B N 1
ATOM 2620 C CA . PHE B 1 160 ? -3.574 -6.98 -9.117 1 99 160 PHE B CA 1
ATOM 2621 C C . PHE B 1 160 ? -4.742 -7.383 -8.227 1 99 160 PHE B C 1
ATOM 2623 O O . PHE B 1 160 ? -5.457 -8.344 -8.523 1 99 160 PHE B O 1
ATOM 2630 N N . GLY B 1 161 ? -4.938 -6.613 -7.125 1 98.94 161 GLY B N 1
ATOM 2631 C CA . GLY B 1 161 ? -6.074 -6.848 -6.25 1 98.94 161 GLY B CA 1
ATOM 2632 C C . GLY B 1 161 ? -7.41 -6.688 -6.949 1 98.94 161 GLY B C 1
ATOM 2633 O O . GLY B 1 161 ? -8.312 -7.512 -6.77 1 98.94 161 GLY B O 1
ATOM 2634 N N . LEU B 1 162 ? -7.523 -5.652 -7.785 1 99 162 LEU B N 1
ATOM 2635 C CA . LEU B 1 162 ? -8.766 -5.387 -8.492 1 99 162 LEU B CA 1
ATOM 2636 C C . LEU B 1 162 ? -9.062 -6.488 -9.508 1 99 162 LEU B C 1
ATOM 2638 O O . LEU B 1 162 ? -10.219 -6.863 -9.711 1 99 162 LEU B O 1
ATOM 2642 N N . ALA B 1 163 ? -8.023 -7.012 -10.148 1 98.94 163 ALA B N 1
ATOM 2643 C CA . ALA B 1 163 ? -8.203 -8.133 -11.062 1 98.94 163 ALA B CA 1
ATOM 2644 C C . ALA B 1 163 ? -8.734 -9.359 -10.336 1 98.94 163 ALA B C 1
ATOM 2646 O O . ALA B 1 163 ? -9.625 -10.055 -10.836 1 98.94 163 ALA B O 1
ATOM 2647 N N . ALA B 1 164 ? -8.188 -9.617 -9.148 1 98.94 164 ALA B N 1
ATOM 2648 C CA . ALA B 1 164 ? -8.68 -10.734 -8.344 1 98.94 164 ALA B CA 1
ATOM 2649 C C . ALA B 1 164 ? -10.164 -10.555 -8.016 1 98.94 164 ALA B C 1
ATOM 2651 O O . ALA B 1 164 ? -10.945 -11.5 -8.117 1 98.94 164 ALA B O 1
ATOM 2652 N N . VAL B 1 165 ? -10.586 -9.328 -7.652 1 98.94 165 VAL B N 1
ATOM 2653 C CA . VAL B 1 165 ? -11.977 -9.031 -7.336 1 98.94 165 VAL B CA 1
ATOM 2654 C C . VAL B 1 165 ? -12.844 -9.266 -8.57 1 98.94 165 VAL B C 1
ATOM 2656 O O . VAL B 1 165 ? -13.938 -9.828 -8.477 1 98.94 165 VAL B O 1
ATOM 2659 N N . SER B 1 166 ? -12.312 -8.789 -9.734 1 98.88 166 SER B N 1
ATOM 2660 C CA . SER B 1 166 ? -13.047 -8.977 -10.984 1 98.88 166 SER B CA 1
ATOM 2661 C C . SER B 1 166 ? -13.328 -10.453 -11.242 1 98.88 166 SER B C 1
ATOM 2663 O O . SER B 1 166 ? -14.43 -10.805 -11.672 1 98.88 166 SER B O 1
ATOM 2665 N N . ILE B 1 167 ? -12.398 -11.297 -10.961 1 98.75 167 ILE B N 1
ATOM 2666 C CA . ILE B 1 167 ? -12.484 -12.727 -11.234 1 98.75 167 ILE B CA 1
ATOM 2667 C C . ILE B 1 167 ? -13.375 -13.398 -10.188 1 98.75 167 ILE B C 1
ATOM 2669 O O . ILE B 1 167 ? -14.234 -14.219 -10.531 1 98.75 167 ILE B O 1
ATOM 2673 N N . LEU B 1 168 ? -13.227 -13.016 -8.875 1 98.69 168 LEU B N 1
ATOM 2674 C CA . LEU B 1 168 ? -13.82 -13.758 -7.77 1 98.69 168 LEU B CA 1
ATOM 2675 C C . LEU B 1 168 ? -15.242 -13.273 -7.492 1 98.69 168 LEU B C 1
ATOM 2677 O O . LEU B 1 168 ? -16.078 -14.023 -6.98 1 98.69 168 LEU B O 1
ATOM 2681 N N . LYS B 1 169 ? -15.5 -11.984 -7.816 1 98.38 169 LYS B N 1
ATOM 2682 C CA . LYS B 1 169 ? -16.828 -11.438 -7.598 1 98.38 169 LYS B CA 1
ATOM 2683 C C . LYS B 1 169 ? -17.438 -10.93 -8.898 1 98.38 169 LYS B C 1
ATOM 2685 O O . LYS B 1 169 ? -18.219 -11.633 -9.547 1 98.38 169 LYS B O 1
ATOM 2690 N N . SER B 1 170 ? -16.938 -9.664 -9.375 1 98.5 170 SER B N 1
ATOM 2691 C CA . SER B 1 170 ? -17.484 -9.141 -10.625 1 98.5 170 SER B CA 1
ATOM 2692 C C . SER B 1 170 ? -16.656 -7.969 -11.141 1 98.5 170 SER B C 1
ATOM 2694 O O . SER B 1 170 ? -16.078 -7.215 -10.352 1 98.5 170 SER B O 1
ATOM 2696 N N . PRO B 1 171 ? -16.703 -7.883 -12.5 1 98.62 171 PRO B N 1
ATOM 2697 C CA . PRO B 1 171 ? -16.031 -6.707 -13.07 1 98.62 171 PRO B CA 1
ATOM 2698 C C . PRO B 1 171 ? -16.656 -5.395 -12.609 1 98.62 171 PRO B C 1
ATOM 2700 O O . PRO B 1 171 ? -15.953 -4.387 -12.469 1 98.62 171 PRO B O 1
ATOM 2703 N N . GLU B 1 172 ? -17.938 -5.387 -12.367 1 98.62 172 GLU B N 1
ATOM 2704 C CA . GLU B 1 172 ? -18.625 -4.184 -11.922 1 98.62 172 GLU B CA 1
ATOM 2705 C C . GLU B 1 172 ? -18.125 -3.734 -10.555 1 98.62 172 GLU B C 1
ATOM 2707 O O . GLU B 1 172 ? -17.891 -2.545 -10.328 1 98.62 172 GLU B O 1
ATOM 2712 N N . LEU B 1 173 ? -17.969 -4.684 -9.648 1 98.81 173 LEU B N 1
ATOM 2713 C CA . LEU B 1 173 ? -17.469 -4.348 -8.32 1 98.81 173 LEU B CA 1
ATOM 2714 C C . LEU B 1 173 ? -16.031 -3.84 -8.406 1 98.81 173 LEU B C 1
ATOM 2716 O O . LEU B 1 173 ? -15.664 -2.877 -7.723 1 98.81 173 LEU B O 1
ATOM 2720 N N . ALA B 1 174 ? -15.188 -4.508 -9.227 1 98.94 174 ALA B N 1
ATOM 2721 C CA . ALA B 1 174 ? -13.812 -4.055 -9.406 1 98.94 1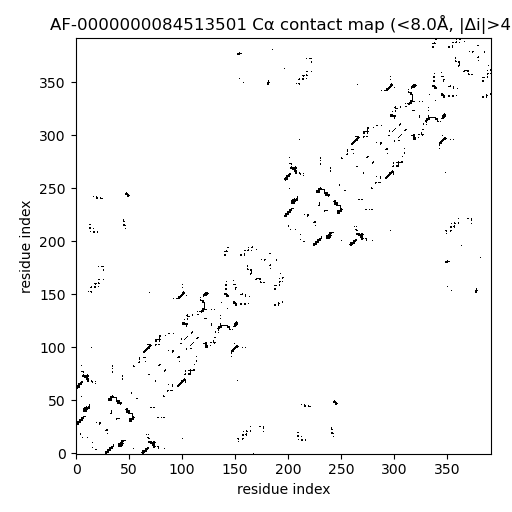74 ALA B CA 1
ATOM 2722 C C . ALA B 1 174 ? -13.773 -2.609 -9.898 1 98.94 174 ALA B C 1
ATOM 2724 O O . ALA B 1 174 ? -12.953 -1.814 -9.438 1 98.94 174 ALA B O 1
ATOM 2725 N N . GLU B 1 175 ? -14.664 -2.309 -10.828 1 98.88 175 GLU B N 1
ATOM 2726 C CA . GLU B 1 175 ? -14.727 -0.95 -11.359 1 98.88 175 GLU B CA 1
ATOM 2727 C C . GLU B 1 175 ? -15.125 0.048 -10.281 1 98.88 175 GLU B C 1
ATOM 2729 O O . GLU B 1 175 ? -14.539 1.13 -10.18 1 98.88 175 GLU B O 1
ATOM 2734 N N . LYS B 1 176 ? -16.109 -0.314 -9.523 1 98.88 176 LYS B N 1
ATOM 2735 C CA . LYS B 1 176 ? -16.547 0.544 -8.422 1 98.88 176 LYS B CA 1
ATOM 2736 C C . LYS B 1 176 ? -15.414 0.798 -7.438 1 98.88 176 LYS B C 1
ATOM 2738 O O . LYS B 1 176 ? -15.172 1.939 -7.035 1 98.88 176 LYS B O 1
ATOM 2743 N N . LEU B 1 177 ? -14.711 -0.224 -7.051 1 98.94 177 LEU B N 1
ATOM 2744 C CA . LEU B 1 177 ? -13.602 -0.107 -6.117 1 98.94 177 LEU B CA 1
ATOM 2745 C C . LEU B 1 177 ? -12.469 0.718 -6.723 1 98.94 177 LEU B C 1
ATOM 2747 O O . LEU B 1 177 ? -11.797 1.473 -6.016 1 98.94 177 LEU B O 1
ATOM 2751 N N . ALA B 1 178 ? -12.25 0.566 -8.047 1 98.94 178 ALA B N 1
ATOM 2752 C CA . ALA B 1 178 ? -11.227 1.365 -8.719 1 98.94 178 ALA B CA 1
ATOM 2753 C C . ALA B 1 178 ? -11.5 2.857 -8.555 1 98.94 178 ALA B C 1
ATOM 2755 O O . ALA B 1 178 ? -10.578 3.646 -8.352 1 98.94 178 ALA B O 1
ATOM 2756 N N . GLY B 1 179 ? -12.758 3.215 -8.695 1 98.88 179 GLY B N 1
ATOM 2757 C CA . GLY B 1 179 ? -13.148 4.598 -8.453 1 98.88 179 GLY B CA 1
ATOM 2758 C C . GLY B 1 179 ? -12.883 5.059 -7.035 1 98.88 179 GLY B C 1
ATOM 2759 O O . GLY B 1 179 ? -12.328 6.141 -6.82 1 98.88 179 GLY B O 1
ATOM 2760 N N . MET B 1 180 ? -13.188 4.227 -6.055 1 98.81 180 MET B N 1
ATOM 2761 C CA . MET B 1 180 ? -13 4.543 -4.645 1 98.81 180 MET B CA 1
ATOM 2762 C C . MET B 1 180 ? -11.523 4.648 -4.297 1 98.81 180 MET B C 1
ATOM 2764 O O . MET B 1 180 ? -11.133 5.441 -3.438 1 98.81 180 MET B O 1
ATOM 2768 N N . LEU B 1 181 ? -10.711 3.893 -5.023 1 98.94 181 LEU B N 1
ATOM 2769 C CA . LEU B 1 181 ? -9.273 3.859 -4.777 1 98.94 181 LEU B CA 1
ATOM 2770 C C . LEU B 1 181 ? -8.555 4.922 -5.605 1 98.94 181 LEU B C 1
ATOM 2772 O O . LEU B 1 181 ? -7.344 5.109 -5.469 1 98.94 181 LEU B O 1
ATOM 2776 N N . LEU B 1 182 ? -9.281 5.598 -6.488 1 98.88 182 LEU B N 1
ATOM 2777 C CA . LEU B 1 182 ? -8.805 6.711 -7.305 1 98.88 182 LEU B CA 1
ATOM 2778 C C . LEU B 1 182 ? -7.805 6.227 -8.352 1 98.88 182 LEU B C 1
ATOM 2780 O O . LEU B 1 182 ? -6.797 6.891 -8.602 1 98.88 182 LEU B O 1
ATOM 2784 N N . VAL B 1 183 ? -8.102 4.98 -8.914 1 98.94 183 VAL B N 1
ATOM 2785 C CA . VAL B 1 183 ? -7.199 4.477 -9.945 1 98.94 183 VAL B CA 1
ATOM 2786 C C . VAL B 1 183 ? -7.98 4.191 -11.227 1 98.94 183 VAL B C 1
ATOM 2788 O O . VAL B 1 183 ? -7.422 3.693 -12.203 1 98.94 183 VAL B O 1
ATOM 2791 N N . ASP B 1 184 ? -9.281 4.52 -11.281 1 98.75 184 ASP B N 1
ATOM 2792 C CA . ASP B 1 184 ? -10.18 4.113 -12.367 1 98.75 184 ASP B CA 1
ATOM 2793 C C . ASP B 1 184 ? -9.797 4.793 -13.68 1 98.75 184 ASP B C 1
ATOM 2795 O O . ASP B 1 184 ? -10.117 4.289 -14.758 1 98.75 184 ASP B O 1
ATOM 2799 N N . LYS B 1 185 ? -9.07 5.93 -13.609 1 98.12 185 LYS B N 1
ATOM 2800 C CA . LYS B 1 185 ? -8.734 6.668 -14.82 1 98.12 185 LYS B CA 1
ATOM 2801 C C . LYS B 1 185 ? -7.309 6.379 -15.266 1 98.12 185 LYS B C 1
ATOM 2803 O O . LYS B 1 185 ? -6.844 6.914 -16.281 1 98.12 185 LYS B O 1
ATOM 2808 N N . MET B 1 186 ? -6.59 5.504 -14.555 1 98.56 186 MET B N 1
ATOM 2809 C CA . MET B 1 186 ? -5.211 5.172 -14.906 1 98.56 186 MET B CA 1
ATOM 2810 C C . MET B 1 186 ? -5.168 4.125 -16.016 1 98.56 186 MET B C 1
ATOM 2812 O O . MET B 1 186 ? -6.012 3.229 -16.062 1 98.56 186 MET B O 1
ATOM 2816 N N . HIS B 1 187 ? -4.129 4.18 -16.812 1 98.19 187 HIS B N 1
ATOM 2817 C CA . HIS B 1 187 ? -4.02 3.332 -17.984 1 98.19 187 HIS B CA 1
ATOM 2818 C C . HIS B 1 187 ? -3.91 1.86 -17.609 1 98.19 187 HIS B C 1
ATOM 2820 O O . HIS B 1 187 ? -4.391 0.986 -18.328 1 98.19 187 HIS B O 1
ATOM 2826 N N . GLU B 1 188 ? -3.346 1.573 -16.484 1 98.5 188 GLU B N 1
ATOM 2827 C CA . GLU B 1 188 ? -3.164 0.205 -16.016 1 98.5 188 GLU B CA 1
ATOM 2828 C C . GLU B 1 188 ? -4.508 -0.482 -15.781 1 98.5 188 GLU B C 1
ATOM 2830 O O . GLU B 1 188 ? -4.605 -1.708 -15.867 1 98.5 188 GLU B O 1
ATOM 2835 N N . MET B 1 189 ? -5.559 0.333 -15.555 1 98.69 189 MET B N 1
ATOM 2836 C CA . MET B 1 189 ? -6.887 -0.221 -15.32 1 98.69 189 MET B CA 1
ATOM 2837 C C . MET B 1 189 ? -7.418 -0.901 -16.578 1 98.69 189 MET B C 1
ATOM 2839 O O . MET B 1 189 ? -8.281 -1.775 -16.5 1 98.69 189 MET B O 1
ATOM 2843 N N . ASP B 1 190 ? -6.906 -0.534 -17.766 1 98.62 190 ASP B N 1
ATOM 2844 C CA . ASP B 1 190 ? -7.301 -1.192 -19 1 98.62 190 ASP B CA 1
ATOM 2845 C C . ASP B 1 190 ? -6.961 -2.682 -18.969 1 98.62 190 ASP B C 1
ATOM 2847 O O . ASP B 1 190 ? -7.707 -3.506 -19.5 1 98.62 190 ASP B O 1
ATOM 2851 N N . ASP B 1 191 ? -5.875 -3.039 -18.359 1 98.69 191 ASP B N 1
ATOM 2852 C CA . ASP B 1 191 ? -5.469 -4.438 -18.25 1 98.69 191 ASP B CA 1
ATOM 2853 C C . ASP B 1 191 ? -6.402 -5.207 -17.312 1 98.69 191 ASP B C 1
ATOM 2855 O O . ASP B 1 191 ? -6.668 -6.391 -17.531 1 98.69 191 ASP B O 1
ATOM 2859 N N . VAL B 1 192 ? -6.898 -4.539 -16.219 1 98.88 192 VAL B N 1
ATOM 2860 C CA . VAL B 1 192 ? -7.871 -5.148 -15.328 1 98.88 192 VAL B CA 1
ATOM 2861 C C . VAL B 1 192 ? -9.18 -5.398 -16.078 1 98.88 192 VAL B C 1
ATOM 2863 O O . VAL B 1 192 ? -9.773 -6.477 -15.961 1 98.88 192 VAL B O 1
ATOM 2866 N N . ARG B 1 193 ? -9.562 -4.426 -16.906 1 98.62 193 ARG B N 1
ATOM 2867 C CA . ARG B 1 193 ? -10.812 -4.5 -17.656 1 98.62 193 ARG B CA 1
ATOM 2868 C C . ARG B 1 193 ? -10.758 -5.582 -18.719 1 98.62 193 ARG B C 1
ATOM 2870 O O . ARG B 1 193 ? -11.781 -6.148 -19.094 1 98.62 193 ARG B O 1
ATOM 2877 N N . ALA B 1 194 ? -9.586 -5.945 -19.109 1 97.88 194 ALA B N 1
ATOM 2878 C CA . ALA B 1 194 ? -9.398 -6.914 -20.188 1 97.88 194 ALA B CA 1
ATOM 2879 C C . ALA B 1 194 ? -9.383 -8.336 -19.641 1 97.88 194 ALA B C 1
ATOM 2881 O O . ALA B 1 194 ? -9.375 -9.305 -20.406 1 97.88 194 ALA B O 1
ATOM 2882 N N . ILE B 1 195 ? -9.336 -8.492 -18.25 1 95.12 195 ILE B N 1
ATOM 2883 C CA . ILE B 1 195 ? -9.305 -9.82 -17.641 1 95.12 195 ILE B CA 1
ATOM 2884 C C . ILE B 1 195 ? -10.625 -10.547 -17.906 1 95.12 195 ILE B C 1
ATOM 2886 O O . ILE B 1 195 ? -11.695 -10.008 -17.641 1 95.12 195 ILE B O 1
ATOM 2890 N N . LYS B 1 196 ? -10.664 -11.609 -18.656 1 79.5 196 LYS B N 1
ATOM 2891 C CA . LYS B 1 196 ? -11.812 -12.445 -19 1 79.5 196 LYS B CA 1
ATOM 2892 C C . LYS B 1 196 ? -11.961 -13.602 -18.031 1 79.5 196 LYS B C 1
ATOM 2894 O O . LYS B 1 196 ? -10.977 -14.086 -17.469 1 79.5 196 LYS B O 1
#

Nearest PDB structures (foldseek):
  4xll-assembly1_B  TM=9.729E-01  e=8.307E-23  Toxoplasma gondii
  3ot1-assembly1_B  TM=9.489E-01  e=3.650E-21  Vibrio cholerae O1 biovar El Tor str. N16961
  4k2h-assembly1_A  TM=9.465E-01  e=3.602E-18  Salmonella enterica subsp. enterica serovar Typhimurium str. LT2
  4y1g-assembly1_A  TM=8.938E-01  e=1.382E-13  Staphylococcus aureus subsp. aureus Mu50
  4y1e-assembly1_B  TM=8.553E-01  e=1.993E-13  Staphylococcus aureus subsp. aureus Mu50

Foldseek 3Di:
DEEEEEWEAAFADLLSCLQVVLCVLLVHHYFYEYCDPAQWHAYNVGDIDGGPYHLVVDALVVHQEYEYGDGPPTLLSQQPRPSNLVSVVVNVVVQGAYEYEALNQLRHCQSSVNCVVFQEEEHAPPCQVSHDPRYHYDPAQWDDGRRYIYGYHSVSSNLSNLLVSCVVPRVVSSLVVCVVVVNNPPPSNVVSVVND/DEEEEEWEAAFADLLSCLQVVLCVLLVHHYFYEYCDPAQWHAYNVGDIDGGPYHLVVDALVVHQEYEYGDGPPTLLSQQPRPSNLVSVVVNVVVQGAYEYEALNQLRHCQSSVNCVVFQEEEHAPPCQVSHDPRYHYDPAQWDDGRRYIYGYHSVSSNLSNLLVSCVVPRVVSSLVVCVVVVNNPPPSNVVSVVND

InterPro domains:
  IPR002818 DJ-1/PfpI [PF01965] (2-165)
  IPR006287 Protein/nucleic acid deglycase DJ-1 [TIGR01383] (3-178)
  IPR029062 Class I glutamine amidotransferase-like [G3DSA:3.40.50.880] (1-195)
  IPR029062 Class I glutamine amidotransferase-like [SSF52317] (1-187)
  IPR050325 Protein/nucleic acid deglycase [PTHR48094] (2-178)

Radius of gyration: 20.1 Å; Cα contacts (8 Å, |Δi|>4): 993; chains: 2; bounding box: 36×59×47 Å

Solvent-accessible surface area (backbone atoms only — not comparable to full-atom values): 18870 Å² total; per-residue (Å²): 116,30,32,36,34,50,41,35,54,16,17,26,50,48,28,43,41,22,35,48,36,44,33,40,76,69,69,36,47,69,46,43,22,14,69,52,97,44,40,63,35,41,26,52,47,62,59,34,36,53,38,77,34,40,46,85,76,61,59,50,88,74,39,54,30,40,41,32,37,9,31,76,63,8,10,47,52,53,28,67,28,64,61,52,44,54,35,51,52,52,34,49,76,68,68,26,43,36,34,23,22,13,49,8,35,34,38,17,36,34,74,60,56,68,48,70,91,33,55,44,36,24,34,24,91,87,43,64,83,55,40,55,90,78,43,40,76,45,92,53,40,37,34,72,30,88,49,39,38,22,9,24,33,56,55,25,16,56,50,38,22,35,35,50,38,27,72,77,72,30,59,68,58,25,50,53,50,25,51,77,34,59,40,59,88,40,76,59,41,54,38,41,70,64,63,127,115,30,33,36,34,51,42,35,53,17,17,25,51,48,29,44,40,23,36,48,35,43,33,40,75,68,69,37,48,68,46,41,22,13,70,51,97,45,40,63,34,42,25,53,48,63,58,34,36,55,38,79,34,40,46,87,75,61,60,50,87,73,41,54,29,39,41,30,36,11,31,75,65,8,8,46,54,54,29,68,29,66,62,53,45,54,34,50,52,52,33,50,76,68,69,25,42,34,33,22,22,13,49,10,33,35,38,16,36,34,75,60,56,68,47,70,90,32,54,46,37,25,34,24,92,88,44,65,84,54,40,55,91,78,43,40,76,45,93,53,40,37,33,72,30,89,46,39,37,21,10,24,36,57,55,26,17,57,50,38,21,33,35,50,38,28,73,75,73,29,60,68,58,26,51,54,49,25,52,76,34,61,40,59,87,42,76,60,42,55,37,42,71,63,63,125

Sequence (392 aa):
MHVLVAAADHSEDIELVCITDVLARAEIKYTLVSVTESKHITLARGIRVKCDALITEVSASDFDAVLLPGGMPGAETLGKSEALRKVMHEMRSQNKLYGAICAAPSMALGPMGLLEGVETATGYPGFEEKLPAGVKYSPRAVVRSGNCLTSKGPGTAIFFGLAAVSILKSPELAEKLAGMLLVDKMHEMDDVRAIKMHVLVAAADHSEDIELVCITDVLARAEIKYTLVSVTESKHITLARGIRVKCDALITEVSASDFDAVLLPGGMPGAETLGKSEALRKVMHEMRSQNKLYGAICAAPSMALGPMGLLEGVETATGYPGFEEKLPAGVKYSPRAVVRSGNCLTSKGPGTAIFFGLAAVSILKSPELAEKLAGMLLVDKMHEMDDVRAIK

pLDDT: mean 98.21, std 1.84, range [79.5, 99.0]

Secondary structure (DSSP, 8-state):
-EEEEEE-TT--HHHHHHHHHHHHHTT-EEEEEESSS-SEEE-TTS-EEE-SEEGGG--GGG-SEEEE---TTHHHHHHH-HHHHHHHHHHHHTT-EEEEETTHIIIIITTTTTTTT--EE--STT-GGGSPTTPEE--SSEEEETTEEEE-SGGGHHHHHHHHHHHHT-HHHHHHHHHHTT-TTSTTHHHHHT--/-EEEEEE-TT--HHHHHHHHHHHHHTT-EEEEEESSS-SEEE-TTS-EEE-SEEGGG--GGG-SEEEE---TTHHHHHHH-HHHHHHHHHHHHTT-EEEEETTHIIIIITTTTTTTT--EE--STT-GGGSPTTPEE--SSEEEETTEEEE-SGGGHHHHHHHHHHHHT-HHHHHHHHHHTT-TTSTTHHHHHT--

Organism: Leptomonas pyrrhocoris (NCBI:txid157538)